Protein AF-A0A0A5GJ86-F1 (afdb_monomer_lite)

Sequence (452 aa):
MNIIKWSMKVIGILSVLGVVAYNVIEGEEILTIHEESSSCISLCGSTPEDEAIVSIVVPDQYRDIEESLYNELPEKNVMNRDHNETGVTDRTTAMIEPETLSTATKPTTPATVITGENDKMKTLMSKHLKLQGFTVKLEVSAPSQETPPTTTNGISVTPNEAQLQQLTNDNTKDDYPRYVEAMQQAIHEYDTEKNVWMWKSEPVTEEAQETIVFLAEQHVTHLYLRFDPHVSTEDYETFITLANEQEITVHALMGSPLWGTSERSDDAHKRVNLVATYNSKVSEKAQFVGIHFDVEPYSLDQWDVNKKEAIKEWRQAAESYVPYARERGFVVGSALPFWLDNKEVSQYDPELYKDFIDLNDYVSIMAYRDTALGSNSITSIADGEVAYGGREKVEIGIELKPYKVDYVSFSGKSLTETELETAKVRRYFVEAEAAGLKGITIHDYTEWKNKQ

Foldseek 3Di:
DDDDDDDDDDDDDDDDDDDDDDDDDDDDDPDDDDPDPFDWDWDWDDDDDDIAIETERDDPVCPPVVVVVLPPDPDPDDDDDDDDDDDDDDDDDDDDDDDDDDPDDDPDPWEKEKDFDPPLLRLQLCVLCVLLPGHYDYDDDDPDPDDDDPDHRYMYIYTDPNNNCQCPDPVNVVNVVSSVLSSVLSVLQVQFAEEAEDEDCCCQQPVLVVLLVVCLSVVHQEYAYADDLVDDLVSLQVNLLSNVVSNYAYAHEDEDQCCLAPVCLVVLLVVLVSLLVSQVVHDPSRHRQAYEYEHNVCVPPCCVVPVLVSLVSNLVSLVPNLVSNVVSRHQYEYEDELCCCPPSNCVNPNCSLVSNLVSHQAYEYLLQFLAQDDPSHQCVSCVVVLQSNQAQHYEYEYAADDDPDDGRHCPVPAPSSSSVRQSSNSCVCVSVVSRNHRYYYYYHPVSNVVRD

Structure (mmCIF, N/CA/C/O backbone):
data_AF-A0A0A5GJ86-F1
#
_entry.id   AF-A0A0A5GJ86-F1
#
loop_
_atom_site.group_PDB
_atom_site.id
_atom_site.type_symbol
_atom_site.label_atom_id
_atom_site.label_alt_id
_atom_site.label_comp_id
_atom_site.label_asym_id
_atom_site.label_entity_id
_atom_site.label_seq_id
_atom_site.pdbx_PDB_ins_code
_atom_site.Cartn_x
_atom_site.Cartn_y
_atom_site.Cartn_z
_atom_site.occupancy
_atom_site.B_iso_or_equiv
_atom_site.auth_seq_id
_atom_site.auth_comp_id
_atom_site.auth_asym_id
_atom_site.auth_atom_id
_atom_site.pdbx_PDB_model_num
ATOM 1 N N . MET A 1 1 ? -41.950 -3.972 -38.690 1.00 25.70 1 MET A N 1
ATOM 2 C CA . MET A 1 1 ? -40.544 -3.569 -38.879 1.00 25.70 1 MET A CA 1
ATOM 3 C C . MET A 1 1 ? -40.517 -2.056 -39.016 1.00 25.70 1 MET A C 1
ATOM 5 O O . MET A 1 1 ? -41.168 -1.552 -39.920 1.00 25.70 1 MET A O 1
ATOM 9 N N . ASN A 1 2 ? -39.791 -1.405 -38.101 1.00 23.64 2 ASN A N 1
ATOM 10 C CA . ASN A 1 2 ? -39.324 -0.010 -38.099 1.00 23.64 2 ASN A CA 1
ATOM 11 C C . ASN A 1 2 ? -40.348 1.115 -37.839 1.00 23.64 2 ASN A C 1
ATOM 13 O O . ASN A 1 2 ? -41.425 1.100 -38.413 1.00 23.64 2 ASN A O 1
ATOM 17 N N . ILE A 1 3 ? -40.061 2.211 -37.127 1.00 21.62 3 ILE A N 1
ATOM 18 C CA . ILE A 1 3 ? -39.189 2.577 -35.988 1.00 21.62 3 ILE A CA 1
ATOM 19 C C . ILE A 1 3 ? -39.459 4.090 -35.777 1.00 21.62 3 ILE A C 1
ATOM 21 O O . ILE A 1 3 ? -39.454 4.842 -36.745 1.00 21.62 3 ILE A O 1
ATOM 25 N N . ILE A 1 4 ? -39.691 4.494 -34.520 1.00 22.16 4 ILE A N 1
ATOM 26 C CA . ILE A 1 4 ? -39.334 5.777 -33.866 1.00 22.16 4 ILE A CA 1
ATOM 27 C C . ILE A 1 4 ? -39.914 7.116 -34.394 1.00 22.16 4 ILE A C 1
ATOM 29 O O . ILE A 1 4 ? -39.548 7.601 -35.461 1.00 22.16 4 ILE A O 1
ATOM 33 N N . LYS A 1 5 ? -40.635 7.833 -33.508 1.00 21.41 5 LYS A N 1
ATOM 34 C CA . LYS A 1 5 ? -40.226 9.165 -32.997 1.00 21.41 5 LYS A CA 1
ATOM 35 C C . LYS A 1 5 ? -40.998 9.574 -31.735 1.00 21.41 5 LYS A C 1
ATOM 37 O O . LYS A 1 5 ? -42.219 9.492 -31.681 1.00 21.41 5 LYS A O 1
ATOM 42 N N . TRP A 1 6 ? -40.228 10.009 -30.741 1.00 20.50 6 TRP A N 1
ATOM 43 C CA . TRP A 1 6 ? -40.643 10.534 -29.444 1.00 20.50 6 TRP A CA 1
ATOM 44 C C . TRP A 1 6 ? -41.289 11.922 -29.547 1.00 20.50 6 TRP A C 1
ATOM 46 O O . TRP A 1 6 ? -40.874 12.746 -30.362 1.00 20.50 6 TRP A O 1
ATOM 56 N N . SER A 1 7 ? -42.216 12.211 -28.631 1.00 20.58 7 SER A N 1
ATOM 57 C CA . SER A 1 7 ? -42.602 13.574 -28.255 1.00 20.58 7 SER A CA 1
ATOM 58 C C . SER A 1 7 ? -42.725 13.673 -26.733 1.00 20.58 7 SER A C 1
ATOM 60 O O . SER A 1 7 ? -43.600 13.048 -26.138 1.00 20.58 7 SER A O 1
ATOM 62 N N . MET A 1 8 ? -41.841 14.472 -26.131 1.00 20.97 8 MET A N 1
ATOM 63 C CA . MET A 1 8 ? -41.914 14.963 -24.753 1.00 20.97 8 MET A CA 1
ATOM 64 C C . MET A 1 8 ? -43.208 15.746 -24.508 1.00 20.97 8 MET A C 1
ATOM 66 O O . MET A 1 8 ? -43.579 16.607 -25.310 1.00 20.97 8 MET A O 1
ATOM 70 N N . LYS A 1 9 ? -43.817 15.542 -23.336 1.00 21.30 9 LYS A N 1
ATOM 71 C CA . LYS A 1 9 ? -44.605 16.575 -22.659 1.00 21.30 9 LYS A CA 1
ATOM 72 C C . LYS A 1 9 ? -44.477 16.424 -21.144 1.00 21.30 9 LYS A C 1
ATOM 74 O O . LYS A 1 9 ? -44.776 15.377 -20.587 1.00 21.30 9 LYS A O 1
ATOM 79 N N . VAL A 1 10 ? -44.010 17.507 -20.533 1.00 26.83 10 VAL A N 1
ATOM 80 C CA . VAL A 1 10 ? -43.911 17.765 -19.095 1.00 26.83 10 VAL A CA 1
ATOM 81 C C . VAL A 1 10 ? -45.309 17.837 -18.482 1.00 26.83 10 VAL A C 1
ATOM 83 O O . VAL A 1 10 ? -46.144 18.581 -18.997 1.00 26.83 10 VAL A O 1
ATOM 86 N N . ILE A 1 11 ? -45.531 17.137 -17.367 1.00 21.86 11 ILE A N 1
ATOM 87 C CA . ILE A 1 11 ? -46.562 17.450 -16.366 1.00 21.86 11 ILE A CA 1
ATOM 88 C C . ILE A 1 11 ? -45.954 17.133 -14.995 1.00 21.86 11 ILE A C 1
ATOM 90 O O . ILE A 1 11 ? -45.605 15.987 -14.730 1.00 21.86 11 ILE A O 1
ATOM 94 N N . GLY A 1 12 ? -45.797 18.152 -14.151 1.00 23.17 12 GLY A N 1
ATOM 95 C CA . GLY A 1 12 ? -45.525 17.961 -12.727 1.00 23.17 12 GLY A CA 1
ATOM 96 C C . GLY A 1 12 ? -46.808 17.658 -11.954 1.00 23.17 12 GLY A C 1
ATOM 97 O O . GLY A 1 12 ? -47.889 17.994 -12.431 1.00 23.17 12 GLY A O 1
ATOM 98 N N . ILE A 1 13 ? -46.669 17.052 -10.772 1.00 21.70 13 ILE A N 1
ATOM 99 C CA . ILE A 1 13 ? -47.439 17.288 -9.537 1.00 21.70 13 ILE A CA 1
ATOM 100 C C . ILE A 1 13 ? -46.869 16.389 -8.423 1.00 21.70 13 ILE A C 1
ATOM 102 O O . ILE A 1 13 ? -46.319 15.324 -8.676 1.00 21.70 13 ILE A O 1
ATOM 106 N N . LEU A 1 14 ? -47.004 16.928 -7.213 1.00 21.77 14 LEU A N 1
ATOM 107 C CA . LEU A 1 14 ? -46.653 16.493 -5.868 1.00 21.77 14 LEU A CA 1
ATOM 108 C C . LEU A 1 14 ? -46.751 14.994 -5.499 1.00 21.77 14 LEU A C 1
ATOM 110 O O . LEU A 1 14 ? -47.639 14.269 -5.939 1.00 21.77 14 LEU A O 1
ATOM 114 N N . SER A 1 15 ? -45.967 14.709 -4.448 1.00 23.19 15 SER A N 1
ATOM 115 C CA . SER A 1 15 ? -46.212 13.848 -3.274 1.00 23.19 15 SER A CA 1
ATOM 116 C C . SER A 1 15 ? -45.912 12.345 -3.341 1.00 23.19 15 SER A C 1
ATOM 118 O O . SER A 1 15 ? -46.607 11.594 -4.008 1.00 23.19 15 SER A O 1
ATOM 120 N N . VAL A 1 16 ? -44.936 11.970 -2.495 1.00 26.06 16 VAL A N 1
ATOM 121 C CA . VAL A 1 16 ? -44.903 10.825 -1.563 1.00 26.06 16 VAL A CA 1
ATOM 122 C C . VAL A 1 16 ? -45.122 9.438 -2.175 1.00 26.06 16 VAL A C 1
ATOM 124 O O . VAL A 1 16 ? -46.258 9.045 -2.408 1.00 26.06 16 VAL A O 1
ATOM 127 N N . LEU A 1 17 ? -44.026 8.686 -2.341 1.00 23.42 17 LEU A N 1
ATOM 128 C CA . LEU A 1 17 ? -43.834 7.257 -2.010 1.00 23.42 17 LEU A CA 1
ATOM 129 C C . LEU A 1 17 ? -42.595 6.724 -2.747 1.00 23.42 17 LEU A C 1
ATOM 131 O O . LEU A 1 17 ? -42.315 7.128 -3.873 1.00 23.42 17 LEU A O 1
ATOM 135 N N . GLY A 1 18 ? -41.846 5.863 -2.057 1.00 24.31 18 GLY A N 1
ATOM 136 C CA . GLY A 1 18 ? -40.479 5.464 -2.375 1.00 24.31 18 GLY A CA 1
ATOM 137 C C . GLY A 1 18 ? -40.249 4.842 -3.752 1.00 24.31 18 GLY A C 1
ATOM 138 O O . GLY A 1 18 ? -41.125 4.222 -4.355 1.00 24.31 18 GLY A O 1
ATOM 139 N N . VAL A 1 19 ? -39.010 4.985 -4.217 1.00 21.36 19 VAL A N 1
ATOM 140 C CA . VAL A 1 19 ? -38.486 4.242 -5.360 1.00 21.36 19 VAL A CA 1
ATOM 141 C C . VAL A 1 19 ? -37.669 3.076 -4.821 1.00 21.36 19 VAL A C 1
ATOM 143 O O . VAL A 1 19 ? -36.544 3.230 -4.363 1.00 21.36 19 VAL A O 1
ATOM 146 N N . VAL A 1 20 ? -38.291 1.904 -4.894 1.00 21.94 20 VAL A N 1
ATOM 147 C CA . VAL A 1 20 ? -37.652 0.591 -4.880 1.00 21.94 20 VAL A CA 1
ATOM 148 C C . VAL A 1 20 ? -36.858 0.448 -6.180 1.00 21.94 20 VAL A C 1
ATOM 150 O O . VAL A 1 20 ? -37.440 0.525 -7.266 1.00 21.94 20 VAL A O 1
ATOM 153 N N . ALA A 1 21 ? -35.549 0.221 -6.089 1.00 21.73 21 ALA A N 1
ATOM 154 C CA . ALA A 1 21 ? -34.771 -0.271 -7.217 1.00 21.73 21 ALA A CA 1
ATOM 155 C C . ALA A 1 21 ? -34.967 -1.792 -7.317 1.00 21.73 21 ALA A C 1
ATOM 157 O O . ALA A 1 21 ? -34.572 -2.549 -6.437 1.00 21.73 21 ALA A O 1
ATOM 158 N N . TYR A 1 22 ? -35.627 -2.232 -8.388 1.00 19.86 22 TYR A N 1
ATOM 159 C CA . TYR A 1 22 ? -35.739 -3.641 -8.756 1.00 19.86 22 TYR A CA 1
ATOM 160 C C . TYR A 1 22 ? -34.459 -4.097 -9.460 1.00 19.86 22 TYR A C 1
ATOM 162 O O . TYR A 1 22 ? -34.072 -3.500 -10.465 1.00 19.86 22 TYR A O 1
ATOM 170 N N . ASN A 1 23 ? -33.909 -5.237 -9.043 1.00 22.12 23 ASN A N 1
ATOM 171 C CA . ASN A 1 23 ? -33.284 -6.161 -9.981 1.00 22.12 23 ASN A CA 1
ATOM 172 C C . ASN A 1 23 ? -33.716 -7.596 -9.675 1.00 22.12 23 ASN A C 1
ATOM 174 O O . ASN A 1 23 ? -33.720 -8.048 -8.536 1.00 22.12 23 ASN A O 1
ATOM 178 N N . VAL A 1 24 ? -34.166 -8.267 -10.732 1.00 27.58 24 VAL A N 1
ATOM 179 C CA . VAL A 1 24 ? -34.797 -9.584 -10.714 1.00 27.58 24 VAL A CA 1
ATOM 180 C C . VAL A 1 24 ? -33.717 -10.653 -10.811 1.00 27.58 24 VAL A C 1
ATOM 182 O O . VAL A 1 24 ? -33.223 -10.906 -11.906 1.00 27.58 24 VAL A O 1
ATOM 185 N N . ILE A 1 25 ? -33.412 -11.307 -9.692 1.00 24.12 25 ILE A N 1
ATOM 186 C CA . ILE A 1 25 ? -33.021 -12.722 -9.639 1.00 24.12 25 ILE A CA 1
ATOM 187 C C . ILE A 1 25 ? -33.760 -13.319 -8.432 1.00 24.12 25 ILE A C 1
ATOM 189 O O . ILE A 1 25 ? -33.924 -12.668 -7.407 1.00 24.12 25 ILE A O 1
ATOM 193 N N . GLU A 1 26 ? -34.337 -14.497 -8.627 1.00 26.19 26 GLU A N 1
ATOM 194 C CA . GLU A 1 26 ? -35.333 -15.137 -7.770 1.00 26.19 26 GLU A CA 1
ATOM 195 C C . GLU A 1 26 ? -34.917 -15.263 -6.290 1.00 26.19 26 GLU A C 1
ATOM 197 O O . GLU A 1 26 ? -34.009 -16.017 -5.966 1.00 26.19 26 GLU A O 1
ATOM 202 N N . GLY A 1 27 ? -35.678 -14.588 -5.419 1.00 29.17 27 GLY A N 1
ATOM 203 C CA . GLY A 1 27 ? -36.067 -15.054 -4.082 1.00 29.17 27 GLY A CA 1
ATOM 204 C C . GLY A 1 27 ? -35.035 -14.978 -2.955 1.00 29.17 27 GLY A C 1
ATOM 205 O O . GLY A 1 27 ? -34.388 -15.975 -2.681 1.00 29.17 27 GLY A O 1
ATOM 206 N N . GLU A 1 28 ? -34.991 -13.851 -2.236 1.00 26.06 28 GLU A N 1
ATOM 207 C CA . GLU A 1 28 ? -35.266 -13.732 -0.785 1.00 26.06 28 GLU A CA 1
ATOM 208 C C . GLU A 1 28 ? -35.115 -12.259 -0.334 1.00 26.06 28 GLU A C 1
ATOM 210 O O . GLU A 1 28 ? -34.312 -11.505 -0.879 1.00 26.06 28 GLU A O 1
ATOM 215 N N . GLU A 1 29 ? -35.986 -11.818 0.582 1.00 23.91 29 GLU A N 1
ATOM 216 C CA . GLU A 1 29 ? -36.102 -10.440 1.092 1.00 23.91 29 GLU A CA 1
ATOM 217 C C . GLU A 1 29 ? -34.925 -10.055 2.005 1.00 23.91 29 GLU A C 1
ATOM 219 O O . GLU A 1 29 ? -34.590 -10.806 2.916 1.00 23.91 29 GLU A O 1
ATOM 224 N N . ILE A 1 30 ? -34.381 -8.839 1.859 1.00 25.81 30 ILE A N 1
ATOM 225 C CA . ILE A 1 30 ? -33.533 -8.210 2.886 1.00 25.81 30 ILE A CA 1
ATOM 226 C C . ILE A 1 30 ? -34.042 -6.792 3.152 1.00 25.81 30 ILE A C 1
ATOM 228 O O . ILE A 1 30 ? -33.727 -5.863 2.414 1.00 25.81 30 ILE A O 1
ATOM 232 N N . LEU A 1 31 ? -34.873 -6.662 4.191 1.00 25.27 31 LEU A N 1
ATOM 233 C CA . LEU A 1 31 ? -34.977 -5.518 5.113 1.00 25.27 31 LEU A CA 1
ATOM 234 C C . LEU A 1 31 ? -36.146 -5.786 6.071 1.00 25.27 31 LEU A C 1
ATOM 236 O O . LEU A 1 31 ? -37.270 -5.326 5.870 1.00 25.27 31 LEU A O 1
ATOM 240 N N . THR A 1 32 ? -35.886 -6.556 7.127 1.00 22.42 32 THR A N 1
ATOM 241 C CA . THR A 1 32 ? -36.852 -6.740 8.216 1.00 22.42 32 THR A CA 1
ATOM 242 C C . THR A 1 32 ? -36.543 -5.727 9.311 1.00 22.42 32 THR A C 1
ATOM 244 O O . THR A 1 32 ? -35.650 -5.930 10.129 1.00 22.42 32 THR A O 1
ATOM 247 N N . ILE A 1 33 ? -37.284 -4.618 9.335 1.00 24.28 33 ILE A N 1
ATOM 248 C CA . ILE A 1 33 ? -37.328 -3.729 10.501 1.00 24.28 33 ILE A CA 1
ATOM 249 C C . ILE A 1 33 ? -38.139 -4.464 11.574 1.00 24.28 33 ILE A C 1
ATOM 251 O O . ILE A 1 33 ? -39.358 -4.589 11.458 1.00 24.28 33 ILE A O 1
ATOM 255 N N . HIS A 1 34 ? -37.476 -4.986 12.605 1.00 23.34 34 HIS A N 1
ATOM 256 C CA . HIS A 1 34 ? -38.171 -5.505 13.779 1.00 23.34 34 HIS A CA 1
ATOM 257 C C . HIS A 1 34 ? -38.687 -4.331 14.626 1.00 23.34 34 HIS A C 1
ATOM 259 O O . HIS A 1 34 ? -37.922 -3.664 15.319 1.00 23.34 34 HIS A O 1
ATOM 265 N N . GLU A 1 35 ? -40.000 -4.081 14.576 1.00 26.33 35 GLU A N 1
ATOM 266 C CA . GLU A 1 35 ? -40.707 -3.296 15.593 1.00 26.33 35 GLU A CA 1
ATOM 267 C C . GLU A 1 35 ? -40.761 -4.099 16.901 1.00 26.33 35 GLU A C 1
ATOM 269 O O . GLU A 1 35 ? -41.722 -4.813 17.174 1.00 26.33 35 GLU A O 1
ATOM 274 N N . GLU A 1 36 ? -39.740 -3.961 17.742 1.00 23.16 36 GLU A N 1
ATOM 275 C CA . GLU A 1 36 ? -39.900 -4.129 19.185 1.00 23.16 36 GLU A CA 1
ATOM 276 C C . GLU A 1 36 ? -39.324 -2.903 19.895 1.00 23.16 36 GLU A C 1
ATOM 278 O O . GLU A 1 36 ? -38.435 -2.218 19.398 1.00 23.16 36 GLU A O 1
ATOM 283 N N . SER A 1 37 ? -39.937 -2.553 21.019 1.00 29.41 37 SER A N 1
ATOM 284 C CA . SER A 1 37 ? -39.909 -1.242 21.665 1.00 29.41 37 SER A CA 1
ATOM 285 C C . SER A 1 37 ? -38.531 -0.811 22.201 1.00 29.41 37 SER A C 1
ATOM 287 O O . SER A 1 37 ? -38.314 -0.824 23.408 1.00 29.41 37 SER A O 1
ATOM 289 N N . SER A 1 38 ? -37.628 -0.421 21.300 1.00 30.25 38 SER A N 1
ATOM 290 C CA . SER A 1 38 ? -36.452 0.453 21.458 1.00 30.25 38 SER A CA 1
ATOM 291 C C . SER A 1 38 ? -35.730 0.493 20.100 1.00 30.25 38 SER A C 1
ATOM 293 O O . SER A 1 38 ? -35.206 -0.527 19.662 1.00 30.25 38 SER A O 1
ATOM 295 N N . SER A 1 39 ? -35.747 1.628 19.399 1.00 35.22 39 SER A N 1
ATOM 296 C CA . SER A 1 39 ? -35.315 1.759 17.997 1.00 35.22 39 SER A CA 1
ATOM 297 C C . SER A 1 39 ? -33.786 1.752 17.812 1.00 35.22 39 SER A C 1
ATOM 299 O O . SER A 1 39 ? -33.108 2.704 18.202 1.00 35.22 39 SER A O 1
ATOM 301 N N . CYS A 1 40 ? -33.251 0.713 17.162 1.00 33.72 40 CYS A N 1
ATOM 302 C CA . CYS A 1 40 ? -31.868 0.636 16.666 1.00 33.72 40 CYS A CA 1
ATOM 303 C C . CYS A 1 40 ? -31.840 0.801 15.133 1.00 33.72 40 CYS A C 1
ATOM 305 O O . CYS A 1 40 ? -32.682 0.221 14.450 1.00 33.72 40 CYS A O 1
ATOM 307 N N . ILE A 1 41 ? -30.869 1.548 14.594 1.00 43.12 41 ILE A N 1
ATOM 308 C CA . ILE A 1 41 ? -30.546 1.596 13.156 1.00 43.12 41 ILE A CA 1
ATOM 309 C C . ILE A 1 41 ? -29.451 0.561 12.879 1.00 43.12 41 ILE A C 1
ATOM 311 O O . ILE A 1 41 ? -28.458 0.517 13.606 1.00 43.12 41 ILE A O 1
ATOM 315 N N . SER A 1 42 ? -29.638 -0.276 11.856 1.00 41.69 42 SER A N 1
ATOM 316 C CA . SER A 1 42 ? -28.653 -1.273 11.422 1.00 41.69 42 SER A CA 1
ATOM 317 C C . SER A 1 42 ? -27.888 -0.751 10.207 1.00 41.69 42 SER A C 1
ATOM 319 O O . SER A 1 42 ? -28.507 -0.496 9.179 1.00 41.69 42 SER A O 1
ATOM 321 N N . LEU A 1 43 ? -26.564 -0.622 10.308 1.00 48.12 43 LEU A N 1
ATOM 322 C CA . LEU A 1 43 ? -25.676 -0.386 9.166 1.00 48.12 43 LEU A CA 1
ATOM 323 C C . LEU A 1 43 ? -25.077 -1.735 8.738 1.00 48.12 43 LEU A C 1
ATOM 325 O O . LEU A 1 43 ? -24.506 -2.441 9.573 1.00 48.12 43 LEU A O 1
ATOM 329 N N . CYS A 1 44 ? -25.221 -2.093 7.461 1.00 42.41 44 CYS A N 1
ATOM 330 C CA . CYS A 1 44 ? -24.674 -3.325 6.883 1.00 42.41 44 CYS A CA 1
ATOM 331 C C . CYS A 1 44 ? -23.603 -2.992 5.828 1.00 42.41 44 CYS A C 1
ATOM 333 O O . CYS A 1 44 ? -23.830 -2.115 4.995 1.00 42.41 44 CYS A O 1
ATOM 335 N N . GLY A 1 45 ? -22.465 -3.697 5.864 1.00 38.91 45 GLY A N 1
ATOM 336 C CA . GLY A 1 45 ? -21.476 -3.750 4.772 1.00 38.91 45 GLY A CA 1
ATOM 337 C C . GLY A 1 45 ? -21.871 -4.781 3.700 1.00 38.91 45 GLY A C 1
ATOM 338 O O . GLY A 1 45 ? -22.818 -5.540 3.894 1.00 38.91 45 GLY A O 1
ATOM 339 N N . SER A 1 46 ? -21.201 -4.795 2.545 1.00 35.66 46 SER A N 1
ATOM 340 C CA . SER A 1 46 ? -21.649 -5.524 1.344 1.00 35.66 46 SER A CA 1
ATOM 341 C C . SER A 1 46 ? -21.261 -7.020 1.256 1.00 35.66 46 SER A C 1
ATOM 343 O O . SER A 1 46 ? -20.099 -7.337 1.020 1.00 35.66 46 SER A O 1
ATOM 345 N N . THR A 1 47 ? -22.280 -7.899 1.211 1.00 34.00 47 THR A N 1
ATOM 346 C CA . THR A 1 47 ? -22.374 -9.278 0.641 1.00 34.00 47 THR A CA 1
ATOM 347 C C . THR A 1 47 ? -21.744 -10.473 1.396 1.00 34.00 47 THR A C 1
ATOM 349 O O . THR A 1 47 ? -20.778 -10.312 2.135 1.00 34.00 47 THR A O 1
ATOM 352 N N . PRO A 1 48 ? -22.322 -11.698 1.258 1.00 43.94 48 PRO A N 1
ATOM 353 C CA . PRO A 1 48 ? -22.599 -12.552 2.409 1.00 43.94 48 PRO A CA 1
ATOM 354 C C . PRO A 1 48 ? -21.602 -13.701 2.574 1.00 43.94 48 PRO A C 1
ATOM 356 O O . PRO A 1 48 ? -21.597 -14.645 1.791 1.00 43.94 48 PRO A O 1
ATOM 359 N N . GLU A 1 49 ? -20.817 -13.620 3.644 1.00 35.84 49 GLU A N 1
ATOM 360 C CA . GLU A 1 49 ? -20.381 -14.743 4.497 1.00 35.84 49 GLU A CA 1
ATOM 361 C C . GLU A 1 49 ? -19.723 -14.196 5.790 1.00 35.84 49 GLU A C 1
ATOM 363 O O . GLU A 1 49 ? -19.794 -14.857 6.823 1.00 35.84 49 GLU A O 1
ATOM 368 N N . ASP A 1 50 ? -19.265 -12.929 5.783 1.00 42.75 50 ASP A N 1
ATOM 369 C CA . ASP A 1 50 ? -18.605 -12.235 6.909 1.00 42.75 50 ASP A CA 1
ATOM 370 C C . ASP A 1 50 ? -19.229 -10.865 7.288 1.00 42.75 50 ASP A C 1
ATOM 372 O O . ASP A 1 50 ? -18.540 -9.965 7.776 1.00 42.75 50 ASP A O 1
ATOM 376 N N . GLU A 1 51 ? -20.538 -10.663 7.086 1.00 51.53 51 GLU A N 1
ATOM 377 C CA . GLU A 1 51 ? -21.181 -9.373 7.397 1.00 51.53 51 GLU A CA 1
ATOM 378 C C . GLU A 1 51 ? -21.129 -9.051 8.906 1.00 51.53 51 GLU A C 1
ATOM 380 O O . GLU A 1 51 ? -21.756 -9.707 9.746 1.00 51.53 51 GLU A O 1
ATOM 385 N N . ALA A 1 52 ? -20.390 -7.994 9.257 1.00 53.62 52 ALA A N 1
ATOM 386 C CA . ALA A 1 52 ? -20.477 -7.365 10.567 1.00 53.62 52 ALA A CA 1
ATOM 387 C C . ALA A 1 52 ? -21.732 -6.481 10.599 1.00 53.62 52 ALA A C 1
ATOM 389 O O . ALA A 1 52 ? -21.781 -5.425 9.972 1.00 53.62 52 ALA A O 1
ATOM 390 N N . ILE A 1 53 ? -22.755 -6.911 11.338 1.00 57.56 53 ILE A N 1
ATOM 391 C CA . ILE A 1 53 ? -23.986 -6.131 11.506 1.00 57.56 53 ILE A CA 1
ATOM 392 C C . ILE A 1 53 ? -23.762 -5.121 12.6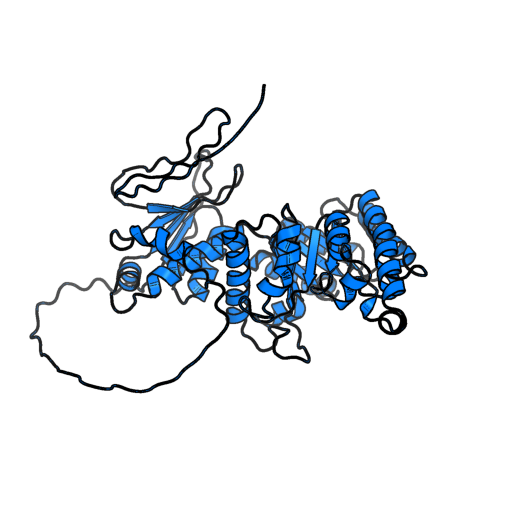26 1.00 57.56 53 ILE A C 1
ATOM 394 O O . ILE A 1 53 ? -23.512 -5.507 13.770 1.00 57.56 53 ILE A O 1
ATOM 398 N N . VAL A 1 54 ? -23.879 -3.831 12.323 1.00 56.59 54 VAL A N 1
ATOM 399 C CA . VAL A 1 54 ? -23.691 -2.763 13.309 1.00 56.59 54 VAL A CA 1
ATOM 400 C C . VAL A 1 54 ? -25.041 -2.188 13.696 1.00 56.59 54 VAL A C 1
ATOM 402 O O . VAL A 1 54 ? -25.705 -1.556 12.884 1.00 56.59 54 VAL A O 1
ATOM 405 N N . SER A 1 55 ? -25.427 -2.347 14.959 1.00 62.72 55 SER A N 1
ATOM 406 C CA . SER A 1 55 ? -26.615 -1.698 15.517 1.00 62.72 55 SER A CA 1
ATOM 407 C C . SER A 1 55 ? -26.233 -0.442 16.295 1.00 62.72 55 SER A C 1
ATOM 409 O O . SER A 1 55 ? -25.475 -0.509 17.265 1.00 62.72 55 SER A O 1
ATOM 411 N N . ILE A 1 56 ? -26.792 0.699 15.894 1.00 60.66 56 ILE A N 1
ATOM 412 C CA . ILE A 1 56 ? -26.616 1.995 16.553 1.00 60.66 56 ILE A CA 1
ATOM 413 C C . ILE A 1 56 ? -27.949 2.419 17.166 1.00 60.66 56 ILE A C 1
ATOM 415 O O . ILE A 1 56 ? -28.975 2.461 16.488 1.00 60.66 56 ILE A O 1
ATOM 419 N N . VAL A 1 57 ? -27.946 2.772 18.450 1.00 61.03 57 VAL A N 1
ATOM 420 C CA . VAL A 1 57 ? -29.132 3.356 19.095 1.00 61.03 57 VAL A CA 1
ATOM 421 C C . VAL A 1 57 ? -29.240 4.832 18.708 1.00 61.03 57 VAL A C 1
ATOM 423 O O . VAL A 1 57 ? -28.359 5.624 19.049 1.00 61.03 57 VAL A O 1
ATOM 426 N N . VAL A 1 58 ? -30.328 5.207 18.025 1.00 53.00 58 VAL A N 1
ATOM 427 C CA . VAL A 1 58 ? -30.552 6.568 17.506 1.00 53.00 58 VAL A CA 1
ATOM 428 C C . VAL A 1 58 ? -31.752 7.236 18.188 1.00 53.00 58 VAL A C 1
ATOM 430 O O . VAL A 1 58 ? -32.828 6.639 18.240 1.00 53.00 58 VAL A O 1
ATOM 433 N N . PRO A 1 59 ? -31.611 8.476 18.697 1.00 51.94 59 PRO A N 1
ATOM 434 C CA . PRO A 1 59 ? -32.736 9.265 19.201 1.00 51.94 59 PRO A CA 1
ATOM 435 C C . PRO A 1 59 ? -33.752 9.612 18.111 1.00 51.94 59 PRO A C 1
ATOM 437 O O . PRO A 1 59 ? -33.372 10.042 17.023 1.00 51.94 59 PRO A O 1
ATOM 440 N N . ASP A 1 60 ? -35.041 9.567 18.453 1.00 49.31 60 ASP A N 1
ATOM 441 C CA . ASP A 1 60 ? -36.159 9.809 17.525 1.00 49.31 60 ASP A CA 1
ATOM 442 C C . ASP A 1 60 ? -36.052 11.121 16.724 1.00 49.31 60 ASP A C 1
ATOM 444 O O . ASP A 1 60 ? -36.458 11.178 15.567 1.00 49.31 60 ASP A O 1
ATOM 448 N N . GLN A 1 61 ? -35.481 12.178 17.310 1.00 48.47 61 GLN A N 1
ATOM 449 C CA . GLN A 1 61 ? -35.347 13.491 16.663 1.00 48.47 61 GLN A CA 1
ATOM 450 C C . GLN A 1 61 ? -34.232 13.568 15.598 1.00 48.47 61 GLN A C 1
ATOM 452 O O . GLN A 1 61 ? -34.157 14.563 14.882 1.00 48.47 61 GLN A O 1
ATOM 457 N N . TYR A 1 62 ? -33.376 12.543 15.494 1.00 48.38 62 TYR A N 1
ATOM 458 C CA . TYR A 1 62 ? -32.310 12.428 14.486 1.00 48.38 62 TYR A CA 1
ATOM 459 C C . TYR A 1 62 ? -32.568 11.291 13.486 1.00 48.38 62 TYR A C 1
ATOM 461 O O . TYR A 1 62 ? -31.689 10.942 12.700 1.00 48.38 62 TYR A O 1
ATOM 469 N N . ARG A 1 63 ? -33.781 10.724 13.490 1.00 52.69 63 ARG A N 1
ATOM 470 C CA . ARG A 1 63 ? -34.160 9.594 12.632 1.00 52.69 63 ARG A CA 1
ATOM 471 C C . ARG A 1 63 ? -34.100 9.916 11.132 1.00 52.69 63 ARG A C 1
ATOM 473 O O . ARG A 1 63 ? -33.912 9.008 10.337 1.00 52.69 63 ARG A O 1
ATOM 480 N N . ASP A 1 64 ? -34.206 11.195 10.767 1.00 44.88 64 ASP A N 1
ATOM 481 C CA . ASP A 1 64 ? -34.223 11.667 9.374 1.00 44.88 64 ASP A CA 1
ATOM 482 C C . ASP A 1 64 ? -32.825 12.077 8.839 1.00 44.88 64 ASP A C 1
ATOM 484 O O . ASP A 1 64 ? -32.707 12.538 7.707 1.00 44.88 64 ASP A O 1
ATOM 488 N N . ILE A 1 65 ? -31.750 11.945 9.633 1.00 48.25 65 ILE A N 1
ATOM 489 C CA . ILE A 1 65 ? -30.408 12.480 9.296 1.00 48.25 65 ILE A CA 1
ATOM 490 C C . ILE A 1 65 ? -29.557 11.544 8.415 1.00 48.25 65 ILE A C 1
ATOM 492 O O . ILE A 1 65 ? -28.516 11.958 7.905 1.00 48.25 65 ILE A O 1
ATOM 496 N N . GLU A 1 66 ? -30.034 10.333 8.113 1.00 41.03 66 GLU A N 1
ATOM 497 C CA . GLU A 1 66 ? -29.416 9.483 7.081 1.00 41.03 66 GLU A CA 1
ATOM 498 C C . GLU A 1 66 ? -29.501 10.107 5.674 1.00 41.03 66 GLU A C 1
ATOM 500 O O . GLU A 1 66 ? -28.519 10.074 4.937 1.00 41.03 66 GLU A O 1
ATOM 505 N N . GLU A 1 67 ? -30.615 10.754 5.302 1.00 37.12 67 GLU A N 1
ATOM 506 C CA . GLU A 1 67 ? -30.792 11.289 3.938 1.00 37.12 67 GLU A CA 1
ATOM 507 C C . GLU A 1 67 ? -29.944 12.542 3.646 1.00 37.12 67 GLU A C 1
ATOM 509 O O . GLU A 1 67 ? -29.627 12.812 2.486 1.00 37.12 67 GLU A O 1
ATOM 514 N N . SER A 1 68 ? -29.554 13.328 4.658 1.00 36.78 68 SER A N 1
ATOM 515 C CA . SER A 1 68 ? -28.778 14.560 4.437 1.00 36.78 68 SER A CA 1
ATOM 516 C C . SER A 1 68 ? -27.268 14.330 4.373 1.00 36.78 68 SER A C 1
ATOM 518 O O . SER A 1 68 ? -26.585 15.046 3.646 1.00 36.78 68 SER A O 1
ATOM 520 N N . LEU A 1 69 ? -26.742 13.337 5.098 1.00 38.16 69 LEU A N 1
ATOM 521 C CA . LEU A 1 69 ? -25.300 13.057 5.135 1.00 38.16 69 LEU A CA 1
ATOM 522 C C . LEU A 1 69 ? -24.790 12.418 3.833 1.00 38.16 69 LEU A C 1
ATOM 524 O O . LEU A 1 69 ? -23.670 12.704 3.427 1.00 38.16 69 LEU A O 1
ATOM 528 N N . TYR A 1 70 ? -25.637 11.664 3.123 1.00 33.81 70 TYR A N 1
ATOM 529 C CA . TYR A 1 70 ? -25.335 11.131 1.785 1.00 33.81 70 TYR A CA 1
ATOM 530 C C . TYR A 1 70 ? -25.287 12.203 0.677 1.00 33.81 70 TYR A C 1
ATOM 532 O O . TYR A 1 70 ? -24.761 11.947 -0.403 1.00 33.81 70 TYR A O 1
ATOM 540 N N . ASN A 1 71 ? -25.838 13.402 0.909 1.00 32.69 71 ASN A N 1
ATOM 541 C CA . ASN A 1 71 ? -26.025 14.424 -0.130 1.00 32.69 71 ASN A CA 1
ATOM 542 C C . ASN A 1 71 ? -25.035 15.603 -0.057 1.00 32.69 71 ASN A C 1
ATOM 544 O O . ASN A 1 71 ? -25.055 16.461 -0.941 1.00 32.69 71 ASN A O 1
ATOM 548 N N . GLU A 1 72 ? -24.144 15.659 0.936 1.00 33.00 72 GLU A N 1
ATOM 549 C CA . GLU A 1 72 ? -23.117 16.708 1.040 1.00 33.00 72 GLU A CA 1
ATOM 550 C C . GLU A 1 72 ? -21.784 16.293 0.393 1.00 33.00 72 GLU A C 1
ATOM 552 O O . GLU A 1 72 ? -20.710 16.361 0.993 1.00 33.00 72 GLU A O 1
ATOM 557 N N . LEU A 1 73 ? -21.821 15.920 -0.888 1.00 31.88 73 LEU A N 1
ATOM 558 C CA . LEU A 1 73 ? -20.634 16.083 -1.727 1.00 31.88 73 LEU A CA 1
ATOM 559 C C . LEU A 1 73 ? -20.517 17.571 -2.089 1.00 31.88 73 LEU A C 1
ATOM 561 O O . LEU A 1 73 ? -21.511 18.174 -2.502 1.00 31.88 73 LEU A O 1
ATOM 565 N N . PRO A 1 74 ? -19.332 18.200 -2.002 1.00 32.44 74 PRO A N 1
ATOM 566 C CA . PRO A 1 74 ? -19.162 19.518 -2.584 1.00 32.44 74 PRO A CA 1
ATOM 567 C C . PRO A 1 74 ? -19.392 19.407 -4.096 1.00 32.44 74 PRO A C 1
ATOM 569 O O . PRO A 1 74 ? -18.585 18.818 -4.820 1.00 32.44 74 PRO A O 1
ATOM 572 N N . GLU A 1 75 ? -20.498 19.982 -4.580 1.00 30.59 75 GLU A N 1
ATOM 573 C CA . GLU A 1 75 ? -20.684 20.255 -6.002 1.00 30.59 75 GLU A CA 1
ATOM 574 C C . GLU A 1 75 ? -19.404 20.905 -6.543 1.00 30.59 75 GLU A C 1
ATOM 576 O O . GLU A 1 75 ? -18.847 21.817 -5.923 1.00 30.59 75 GLU A O 1
ATOM 581 N N . LYS A 1 76 ? -18.937 20.437 -7.709 1.00 33.28 76 LYS A N 1
ATOM 582 C CA . LYS A 1 76 ? -17.833 21.032 -8.476 1.00 33.28 76 LYS A CA 1
ATOM 583 C C . LYS A 1 76 ? -18.097 22.526 -8.715 1.00 33.28 76 LYS A C 1
ATOM 585 O O . LYS A 1 76 ? -18.594 22.898 -9.771 1.00 33.28 76 LYS A O 1
ATOM 590 N N . ASN A 1 77 ? -17.719 23.388 -7.777 1.00 28.38 77 ASN A N 1
ATOM 591 C CA . ASN A 1 77 ? -17.809 24.834 -7.930 1.00 28.38 77 ASN A CA 1
ATOM 592 C C . ASN A 1 77 ? -16.417 25.463 -7.879 1.00 28.38 77 ASN A C 1
ATOM 594 O O . ASN A 1 77 ? -15.811 25.726 -6.842 1.00 28.38 77 ASN A O 1
ATOM 598 N N . VAL A 1 78 ? -15.927 25.694 -9.093 1.00 27.38 78 VAL A N 1
ATOM 599 C CA . VAL A 1 78 ? -14.836 26.595 -9.439 1.00 27.38 78 VAL A CA 1
ATOM 600 C C . VAL A 1 78 ? -15.251 28.030 -9.077 1.00 27.38 78 VAL A C 1
ATOM 602 O O . VAL A 1 78 ? -16.236 28.519 -9.613 1.00 27.38 78 VAL A O 1
ATOM 605 N N . MET A 1 79 ? -14.442 28.701 -8.246 1.00 25.72 79 MET A N 1
ATOM 606 C CA . MET A 1 79 ? -14.332 30.167 -8.067 1.00 25.72 79 MET A CA 1
ATOM 607 C C . MET A 1 79 ? -15.592 30.943 -7.618 1.00 25.72 79 MET A C 1
ATOM 609 O O . MET A 1 79 ? -16.514 31.145 -8.396 1.00 25.72 79 MET A O 1
ATOM 613 N N . ASN A 1 80 ? -15.567 31.569 -6.434 1.00 25.91 80 ASN A N 1
ATOM 614 C CA . ASN A 1 80 ? -15.103 32.957 -6.232 1.00 25.91 80 ASN A CA 1
ATOM 615 C C . ASN A 1 80 ? -15.312 33.366 -4.759 1.00 25.91 80 ASN A C 1
ATOM 617 O O . ASN A 1 80 ? -16.393 33.182 -4.205 1.00 25.91 80 ASN A O 1
ATOM 621 N N . ARG A 1 81 ? -14.281 33.933 -4.123 1.00 24.86 81 ARG A N 1
ATOM 622 C CA . ARG A 1 81 ? -14.396 34.594 -2.814 1.00 24.86 81 ARG A CA 1
ATOM 623 C C . ARG A 1 81 ? -14.807 36.044 -3.032 1.00 24.86 81 ARG A C 1
ATOM 625 O O . ARG A 1 81 ? -14.149 36.718 -3.814 1.00 24.86 81 ARG A O 1
ATOM 632 N N . ASP A 1 82 ? -15.760 36.527 -2.243 1.00 25.36 82 ASP A N 1
ATOM 633 C CA . ASP A 1 82 ? -15.834 37.938 -1.872 1.00 25.36 82 ASP A CA 1
ATOM 634 C C . ASP A 1 82 ? -16.114 38.070 -0.370 1.00 25.36 82 ASP A C 1
ATOM 636 O O . ASP A 1 82 ? -16.955 37.380 0.208 1.00 25.36 82 ASP A O 1
ATOM 640 N N . HIS A 1 83 ? -15.327 38.937 0.262 1.00 28.77 83 HIS A N 1
ATOM 641 C CA . HIS A 1 83 ? -15.430 39.352 1.656 1.00 28.77 83 HIS A CA 1
ATOM 642 C C . HIS A 1 83 ? -16.595 40.334 1.854 1.00 28.77 83 HIS A C 1
ATOM 644 O O . HIS A 1 83 ? -16.787 41.212 1.018 1.00 28.77 83 HIS A O 1
ATOM 650 N N . ASN A 1 84 ? -17.280 40.264 3.005 1.00 26.89 84 ASN A N 1
ATOM 651 C CA . ASN A 1 84 ? -17.466 41.429 3.886 1.00 26.89 84 ASN A CA 1
ATOM 652 C C . ASN A 1 84 ? -18.132 41.092 5.239 1.00 26.89 84 ASN A C 1
ATOM 654 O O . ASN A 1 84 ? -19.249 40.596 5.308 1.00 26.89 84 ASN A O 1
ATOM 658 N N . GLU A 1 85 ? -17.371 41.388 6.295 1.00 26.03 85 GLU A N 1
ATOM 659 C CA . GLU A 1 85 ? -17.679 42.208 7.480 1.00 26.03 85 GLU A CA 1
ATOM 660 C C . GLU A 1 85 ? -19.020 42.148 8.260 1.00 26.03 85 GLU A C 1
ATOM 662 O O . GLU A 1 85 ? -20.057 42.644 7.837 1.00 26.03 85 GLU A O 1
ATOM 667 N N . THR A 1 86 ? -18.833 41.821 9.551 1.00 26.84 86 THR A N 1
ATOM 668 C CA . THR A 1 86 ? -19.303 42.504 10.787 1.00 26.84 86 THR A CA 1
ATOM 669 C C . THR A 1 86 ? -20.755 42.395 11.265 1.00 26.84 86 THR A C 1
ATOM 671 O O . THR A 1 86 ? -21.709 42.657 10.546 1.00 26.84 86 THR A O 1
ATOM 674 N N . GLY A 1 87 ? -20.889 42.161 12.580 1.00 25.62 87 GLY A N 1
ATOM 675 C CA . GLY A 1 87 ? -22.107 42.439 13.344 1.00 25.62 87 GLY A CA 1
ATOM 676 C C . GLY A 1 87 ? -22.115 41.808 14.739 1.00 25.62 87 GLY A C 1
ATOM 677 O O . GLY A 1 87 ? -22.553 40.679 14.903 1.00 25.62 87 GLY A O 1
ATOM 678 N N . VAL A 1 88 ? -21.631 42.543 15.743 1.00 27.09 88 VAL A N 1
ATOM 679 C CA . VAL A 1 88 ? -21.782 42.252 17.185 1.00 27.09 88 VAL A CA 1
ATOM 680 C C . VAL A 1 88 ? -23.137 42.774 17.684 1.00 27.09 88 VAL A C 1
ATOM 682 O O . VAL A 1 88 ? -23.619 43.762 17.134 1.00 27.09 88 VAL A O 1
ATOM 685 N N . THR A 1 89 ? -23.677 42.156 18.750 1.00 25.88 89 THR A N 1
ATOM 686 C CA . THR A 1 89 ? -24.578 42.643 19.845 1.00 25.88 89 THR A CA 1
ATOM 687 C C . THR A 1 89 ? -25.655 41.580 20.144 1.00 25.88 89 THR A C 1
ATOM 689 O O . THR A 1 89 ? -26.040 40.848 19.247 1.00 25.88 89 THR A O 1
ATOM 692 N N . ASP A 1 90 ? -26.189 41.349 21.344 1.00 25.59 90 ASP A N 1
ATOM 693 C CA . ASP A 1 90 ? -25.991 41.862 22.703 1.00 25.59 90 ASP A CA 1
ATOM 694 C C . ASP A 1 90 ? -26.442 40.753 23.684 1.00 25.59 90 ASP A C 1
ATOM 696 O O . ASP A 1 90 ? -27.282 39.919 23.339 1.00 25.59 90 ASP A O 1
ATOM 700 N N . ARG A 1 91 ? -25.919 40.742 24.914 1.00 28.84 91 ARG A N 1
ATOM 701 C CA . ARG A 1 91 ? -26.353 39.821 25.981 1.00 28.84 91 ARG A CA 1
ATOM 702 C C . ARG A 1 91 ? -27.449 40.480 26.812 1.00 28.84 91 ARG A C 1
ATOM 704 O O . ARG A 1 91 ? -27.262 41.584 27.310 1.00 28.84 91 ARG A O 1
ATOM 711 N N . THR A 1 92 ? -28.536 39.759 27.078 1.00 25.97 92 THR A N 1
ATOM 712 C CA . THR A 1 92 ? -29.462 40.094 28.170 1.00 25.97 92 THR A CA 1
ATOM 713 C C . THR A 1 92 ? -29.628 38.912 29.115 1.00 25.97 92 THR A C 1
ATOM 715 O O . THR A 1 92 ? -29.922 37.790 28.716 1.00 25.97 92 THR A O 1
ATOM 718 N N . THR A 1 93 ? -29.383 39.196 30.389 1.00 26.83 93 THR A N 1
ATOM 719 C CA . THR A 1 93 ? -29.462 38.299 31.539 1.00 26.83 93 THR A CA 1
ATOM 720 C C . THR A 1 93 ? -30.914 38.175 32.001 1.00 26.83 93 THR A C 1
ATOM 722 O O . THR A 1 93 ? -31.573 39.194 32.200 1.00 26.83 93 THR A O 1
ATOM 725 N N . ALA A 1 94 ? -31.386 36.957 32.266 1.00 25.70 94 ALA A N 1
ATOM 726 C CA . ALA A 1 94 ? -32.579 36.718 33.074 1.00 25.70 94 ALA A CA 1
ATOM 727 C C . ALA A 1 94 ? -32.223 35.775 34.231 1.00 25.70 94 ALA A C 1
ATOM 729 O O . ALA A 1 94 ? -31.615 34.726 34.028 1.00 25.70 94 ALA A O 1
ATOM 730 N N . MET A 1 95 ? -32.558 36.204 35.449 1.00 25.47 95 MET A N 1
ATOM 731 C CA . MET A 1 95 ? -32.420 35.432 36.683 1.00 25.47 95 MET A CA 1
ATOM 732 C C . MET A 1 95 ? -33.561 34.418 36.799 1.00 25.47 95 MET A C 1
ATOM 734 O O . MET A 1 95 ? -34.709 34.766 36.528 1.00 25.47 95 MET A O 1
ATOM 738 N N . ILE A 1 96 ? -33.249 33.201 37.248 1.00 28.30 96 ILE A N 1
ATOM 739 C CA . ILE A 1 96 ? -34.227 32.176 37.634 1.00 28.30 96 ILE A CA 1
ATOM 740 C C . ILE A 1 96 ? -33.912 31.742 39.075 1.00 28.30 96 ILE A C 1
ATOM 742 O O . ILE A 1 96 ? -32.760 31.456 39.406 1.00 28.30 96 ILE A O 1
ATOM 746 N N . GLU A 1 97 ? -34.939 31.770 39.928 1.00 26.16 97 GLU A N 1
ATOM 747 C CA . GLU A 1 97 ? -34.950 31.299 41.322 1.00 26.16 97 GLU A CA 1
ATOM 748 C C . GLU A 1 97 ? -34.995 29.755 41.421 1.00 26.16 97 GLU A C 1
ATOM 750 O O . GLU A 1 97 ? -35.312 29.088 40.437 1.00 26.16 97 GLU A O 1
ATOM 755 N N . PRO A 1 98 ? -34.644 29.154 42.577 1.00 29.23 98 PRO A N 1
ATOM 756 C CA . PRO A 1 98 ? -34.194 27.768 42.638 1.00 29.23 98 PRO A CA 1
ATOM 757 C C . PRO A 1 98 ? -35.340 26.775 42.875 1.00 29.23 98 PRO A C 1
ATOM 759 O O . PRO A 1 98 ? -36.059 26.879 43.868 1.00 29.23 98 PRO A O 1
ATOM 762 N N . GLU A 1 99 ? -35.432 25.736 42.041 1.00 28.06 99 GLU A N 1
ATOM 763 C CA . GLU A 1 99 ? -36.255 24.556 42.323 1.00 28.06 99 GLU A CA 1
ATOM 764 C C . GLU A 1 99 ? -35.397 23.339 42.708 1.00 28.06 99 GLU A C 1
ATOM 766 O O . GLU A 1 99 ? -34.552 22.852 41.965 1.00 28.06 99 GLU A O 1
ATOM 771 N N . THR A 1 100 ? -35.644 22.906 43.947 1.00 26.61 100 THR A N 1
ATOM 772 C CA . THR A 1 100 ? -35.644 21.543 44.500 1.00 26.61 100 THR A CA 1
ATOM 773 C C . THR A 1 100 ? -34.554 20.543 44.093 1.00 26.61 100 THR A C 1
ATOM 775 O O . THR A 1 100 ? -34.526 19.988 42.999 1.00 26.61 100 THR A O 1
ATOM 778 N N . LEU A 1 101 ? -33.746 20.205 45.103 1.00 32.62 101 LEU A N 1
ATOM 779 C CA . LEU A 1 101 ? -32.802 19.091 45.175 1.00 32.62 101 LEU A CA 1
ATOM 780 C C . LEU A 1 101 ? -33.483 17.747 44.822 1.00 32.62 101 LEU A C 1
ATOM 782 O O . LEU A 1 101 ? -34.187 17.164 45.647 1.00 32.62 101 LEU A O 1
ATOM 786 N N . SER A 1 102 ? -33.235 17.242 43.613 1.00 31.55 102 SER A N 1
ATOM 787 C CA . SER A 1 102 ? -33.419 15.829 43.267 1.00 31.55 102 SER A CA 1
ATOM 788 C C . SER A 1 102 ? -32.135 15.068 43.601 1.00 31.55 102 SER A C 1
ATOM 790 O O . SER A 1 102 ? -31.028 15.583 43.434 1.00 31.55 102 SER A O 1
ATOM 792 N N . THR A 1 103 ? -32.274 13.859 44.137 1.00 31.38 103 THR A N 1
ATOM 793 C CA . THR A 1 103 ? -31.175 12.985 44.557 1.00 31.38 103 THR A CA 1
ATOM 794 C C . THR A 1 103 ? -30.252 12.681 43.380 1.00 31.38 103 THR A C 1
ATOM 796 O O . THR A 1 103 ? -30.574 11.848 42.538 1.00 31.38 103 THR A O 1
ATOM 799 N N . ALA A 1 104 ? -29.109 13.365 43.328 1.00 30.22 104 ALA A N 1
ATOM 800 C CA . ALA A 1 104 ? -28.113 13.195 42.284 1.00 30.22 104 ALA A CA 1
ATOM 801 C C . ALA A 1 104 ? -27.520 11.779 42.329 1.00 30.22 104 ALA A C 1
ATOM 803 O O . ALA A 1 104 ? -26.668 11.458 43.163 1.00 30.22 104 ALA A O 1
ATOM 804 N N . THR A 1 105 ? -27.939 10.937 41.388 1.00 41.12 105 THR A N 1
ATOM 805 C CA . THR A 1 105 ? -27.083 9.894 40.826 1.00 41.12 105 THR A CA 1
ATOM 806 C C . THR A 1 105 ? -25.761 10.564 40.448 1.00 41.12 105 THR A C 1
ATOM 808 O O . THR A 1 105 ? -25.769 11.651 39.866 1.00 41.12 105 THR A O 1
ATOM 811 N N . LYS A 1 106 ? -24.615 9.979 40.827 1.00 42.59 106 LYS A N 1
ATOM 812 C CA . LYS A 1 106 ? -23.303 10.498 40.401 1.00 42.59 106 LYS A CA 1
ATOM 813 C C . LYS A 1 106 ? -23.362 10.766 38.892 1.00 42.59 106 LYS A C 1
ATOM 815 O O . LYS A 1 106 ? -23.789 9.854 38.184 1.00 42.59 106 LYS A O 1
ATOM 820 N N . PRO A 1 107 ? -22.940 11.947 38.403 1.00 48.84 107 PRO A N 1
ATOM 821 C CA . PRO A 1 107 ? -22.917 12.200 36.973 1.00 48.84 107 PRO A CA 1
ATOM 822 C C . PRO A 1 107 ? -22.032 11.135 36.330 1.00 48.84 107 PRO A C 1
ATOM 824 O O . PRO A 1 107 ? -20.835 11.040 36.611 1.00 48.84 107 PRO A O 1
ATOM 827 N N . THR A 1 108 ? -22.649 10.263 35.544 1.00 61.22 108 THR A N 1
ATOM 828 C CA . THR A 1 108 ? -21.936 9.280 34.742 1.00 61.22 108 THR A CA 1
ATOM 829 C C . THR A 1 108 ? -21.175 10.041 33.670 1.00 61.22 108 THR A C 1
ATOM 831 O O . THR A 1 108 ? -21.767 10.839 32.949 1.00 61.22 108 THR A O 1
ATOM 834 N N . THR A 1 109 ? -19.864 9.820 33.568 1.00 77.19 109 THR A N 1
ATOM 835 C CA . THR A 1 109 ? -19.050 10.390 32.487 1.00 77.19 109 THR A CA 1
ATOM 836 C C . THR A 1 109 ? -19.682 10.038 31.129 1.00 77.19 109 THR A C 1
ATOM 838 O O . THR A 1 109 ? -19.948 8.846 30.915 1.00 77.19 109 THR A O 1
ATOM 841 N N . PRO A 1 110 ? -19.933 11.020 30.235 1.00 82.88 110 PRO A N 1
ATOM 842 C CA . PRO A 1 110 ? -20.408 10.761 28.876 1.00 82.88 110 PRO A CA 1
ATOM 843 C C . PRO A 1 110 ? -19.489 9.753 28.189 1.00 82.88 110 PRO A C 1
ATOM 845 O O . PRO A 1 110 ? -18.270 9.932 28.185 1.00 82.88 110 PRO A O 1
ATOM 848 N N . ALA A 1 111 ? -20.047 8.637 27.727 1.00 87.25 111 ALA A N 1
ATOM 849 C CA . ALA A 1 111 ? -19.283 7.589 27.066 1.00 87.25 111 ALA A CA 1
ATOM 850 C C . ALA A 1 111 ? -20.168 6.741 26.148 1.00 87.25 111 ALA A C 1
ATOM 852 O O . ALA A 1 111 ? -21.337 6.492 26.446 1.00 87.25 111 ALA A O 1
ATOM 853 N N . THR A 1 112 ? -19.564 6.237 25.076 1.00 87.19 112 THR A N 1
ATOM 854 C CA . THR A 1 112 ? -20.128 5.179 24.231 1.00 87.19 112 THR A CA 1
ATOM 855 C C . THR A 1 112 ? -19.663 3.820 24.717 1.00 87.19 112 THR A C 1
ATOM 857 O O . THR A 1 112 ? -18.476 3.637 24.992 1.00 87.19 112 THR A O 1
ATOM 860 N N . VAL A 1 113 ? -20.592 2.876 24.820 1.00 85.25 113 VAL A N 1
ATOM 861 C CA . VAL A 1 113 ? -20.307 1.470 25.100 1.00 85.25 113 VAL A CA 1
ATOM 862 C C . VAL A 1 113 ? -20.374 0.696 23.789 1.00 85.25 113 VAL A C 1
ATOM 864 O O . VAL A 1 113 ? -21.331 0.855 23.032 1.00 85.25 113 VAL A O 1
ATOM 867 N N . ILE A 1 114 ? -19.355 -0.119 23.523 1.00 84.69 114 ILE A N 1
ATOM 868 C CA . ILE A 1 114 ? -19.301 -1.000 22.352 1.00 84.69 114 ILE A CA 1
ATOM 869 C C . ILE A 1 114 ? -19.210 -2.446 22.839 1.00 84.69 114 ILE A C 1
ATOM 871 O O . ILE A 1 114 ? -18.335 -2.769 23.652 1.00 84.69 114 ILE A O 1
ATOM 875 N N . THR A 1 115 ? -20.095 -3.304 22.333 1.00 81.50 115 THR A N 1
ATOM 876 C CA . THR A 1 115 ? -20.177 -4.734 22.667 1.00 81.50 115 THR A CA 1
ATOM 877 C C . THR A 1 115 ? -20.312 -5.591 21.403 1.00 81.50 115 THR A C 1
ATOM 879 O O . THR A 1 115 ? -20.649 -5.079 20.336 1.00 81.50 115 THR A O 1
ATOM 882 N N . GLY A 1 116 ? -20.022 -6.892 21.509 1.00 80.12 116 GLY A N 1
ATOM 883 C CA . GLY A 1 116 ? -20.114 -7.854 20.402 1.00 80.12 116 GLY A CA 1
ATOM 884 C C . GLY A 1 116 ? -18.873 -8.740 20.261 1.00 80.12 116 GLY A C 1
ATOM 885 O O . GLY A 1 116 ? -17.903 -8.588 21.011 1.00 80.12 116 GLY A O 1
ATOM 886 N N . GLU A 1 117 ? -18.911 -9.677 19.314 1.00 80.81 117 GLU A N 1
ATOM 887 C CA . GLU A 1 117 ? -17.884 -10.723 19.147 1.00 80.81 117 GLU A CA 1
ATOM 888 C C . GLU A 1 117 ? -16.789 -10.363 18.126 1.00 80.81 117 G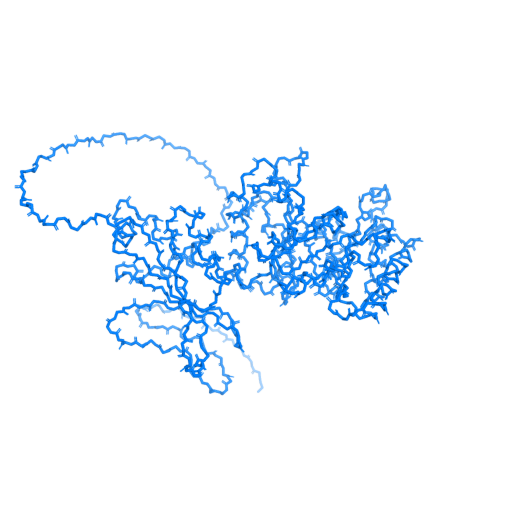LU A C 1
ATOM 890 O O . GLU A 1 117 ? -15.694 -10.910 18.194 1.00 80.81 117 GLU A O 1
ATOM 895 N N . ASN A 1 118 ? -17.026 -9.394 17.232 1.00 84.19 118 ASN A N 1
ATOM 896 C CA . ASN A 1 118 ? -16.039 -8.972 16.231 1.00 84.19 118 ASN A CA 1
ATOM 897 C C . ASN A 1 118 ? -15.037 -7.954 16.812 1.00 84.19 118 ASN A C 1
ATOM 899 O O . ASN A 1 118 ? -15.287 -6.747 16.843 1.00 84.19 118 ASN A O 1
ATOM 903 N N . ASP A 1 119 ? -13.893 -8.439 17.296 1.00 86.31 119 ASP A N 1
ATOM 904 C CA . ASP A 1 119 ? -12.880 -7.598 17.946 1.00 86.31 119 ASP A CA 1
ATOM 905 C C . ASP A 1 119 ? -12.307 -6.508 17.028 1.00 86.31 119 ASP A C 1
ATOM 907 O O . ASP A 1 119 ? -12.202 -5.363 17.475 1.00 86.31 119 ASP A O 1
ATOM 911 N N . LYS A 1 120 ? -12.031 -6.815 15.749 1.00 87.00 120 LYS A N 1
ATOM 912 C CA . LYS A 1 120 ? -11.531 -5.841 14.757 1.00 87.00 120 LYS A CA 1
ATOM 913 C C . LYS A 1 120 ? -12.507 -4.675 14.578 1.00 87.00 120 LYS A C 1
ATOM 915 O O . LYS A 1 120 ? -12.110 -3.514 14.628 1.00 87.00 120 LYS A O 1
ATOM 920 N N . MET A 1 121 ? -13.798 -4.955 14.405 1.00 88.69 121 MET A N 1
ATOM 921 C CA . MET A 1 121 ? -14.796 -3.894 14.252 1.00 88.69 121 MET A CA 1
ATOM 922 C C . MET A 1 121 ? -14.913 -3.049 15.531 1.00 88.69 121 MET A C 1
ATOM 924 O O . MET A 1 121 ? -14.953 -1.819 15.465 1.00 88.69 121 MET A O 1
ATOM 928 N N . LYS A 1 122 ? -14.884 -3.670 16.720 1.00 89.31 122 LYS A N 1
ATOM 929 C CA . LYS A 1 122 ? -14.933 -2.929 17.994 1.00 89.31 122 LYS A CA 1
ATOM 930 C C . LYS A 1 122 ? -13.750 -1.976 18.165 1.00 89.31 122 LYS A C 1
ATOM 932 O O . LYS A 1 122 ? -13.940 -0.839 18.614 1.00 89.31 122 LYS A O 1
ATOM 937 N N . THR A 1 123 ? -12.533 -2.417 17.847 1.00 93.00 123 THR A N 1
ATOM 938 C CA . THR A 1 123 ? -11.328 -1.583 17.966 1.00 93.00 123 THR A CA 1
ATOM 939 C C . THR A 1 123 ? -11.346 -0.433 16.964 1.00 93.00 123 THR A C 1
ATOM 941 O O . THR A 1 123 ? -11.054 0.697 17.366 1.00 93.00 123 THR A O 1
ATOM 944 N N . LEU A 1 124 ? -11.784 -0.671 15.722 1.00 92.81 124 LEU A N 1
ATOM 945 C CA . LEU A 1 124 ? -11.965 0.370 14.703 1.00 92.81 124 LEU A CA 1
ATOM 946 C C . LEU A 1 124 ? -13.009 1.411 15.121 1.00 92.81 124 LEU A C 1
ATOM 948 O O . LEU A 1 124 ? -12.732 2.610 15.100 1.00 92.81 124 LEU A O 1
ATOM 952 N N . MET A 1 125 ? -14.173 0.986 15.610 1.00 91.88 125 MET A N 1
ATOM 953 C CA . MET A 1 125 ? -15.200 1.909 16.106 1.00 91.88 125 MET A CA 1
ATOM 954 C C . MET A 1 125 ? -14.705 2.744 17.283 1.00 91.88 125 MET A C 1
ATOM 956 O O . MET A 1 125 ? -14.868 3.964 17.306 1.00 91.88 125 MET A O 1
ATOM 960 N N . SER A 1 126 ? -14.024 2.109 18.241 1.00 94.12 126 SER A N 1
ATOM 961 C CA . SER A 1 126 ? -13.367 2.822 19.337 1.00 94.12 126 SER A CA 1
ATOM 962 C C . SER A 1 126 ? -12.348 3.843 18.817 1.00 94.12 126 SER A C 1
ATOM 964 O O . SER A 1 126 ? -12.315 4.967 19.320 1.00 94.12 126 SER A O 1
ATOM 966 N N . LYS A 1 127 ? -11.519 3.471 17.832 1.00 94.94 127 LYS A N 1
ATOM 967 C CA . LYS A 1 127 ? -10.518 4.351 17.213 1.00 94.94 127 LYS A CA 1
ATOM 968 C C . LYS A 1 127 ? -11.184 5.584 16.598 1.00 94.94 127 LYS A C 1
ATOM 970 O O . LYS A 1 127 ? -10.846 6.696 16.998 1.00 94.94 127 LYS A O 1
ATOM 975 N N . HIS A 1 128 ? -12.142 5.414 15.687 1.00 94.50 128 HIS A N 1
ATOM 976 C CA . HIS A 1 128 ? -12.751 6.543 14.973 1.00 94.50 128 HIS A CA 1
ATOM 977 C C . HIS A 1 128 ? -13.573 7.458 15.888 1.00 94.50 128 HIS A C 1
ATOM 979 O O . HIS A 1 128 ? -13.494 8.682 15.769 1.00 94.50 128 HIS A O 1
ATOM 985 N N . LEU A 1 129 ? -14.270 6.902 16.884 1.00 93.50 129 LEU A N 1
ATOM 986 C CA . LEU A 1 129 ? -14.950 7.709 17.900 1.00 93.50 129 LEU A CA 1
ATOM 987 C C . LEU A 1 129 ? -13.959 8.555 18.713 1.00 93.50 129 LEU A C 1
ATOM 989 O O . LEU A 1 129 ? -14.194 9.744 18.934 1.00 93.50 129 LEU A O 1
ATOM 993 N N . LYS A 1 130 ? -12.824 7.977 19.124 1.00 94.19 130 LYS A N 1
ATOM 994 C CA . LYS A 1 130 ? -11.772 8.707 19.851 1.00 94.19 130 LYS A CA 1
ATOM 995 C C . LYS A 1 130 ? -11.098 9.774 18.991 1.00 94.19 130 LYS A C 1
ATOM 997 O O . LYS A 1 130 ? -10.815 10.849 19.514 1.00 94.19 130 LYS A O 1
ATOM 1002 N N . LEU A 1 131 ? -10.880 9.520 17.696 1.00 92.69 131 LEU A N 1
ATOM 1003 C CA . LEU A 1 131 ? -10.354 10.517 16.750 1.00 92.69 131 LEU A CA 1
ATOM 1004 C C . LEU A 1 131 ? -11.270 11.745 16.652 1.00 92.69 131 LEU A C 1
ATOM 1006 O O . LEU A 1 131 ? -10.783 12.869 16.563 1.00 92.69 131 LEU A O 1
ATOM 1010 N N . GLN A 1 132 ? -12.585 11.543 16.759 1.00 91.06 132 GLN A N 1
ATOM 1011 C CA . GLN A 1 132 ? -13.574 12.622 16.828 1.00 91.06 132 GLN A CA 1
ATOM 1012 C C . GLN A 1 132 ? -13.755 13.202 18.246 1.00 91.06 132 GLN A C 1
ATOM 1014 O O . GLN A 1 132 ? -14.535 14.135 18.438 1.00 91.06 132 GLN A O 1
ATOM 1019 N N . GLY A 1 133 ? -13.015 12.717 19.247 1.00 90.19 133 GLY A N 1
ATOM 1020 C CA . GLY A 1 133 ? -13.025 13.239 20.618 1.00 90.19 133 GLY A CA 1
ATOM 1021 C C . GLY A 1 133 ? -14.077 12.622 21.544 1.00 90.19 133 GLY A C 1
ATOM 1022 O O . GLY A 1 133 ? -14.276 13.121 22.653 1.00 90.19 133 GLY A O 1
ATOM 1023 N N . PHE A 1 134 ? -14.745 11.541 21.135 1.00 90.56 134 PHE A N 1
ATOM 1024 C CA . PHE A 1 134 ? -15.699 10.832 21.986 1.00 90.56 134 PHE A CA 1
ATOM 1025 C C . PHE A 1 134 ? -14.997 9.877 22.957 1.00 90.56 134 PHE A C 1
ATOM 1027 O O . PHE A 1 134 ? -13.998 9.230 22.642 1.00 90.56 134 PHE A O 1
ATOM 1034 N N . THR A 1 135 ? -15.554 9.752 24.163 1.00 90.88 135 THR A N 1
ATOM 1035 C CA . THR A 1 135 ? -15.082 8.774 25.151 1.00 90.88 135 THR A CA 1
ATOM 1036 C C . THR A 1 135 ? -15.730 7.418 24.882 1.00 90.88 135 THR A C 1
ATOM 1038 O O . THR A 1 135 ? -16.947 7.329 24.723 1.00 90.88 135 THR A O 1
ATOM 1041 N N . VAL A 1 136 ? -14.932 6.347 24.876 1.00 88.94 136 VAL A N 1
ATOM 1042 C CA . VAL A 1 136 ? -15.394 4.984 24.568 1.00 88.94 136 VAL A CA 1
ATOM 1043 C C . VAL A 1 136 ? -15.003 4.016 25.679 1.00 88.94 136 VAL A C 1
ATOM 1045 O O . VAL A 1 136 ? -13.885 4.072 26.197 1.00 88.94 136 VAL A O 1
ATOM 1048 N N . LYS A 1 137 ? -15.918 3.105 26.015 1.00 87.00 137 LYS A N 1
ATOM 1049 C CA . LYS A 1 137 ? -15.691 1.940 26.870 1.00 87.00 137 LYS A CA 1
ATOM 1050 C C . LYS A 1 137 ? -15.940 0.675 26.052 1.00 87.00 137 LYS A C 1
ATOM 1052 O O . LYS A 1 137 ? -17.031 0.485 25.525 1.00 87.00 137 LYS A O 1
ATOM 1057 N N . LEU A 1 138 ? -14.921 -0.171 25.965 1.00 82.62 138 LEU A N 1
ATOM 1058 C CA . LEU A 1 138 ? -15.037 -1.512 25.400 1.00 82.62 138 LEU A CA 1
ATOM 1059 C C . LEU A 1 138 ? -15.429 -2.462 26.532 1.00 82.62 138 LEU A C 1
ATOM 1061 O O . LEU A 1 138 ? -14.724 -2.515 27.543 1.00 82.62 138 LEU A O 1
ATOM 1065 N N . GLU A 1 139 ? -16.535 -3.189 26.388 1.00 73.75 139 GLU A N 1
ATOM 1066 C CA . GLU A 1 139 ? -16.820 -4.298 27.299 1.00 73.75 139 GLU A CA 1
ATOM 1067 C C . GLU A 1 139 ? -16.166 -5.571 26.773 1.00 73.75 139 GLU A C 1
ATOM 1069 O O . GLU A 1 139 ? -16.297 -5.937 25.604 1.00 73.75 139 GLU A O 1
ATOM 1074 N N . VAL A 1 140 ? -15.432 -6.242 27.658 1.00 55.22 140 VAL A N 1
ATOM 1075 C CA . VAL A 1 140 ? -14.887 -7.566 27.380 1.00 55.22 140 VAL A CA 1
ATOM 1076 C C . VAL A 1 140 ? -16.024 -8.555 27.596 1.00 55.22 140 VAL A C 1
ATOM 1078 O O . VAL A 1 140 ? -16.544 -8.655 28.710 1.00 55.22 140 VAL A O 1
ATOM 1081 N N . SER A 1 141 ? -16.421 -9.268 26.546 1.00 47.94 141 SER A N 1
ATOM 1082 C CA . SER A 1 141 ? -17.362 -10.380 26.649 1.00 47.94 141 SER A CA 1
ATOM 1083 C C . SER A 1 141 ? -16.823 -11.363 27.694 1.00 47.94 141 SER A C 1
ATOM 1085 O O . SER A 1 141 ? -15.698 -11.851 27.575 1.00 47.94 141 SER A O 1
ATOM 1087 N N . ALA A 1 142 ? -17.590 -11.647 28.749 1.00 38.34 142 ALA A N 1
ATOM 1088 C CA . ALA A 1 142 ? -17.257 -12.764 29.629 1.00 38.34 142 ALA A CA 1
ATOM 1089 C C . ALA A 1 142 ? -17.296 -14.063 28.800 1.00 38.34 142 ALA A C 1
ATOM 1091 O O . ALA A 1 142 ? -18.181 -14.181 27.950 1.00 38.34 142 ALA A O 1
ATOM 1092 N N . PRO A 1 143 ? -16.391 -15.037 29.021 1.00 34.84 143 PRO A N 1
ATOM 1093 C CA . PRO A 1 143 ? -16.423 -16.297 28.284 1.00 34.84 143 PRO A CA 1
ATOM 1094 C C . PRO A 1 143 ? -17.774 -16.981 28.527 1.00 34.84 143 PRO A C 1
ATOM 1096 O O . PRO A 1 143 ? -18.085 -17.384 29.652 1.00 34.84 143 PRO A O 1
ATOM 1099 N N . SER A 1 144 ? -18.604 -17.049 27.489 1.00 37.50 144 SER A N 1
ATOM 1100 C CA . SER A 1 144 ? -19.926 -17.659 27.552 1.00 37.50 144 SER A CA 1
ATOM 1101 C C . SER A 1 144 ? -19.784 -19.180 27.642 1.00 37.50 144 SER A C 1
ATOM 1103 O O . SER A 1 144 ? -19.026 -19.815 26.910 1.00 37.50 144 SER A O 1
ATOM 1105 N N . GLN A 1 145 ? -20.500 -19.779 28.594 1.00 33.16 145 GLN A N 1
ATOM 1106 C CA . GLN A 1 145 ? -20.690 -21.224 28.638 1.00 33.16 145 GLN A CA 1
ATOM 1107 C C . GLN A 1 145 ? -21.730 -21.618 27.582 1.00 33.16 145 GLN A C 1
ATOM 1109 O O . GLN A 1 145 ? -22.862 -21.153 27.644 1.00 33.16 145 GLN A O 1
ATOM 1114 N N . GLU A 1 146 ? -21.303 -22.465 26.645 1.00 41.72 146 GLU A N 1
ATOM 1115 C CA . GLU A 1 146 ? -22.089 -23.387 25.811 1.00 41.72 146 GLU A CA 1
ATOM 1116 C C . GLU A 1 146 ? -23.527 -22.969 25.433 1.00 41.72 146 GLU A C 1
ATOM 1118 O O . GLU A 1 146 ? -24.503 -23.389 26.050 1.00 41.72 146 GLU A O 1
ATOM 1123 N N . THR A 1 147 ? -23.654 -22.292 24.289 1.00 28.77 147 THR A N 1
ATOM 1124 C CA . THR A 1 147 ? -24.760 -22.488 23.332 1.00 28.77 147 THR A CA 1
ATOM 1125 C C . THR A 1 147 ? -24.199 -22.376 21.910 1.00 28.77 147 THR A C 1
ATOM 1127 O O . THR A 1 147 ? -23.298 -21.565 21.700 1.00 28.77 147 THR A O 1
ATOM 1130 N N . PRO A 1 148 ? -24.661 -23.186 20.938 1.00 31.33 148 PRO A N 1
ATOM 1131 C CA . PRO A 1 148 ? -24.128 -23.149 19.577 1.00 31.33 148 PRO A CA 1
ATOM 1132 C C . PRO A 1 148 ? -24.419 -21.781 18.931 1.00 31.33 148 PRO A C 1
ATOM 1134 O O . PRO A 1 148 ? -25.524 -21.260 19.119 1.00 31.33 148 PRO A O 1
ATOM 1137 N N . PRO A 1 149 ? -23.460 -21.189 18.195 1.00 34.47 149 PRO A N 1
ATOM 1138 C CA . PRO A 1 149 ? -23.598 -19.835 17.683 1.00 34.47 149 PRO A CA 1
ATOM 1139 C C . PRO A 1 149 ? -24.686 -19.807 16.612 1.00 34.47 149 PRO A C 1
ATOM 1141 O O . PRO A 1 149 ? -24.637 -20.543 15.627 1.00 34.47 149 PRO A O 1
ATOM 1144 N N . THR A 1 150 ? -25.682 -18.950 16.817 1.00 31.36 150 THR A N 1
ATOM 1145 C CA . THR A 1 150 ? -26.485 -18.453 15.700 1.00 31.36 150 THR A CA 1
ATOM 1146 C C . THR A 1 150 ? -25.630 -17.350 15.084 1.00 31.36 150 THR A C 1
ATOM 1148 O O . THR A 1 150 ? -25.322 -16.365 15.748 1.00 31.36 150 THR A O 1
ATOM 1151 N N . THR A 1 151 ? -25.119 -17.600 13.884 1.00 34.84 151 THR A N 1
ATOM 1152 C CA . THR A 1 151 ? -24.088 -16.826 13.182 1.00 34.84 151 THR A CA 1
ATOM 1153 C C . THR A 1 151 ? -24.581 -15.442 12.764 1.00 34.84 151 THR A C 1
ATOM 1155 O O . THR A 1 151 ? -24.984 -15.237 11.624 1.00 34.84 151 THR A O 1
ATOM 1158 N N . THR A 1 152 ? -24.521 -14.480 13.678 1.00 42.50 152 THR A N 1
ATOM 1159 C CA . THR A 1 152 ? -24.513 -13.053 13.339 1.00 42.50 152 THR A CA 1
ATOM 1160 C C . THR A 1 152 ? -23.421 -12.382 14.159 1.00 42.50 152 THR A C 1
ATOM 1162 O O . THR A 1 152 ? -23.569 -12.244 15.374 1.00 42.50 152 THR A O 1
ATOM 1165 N N . ASN A 1 153 ? -22.336 -11.971 13.492 1.00 57.44 153 ASN A N 1
ATOM 1166 C CA . ASN A 1 153 ? -21.209 -11.200 14.032 1.00 57.44 153 ASN A CA 1
ATOM 1167 C C . ASN A 1 153 ? -21.646 -9.760 14.375 1.00 57.44 153 ASN A C 1
ATOM 1169 O O . ASN A 1 153 ? -21.137 -8.783 13.828 1.00 57.44 153 ASN A O 1
ATOM 1173 N N . GLY A 1 154 ? -22.653 -9.619 15.237 1.00 63.22 154 GLY A N 1
ATOM 1174 C CA . GLY A 1 154 ? -23.263 -8.337 15.564 1.00 63.22 154 GLY A CA 1
ATOM 1175 C C . GLY A 1 154 ? -22.390 -7.502 16.499 1.00 63.22 154 GLY A C 1
ATOM 1176 O O . GLY A 1 154 ? -21.927 -7.991 17.533 1.00 63.22 154 GLY A O 1
ATOM 1177 N N . ILE A 1 155 ? -22.206 -6.227 16.161 1.00 75.00 155 ILE A N 1
ATOM 1178 C CA . ILE A 1 155 ? -21.661 -5.196 17.044 1.00 75.00 155 ILE A CA 1
ATOM 1179 C C . ILE A 1 155 ? -22.789 -4.255 17.459 1.00 75.00 155 ILE A C 1
ATOM 1181 O O . ILE A 1 155 ? -23.548 -3.764 16.625 1.00 75.00 155 ILE A O 1
ATOM 1185 N N . SER A 1 156 ? -22.884 -3.978 18.759 1.00 72.00 156 SER A N 1
ATOM 1186 C CA . SER A 1 156 ? -23.801 -2.975 19.298 1.00 72.00 156 SER A CA 1
ATOM 1187 C C . SER A 1 156 ? -23.024 -1.774 19.810 1.00 72.00 156 SER A C 1
ATOM 1189 O O . SER A 1 156 ? -22.060 -1.908 20.570 1.00 72.00 156 SER A O 1
ATOM 1191 N N . VAL A 1 157 ? -23.464 -0.590 19.392 1.00 78.25 157 VAL A N 1
ATOM 1192 C CA . VAL A 1 157 ? -22.861 0.691 19.746 1.00 78.25 157 VAL A CA 1
ATOM 1193 C C . VAL A 1 157 ? -23.924 1.539 20.421 1.00 78.25 157 VAL A C 1
ATOM 1195 O O . VAL A 1 157 ? -24.869 2.018 19.794 1.00 78.25 157 VAL A O 1
ATOM 1198 N N . THR A 1 158 ? -23.783 1.697 21.736 1.00 77.75 158 THR A N 1
ATOM 1199 C CA . THR A 1 158 ? -24.794 2.345 22.573 1.00 77.75 158 THR A CA 1
ATOM 1200 C C . THR A 1 158 ? -24.190 3.540 23.317 1.00 77.75 158 THR A C 1
ATOM 1202 O O . THR A 1 158 ? -23.359 3.353 24.216 1.00 77.75 158 THR A O 1
ATOM 1205 N N . PRO A 1 159 ? -24.584 4.787 22.997 1.00 79.44 159 PRO A N 1
ATOM 1206 C CA . PRO A 1 159 ? -24.263 5.935 23.837 1.00 79.44 159 PRO A CA 1
ATOM 1207 C C . PRO A 1 159 ? -24.989 5.817 25.184 1.00 79.44 159 PRO A C 1
ATOM 1209 O O . PRO A 1 159 ? -26.169 5.475 25.243 1.00 79.44 159 PRO A O 1
ATOM 1212 N N . ASN A 1 160 ? -24.303 6.115 26.290 1.00 79.62 160 ASN A N 1
ATOM 1213 C CA . ASN A 1 160 ? -24.978 6.220 27.584 1.00 79.62 160 ASN A CA 1
ATOM 1214 C C . ASN A 1 160 ? -25.857 7.480 27.658 1.00 79.62 160 ASN A C 1
ATOM 1216 O O . ASN A 1 160 ? -25.728 8.380 26.836 1.00 79.62 160 ASN A O 1
ATOM 1220 N N . GLU A 1 161 ? -26.722 7.579 28.669 1.00 76.44 161 GLU A N 1
ATOM 1221 C CA . GLU A 1 161 ? -27.688 8.684 28.788 1.00 76.44 161 GLU A CA 1
ATOM 1222 C C . GLU A 1 161 ? -27.030 10.077 28.742 1.00 76.44 161 GLU A C 1
ATOM 1224 O O . GLU A 1 161 ? -27.521 10.975 28.064 1.00 76.44 161 GLU A O 1
ATOM 1229 N N . ALA A 1 162 ? -25.878 10.249 29.398 1.00 81.00 162 ALA A N 1
ATOM 1230 C CA . ALA A 1 162 ? -25.142 11.513 29.389 1.00 81.00 162 ALA A CA 1
ATOM 1231 C C . ALA A 1 162 ? -24.536 11.836 28.009 1.00 81.00 162 ALA A C 1
ATOM 1233 O O . ALA A 1 162 ? -24.559 12.989 27.580 1.00 81.00 162 ALA A O 1
ATOM 1234 N N . GLN A 1 163 ? -24.018 10.828 27.301 1.00 81.12 163 GLN A N 1
ATOM 1235 C CA . GLN A 1 163 ? -23.534 10.967 25.928 1.00 81.12 163 GLN A CA 1
ATOM 1236 C C . GLN A 1 163 ? -24.687 11.269 24.980 1.00 81.12 163 GLN A C 1
ATOM 1238 O O . GLN A 1 163 ? -24.551 12.130 24.122 1.00 81.12 163 GLN A O 1
ATOM 1243 N N . LEU A 1 164 ? -25.830 10.611 25.159 1.00 79.25 164 LEU A N 1
ATOM 1244 C CA . LEU A 1 164 ? -27.019 10.843 24.357 1.00 79.25 164 LEU A CA 1
ATOM 1245 C C . LEU A 1 164 ? -27.493 12.286 24.503 1.00 79.25 164 LEU A C 1
ATOM 1247 O O . LEU A 1 164 ? -27.642 12.974 23.503 1.00 79.25 164 LEU A O 1
ATOM 1251 N N . GLN A 1 165 ? -27.607 12.779 25.739 1.00 78.38 165 GLN A N 1
ATOM 1252 C CA . GLN A 1 165 ? -27.938 14.178 26.010 1.00 78.38 165 GLN A CA 1
ATOM 1253 C C . GLN A 1 165 ? -26.952 15.146 25.350 1.00 78.38 165 GLN A C 1
ATOM 1255 O O . GLN A 1 165 ? -27.378 16.181 24.849 1.00 78.38 165 GLN A O 1
ATOM 1260 N N . GLN A 1 166 ? -25.653 14.824 25.326 1.00 81.50 166 GLN A N 1
ATOM 1261 C CA . GLN A 1 166 ? -24.657 15.629 24.617 1.00 81.50 166 GLN A CA 1
ATOM 1262 C C . GLN A 1 166 ? -24.874 15.594 23.098 1.00 81.50 166 GLN A C 1
ATOM 1264 O O . GLN A 1 166 ? -24.874 16.645 22.467 1.00 81.50 166 GLN A O 1
ATOM 1269 N N . LEU A 1 167 ? -25.080 14.416 22.511 1.00 79.81 167 LEU A N 1
ATOM 1270 C CA . LEU A 1 167 ? -25.301 14.262 21.071 1.00 79.81 167 LEU A CA 1
ATOM 1271 C C . LEU A 1 167 ? -26.571 14.995 20.606 1.00 79.81 167 LEU A C 1
ATOM 1273 O O . LEU A 1 167 ? -26.612 15.502 19.491 1.00 79.81 167 LEU A O 1
ATOM 1277 N N . THR A 1 168 ? -27.593 15.072 21.463 1.00 72.75 168 THR A N 1
ATOM 1278 C CA . THR A 1 168 ? -28.906 15.636 21.122 1.00 72.75 168 THR A CA 1
ATOM 1279 C C . THR A 1 168 ? -29.129 17.079 21.574 1.00 72.75 168 THR A C 1
ATOM 1281 O O . THR A 1 168 ? -30.234 17.603 21.421 1.00 72.75 168 THR A O 1
ATOM 1284 N N . ASN A 1 169 ? -28.143 17.720 22.205 1.00 75.38 169 ASN A N 1
ATOM 1285 C CA . ASN A 1 169 ? -28.287 19.084 22.713 1.00 75.38 169 ASN A CA 1
ATOM 1286 C C . ASN A 1 169 ? -28.150 20.105 21.572 1.00 75.38 169 ASN A C 1
ATOM 1288 O O . ASN A 1 169 ? -27.225 20.056 20.767 1.00 75.38 169 ASN A O 1
ATOM 1292 N N . ASP A 1 170 ? -29.054 21.087 21.534 1.00 64.00 170 ASP A N 1
ATOM 1293 C CA . ASP A 1 170 ? -29.070 22.153 20.525 1.00 64.00 170 ASP A CA 1
ATOM 1294 C C . ASP A 1 170 ? -27.778 22.987 20.471 1.00 64.00 170 ASP A C 1
ATOM 1296 O O . ASP A 1 170 ? -27.496 23.619 19.453 1.00 64.00 170 ASP A O 1
ATOM 1300 N N . ASN A 1 171 ? -26.990 23.011 21.549 1.00 71.31 171 ASN A N 1
ATOM 1301 C CA . ASN A 1 171 ? -25.707 23.718 21.590 1.00 71.31 171 ASN A CA 1
ATOM 1302 C C . ASN A 1 171 ? -24.541 22.911 20.991 1.00 71.31 171 ASN A C 1
ATOM 1304 O O . ASN A 1 171 ? -23.451 23.455 20.830 1.00 71.31 171 ASN A O 1
ATOM 1308 N N . THR A 1 172 ? -24.757 21.634 20.677 1.00 66.06 172 THR A N 1
ATOM 1309 C CA . THR A 1 172 ? -23.758 20.673 20.178 1.00 66.06 172 THR A CA 1
ATOM 1310 C C . THR A 1 172 ? -24.272 19.960 18.926 1.00 66.06 172 THR A C 1
ATOM 1312 O O . THR A 1 172 ? -24.022 18.777 18.723 1.00 66.06 172 THR A O 1
ATOM 1315 N N . LYS A 1 173 ? -24.985 20.688 18.053 1.00 68.06 173 LYS A N 1
ATOM 1316 C CA . LYS A 1 173 ? -25.600 20.143 16.826 1.00 68.06 173 LYS A CA 1
ATOM 1317 C C . LYS A 1 173 ? -24.637 19.381 15.911 1.00 68.06 173 LYS A C 1
ATOM 1319 O O . LYS A 1 173 ? -25.087 18.487 15.204 1.00 68.06 173 LYS A O 1
ATOM 1324 N N . ASP A 1 174 ? -23.342 19.680 15.977 1.00 77.25 174 ASP A N 1
ATOM 1325 C CA . ASP A 1 174 ? -22.308 19.024 15.169 1.00 77.25 174 ASP A CA 1
ATOM 1326 C C . ASP A 1 174 ? -21.824 17.685 15.763 1.00 77.25 174 ASP A C 1
ATOM 1328 O O . ASP A 1 174 ? -21.162 16.910 15.072 1.00 77.25 174 ASP A O 1
ATOM 1332 N N . ASP A 1 175 ? -22.145 17.373 17.026 1.00 83.44 175 ASP A N 1
ATOM 1333 C CA . ASP A 1 175 ? -21.657 16.157 17.687 1.00 83.44 175 ASP A CA 1
ATOM 1334 C C . ASP A 1 175 ? -22.331 14.889 17.148 1.00 83.44 175 ASP A C 1
ATOM 1336 O O . ASP A 1 175 ? -21.650 13.887 16.947 1.00 83.44 175 ASP A O 1
ATOM 1340 N N . TYR A 1 176 ? -23.637 14.907 16.869 1.00 81.31 176 TYR A N 1
ATOM 1341 C CA . TYR A 1 176 ? -24.310 13.728 16.312 1.00 81.31 176 TYR A CA 1
ATOM 1342 C C . TYR A 1 176 ? -23.834 13.377 14.886 1.00 81.31 176 TYR A C 1
ATOM 1344 O O . TYR A 1 176 ? -23.454 12.226 14.670 1.00 81.31 176 TYR A O 1
ATOM 1352 N N . PRO A 1 177 ? -23.734 14.323 13.930 1.00 83.25 177 PRO A N 1
ATOM 1353 C CA . PRO A 1 177 ? -23.118 14.053 12.629 1.00 83.25 177 PRO A CA 1
ATOM 1354 C C . PRO A 1 177 ? -21.683 13.516 12.729 1.00 83.25 177 PRO A C 1
ATOM 1356 O O . PRO A 1 177 ? -21.364 12.517 12.093 1.00 83.25 177 PRO A O 1
ATOM 1359 N N . ARG A 1 178 ? -20.834 14.108 13.585 1.00 88.44 178 ARG A N 1
ATOM 1360 C CA . ARG A 1 178 ? -19.462 13.620 13.843 1.00 88.44 178 ARG A CA 1
ATOM 1361 C C . ARG A 1 178 ? -19.435 12.203 14.410 1.00 88.44 178 ARG A C 1
ATOM 1363 O O . ARG A 1 178 ? -18.514 11.439 14.127 1.00 88.44 178 ARG A O 1
ATOM 1370 N N . TYR A 1 179 ? -20.419 11.859 15.236 1.00 86.12 179 TYR A N 1
ATOM 1371 C CA . TYR A 1 179 ? -20.569 10.521 15.792 1.00 86.12 179 TYR A CA 1
ATOM 1372 C C . TYR A 1 179 ? -20.891 9.498 14.703 1.00 86.12 179 TYR A C 1
ATOM 1374 O O . TYR A 1 179 ? -20.204 8.487 14.599 1.00 86.12 179 TYR A O 1
ATOM 1382 N N . VAL A 1 180 ? -21.889 9.782 13.862 1.00 83.50 180 VAL A N 1
ATOM 1383 C CA . VAL A 1 180 ? -22.264 8.920 12.730 1.00 83.50 180 VAL A CA 1
ATOM 1384 C C . VAL A 1 180 ? -21.107 8.788 11.741 1.00 83.50 180 VAL A C 1
ATOM 1386 O O . VAL A 1 180 ? -20.771 7.675 11.345 1.00 83.50 180 VAL A O 1
ATOM 1389 N N . GLU A 1 181 ? -20.431 9.894 11.421 1.00 86.44 181 GLU A N 1
ATOM 1390 C CA . GLU A 1 181 ? -19.251 9.896 10.555 1.00 86.44 181 GLU A CA 1
ATOM 1391 C C . GLU A 1 181 ? -18.151 8.976 11.107 1.00 86.44 181 GLU A C 1
ATOM 1393 O O . GLU A 1 181 ? -17.576 8.193 10.354 1.00 86.44 181 GLU A O 1
ATOM 1398 N N . ALA A 1 182 ? -17.872 9.008 12.416 1.00 90.06 182 ALA A N 1
ATOM 1399 C CA . ALA A 1 182 ? -16.911 8.088 13.027 1.00 90.06 182 ALA A CA 1
ATOM 1400 C C . ALA A 1 182 ? -17.304 6.615 12.830 1.00 90.06 182 ALA A C 1
ATOM 1402 O O . ALA A 1 182 ? -16.441 5.779 12.559 1.00 90.06 182 ALA A O 1
ATOM 1403 N N . MET A 1 183 ? -18.593 6.296 12.952 1.00 88.25 183 MET A N 1
ATOM 1404 C CA . MET A 1 183 ? -19.084 4.932 12.756 1.00 88.25 183 MET A CA 1
ATOM 1405 C C . MET A 1 183 ? -18.934 4.475 11.306 1.00 88.25 183 MET A C 1
ATOM 1407 O O . MET A 1 183 ? -18.420 3.386 11.061 1.00 88.25 183 MET A O 1
ATOM 1411 N N . GLN A 1 184 ? -19.316 5.323 10.351 1.00 86.62 184 GLN A N 1
ATOM 1412 C CA . GLN A 1 184 ? -19.164 5.047 8.921 1.00 86.62 184 GLN A CA 1
ATOM 1413 C C . GLN A 1 184 ? -17.692 4.878 8.537 1.00 86.62 184 GLN A C 1
ATOM 1415 O O . GLN A 1 184 ? -17.339 3.937 7.837 1.00 86.62 184 GLN A O 1
ATOM 1420 N N . GLN A 1 185 ? -16.805 5.736 9.048 1.00 90.94 185 GLN A N 1
ATOM 1421 C CA . GLN A 1 185 ? -15.369 5.616 8.797 1.00 90.94 185 GLN A CA 1
ATOM 1422 C C . GLN A 1 185 ? -14.789 4.297 9.327 1.00 90.94 185 GLN A C 1
ATOM 1424 O O . GLN A 1 185 ? -13.939 3.712 8.660 1.00 90.94 185 GLN A O 1
ATOM 1429 N N . ALA A 1 186 ? -15.255 3.813 10.483 1.00 90.81 186 ALA A N 1
ATOM 1430 C CA . ALA A 1 186 ? -14.844 2.514 11.011 1.00 90.81 186 ALA A CA 1
ATOM 1431 C C . ALA A 1 186 ? -15.295 1.352 10.115 1.00 90.81 186 ALA A C 1
ATOM 1433 O O . ALA A 1 186 ? -14.511 0.433 9.896 1.00 90.81 186 ALA A O 1
ATOM 1434 N N . ILE A 1 187 ? -16.514 1.417 9.571 1.00 88.19 187 ILE A N 1
ATOM 1435 C CA . ILE A 1 187 ? -17.032 0.427 8.614 1.00 88.19 187 ILE A CA 1
ATOM 1436 C C . ILE A 1 187 ? -16.210 0.469 7.320 1.00 88.19 187 ILE A C 1
ATOM 1438 O O . ILE A 1 187 ? -15.674 -0.549 6.903 1.00 88.19 187 ILE A O 1
ATOM 1442 N N . HIS A 1 188 ? -15.982 1.656 6.751 1.00 90.94 188 HIS A N 1
ATOM 1443 C CA . HIS A 1 188 ? -15.159 1.801 5.548 1.00 90.94 188 HIS A CA 1
ATOM 1444 C C . HIS A 1 188 ? -13.714 1.313 5.754 1.00 90.94 188 HIS A C 1
ATOM 1446 O O . HIS A 1 188 ? -13.109 0.769 4.836 1.00 90.94 188 HIS A O 1
ATOM 1452 N N . GLU A 1 189 ? -13.119 1.515 6.936 1.00 93.00 189 GLU A N 1
ATOM 1453 C CA . GLU A 1 189 ? -11.794 0.961 7.259 1.00 93.00 189 GLU A CA 1
ATOM 1454 C C . GLU A 1 189 ? -11.828 -0.556 7.499 1.00 93.00 189 GLU A C 1
ATOM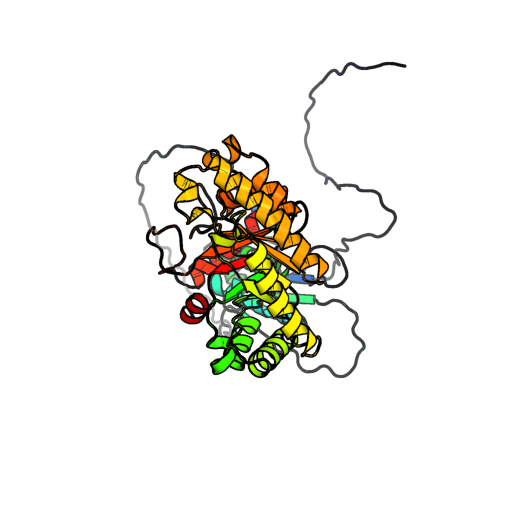 1456 O O . GLU A 1 189 ? -10.822 -1.220 7.273 1.00 93.00 189 GLU A O 1
ATOM 1461 N N . TYR A 1 190 ? -12.955 -1.115 7.937 1.00 90.69 190 TYR A N 1
ATOM 1462 C CA . TYR A 1 190 ? -13.121 -2.559 8.085 1.00 90.69 190 TYR A CA 1
ATOM 1463 C C . TYR A 1 190 ? -13.213 -3.265 6.725 1.00 90.69 190 TYR A C 1
ATOM 1465 O O . TYR A 1 190 ? -12.565 -4.301 6.556 1.00 90.69 190 TYR A O 1
ATOM 1473 N N . ASP A 1 191 ? -13.960 -2.668 5.790 1.00 88.38 191 ASP A N 1
ATOM 1474 C CA . ASP A 1 191 ? -14.252 -3.186 4.444 1.00 88.38 191 ASP A CA 1
ATOM 1475 C C . ASP A 1 191 ? -13.133 -2.916 3.425 1.00 88.38 191 ASP A C 1
ATOM 1477 O O . ASP A 1 191 ? -13.185 -3.397 2.299 1.00 88.38 191 ASP A O 1
ATOM 1481 N N . THR A 1 192 ? -12.111 -2.141 3.794 1.00 92.00 192 THR A N 1
ATOM 1482 C CA . THR A 1 192 ? -10.965 -1.862 2.919 1.00 92.00 192 THR A CA 1
ATOM 1483 C C . THR A 1 192 ? -9.668 -2.369 3.523 1.00 92.00 192 THR A C 1
ATOM 1485 O O . THR A 1 192 ? -9.492 -2.440 4.740 1.00 92.00 192 THR A O 1
ATOM 1488 N N . GLU A 1 193 ? -8.710 -2.691 2.664 1.00 94.94 193 GLU A N 1
ATOM 1489 C CA . GLU A 1 193 ? -7.395 -3.123 3.111 1.00 94.94 193 GLU A CA 1
ATOM 1490 C C . GLU A 1 193 ? -6.568 -1.960 3.687 1.00 94.94 193 GLU A C 1
ATOM 1492 O O . GLU A 1 193 ? -6.670 -0.792 3.275 1.00 94.94 193 GLU A O 1
ATOM 1497 N N . LYS A 1 194 ? -5.687 -2.296 4.633 1.00 97.44 194 LYS A N 1
ATOM 1498 C CA . LYS A 1 194 ? -4.659 -1.392 5.148 1.00 97.44 194 LYS A CA 1
ATOM 1499 C C . LYS A 1 194 ? -3.299 -2.043 4.997 1.00 97.44 194 LYS A C 1
ATOM 1501 O O . LYS A 1 194 ? -2.982 -3.018 5.670 1.00 97.44 194 LYS A O 1
ATOM 1506 N N . ASN A 1 195 ? -2.472 -1.449 4.154 1.00 98.50 195 ASN A N 1
ATOM 1507 C CA . ASN A 1 195 ? -1.208 -2.032 3.740 1.00 98.50 195 ASN A CA 1
ATOM 1508 C C . ASN A 1 195 ? -0.045 -1.126 4.147 1.00 98.50 195 ASN A C 1
ATOM 1510 O O . ASN A 1 195 ? -0.227 0.064 4.423 1.00 98.50 195 ASN A O 1
ATOM 1514 N N . VAL A 1 196 ? 1.172 -1.660 4.190 1.00 98.75 196 VAL A N 1
ATOM 1515 C CA . VAL A 1 196 ? 2.358 -0.865 4.540 1.00 98.75 196 VAL A CA 1
ATOM 1516 C C . VAL A 1 196 ? 3.603 -1.355 3.812 1.00 98.75 196 VAL A C 1
ATOM 1518 O O . VAL A 1 196 ? 3.847 -2.557 3.702 1.00 98.75 196 VAL A O 1
ATOM 1521 N N . TRP A 1 197 ? 4.423 -0.414 3.342 1.00 98.81 197 TRP A N 1
ATOM 1522 C CA . TRP A 1 197 ? 5.765 -0.709 2.840 1.00 98.81 197 TRP A CA 1
ATOM 1523 C C . TRP A 1 197 ? 6.786 -0.722 3.978 1.00 98.81 197 TRP A C 1
ATOM 1525 O O . TRP A 1 197 ? 6.834 0.194 4.802 1.00 98.81 197 TRP A O 1
ATOM 1535 N N . MET A 1 198 ? 7.655 -1.734 3.994 1.00 98.62 198 MET A N 1
ATOM 1536 C CA . MET A 1 198 ? 8.734 -1.877 4.970 1.00 98.62 198 MET A CA 1
ATOM 1537 C C . MET A 1 198 ? 10.067 -2.145 4.270 1.00 98.62 198 MET A C 1
ATOM 1539 O O . MET A 1 198 ? 10.311 -3.219 3.724 1.00 98.62 198 MET A O 1
ATOM 1543 N N . TRP A 1 199 ? 10.950 -1.146 4.297 1.00 97.94 199 TRP A N 1
ATOM 1544 C CA . TRP A 1 199 ? 12.210 -1.150 3.543 1.00 97.94 199 TRP A CA 1
ATOM 1545 C C . TRP A 1 199 ? 13.430 -1.666 4.313 1.00 97.94 199 TRP A C 1
ATOM 1547 O O . TRP A 1 199 ? 14.452 -2.002 3.704 1.00 97.94 199 TRP A O 1
ATOM 1557 N N . LYS A 1 200 ? 13.341 -1.669 5.642 1.00 97.31 200 LYS A N 1
ATOM 1558 C CA . LYS A 1 200 ? 14.413 -2.042 6.567 1.00 97.31 200 LYS A CA 1
ATOM 1559 C C . LYS A 1 200 ? 14.308 -3.510 6.963 1.00 97.31 200 LYS A C 1
ATOM 1561 O O . LYS A 1 200 ? 13.205 -4.042 7.047 1.00 97.31 200 LYS A O 1
ATOM 1566 N N . SER A 1 201 ? 15.453 -4.143 7.205 1.00 96.19 201 SER A N 1
ATOM 1567 C CA . SER A 1 201 ? 15.528 -5.545 7.635 1.00 96.19 201 SER A CA 1
ATOM 1568 C C . SER A 1 201 ? 15.560 -5.686 9.153 1.00 96.19 201 SER A C 1
ATOM 1570 O O . SER A 1 201 ? 15.157 -6.721 9.665 1.00 96.19 201 SER A O 1
ATOM 1572 N N . GLU A 1 202 ? 15.992 -4.652 9.874 1.00 97.38 202 GLU A N 1
ATOM 1573 C CA . GLU A 1 202 ? 16.081 -4.637 11.337 1.00 97.38 202 GLU A CA 1
ATOM 1574 C C . GLU A 1 202 ? 14.743 -4.995 12.027 1.00 97.38 202 GLU A C 1
ATOM 1576 O O . GLU A 1 202 ? 14.765 -5.838 12.926 1.00 97.38 202 GLU A O 1
ATOM 1581 N N . PRO A 1 203 ? 13.566 -4.515 11.557 1.00 97.56 203 PRO A N 1
ATOM 1582 C CA . PRO A 1 203 ? 12.267 -4.944 12.091 1.00 97.56 203 PRO A CA 1
ATOM 1583 C C . PRO A 1 203 ? 12.001 -6.455 11.992 1.00 97.56 203 PRO A C 1
ATOM 1585 O O . PRO A 1 203 ? 11.218 -7.003 12.762 1.00 97.56 203 PRO A O 1
ATOM 1588 N N . VAL A 1 204 ? 12.652 -7.139 11.045 1.00 98.12 204 VAL A N 1
ATOM 1589 C CA . VAL A 1 204 ? 12.548 -8.591 10.839 1.00 98.12 204 VAL A CA 1
ATOM 1590 C C . VAL A 1 204 ? 13.561 -9.339 11.696 1.00 98.12 204 VAL A C 1
ATOM 1592 O O . VAL A 1 204 ? 13.219 -10.341 12.311 1.00 98.12 204 VAL A O 1
ATOM 1595 N N . THR A 1 205 ? 14.811 -8.875 11.730 1.00 97.56 205 THR A N 1
ATOM 1596 C CA . THR A 1 205 ? 15.924 -9.620 12.339 1.00 97.56 205 THR A CA 1
ATOM 1597 C C . THR A 1 205 ? 16.097 -9.356 13.830 1.00 97.56 205 THR A C 1
ATOM 1599 O O . THR A 1 205 ? 16.591 -10.217 14.551 1.00 97.56 205 THR A O 1
ATOM 1602 N N . GLU A 1 206 ? 15.735 -8.163 14.303 1.00 97.31 206 GLU A N 1
ATOM 1603 C CA . GLU A 1 206 ? 15.993 -7.723 15.682 1.00 97.31 206 GLU A CA 1
ATOM 1604 C C . GLU A 1 206 ? 14.696 -7.506 16.476 1.00 97.31 206 GLU A C 1
ATOM 1606 O O . GLU A 1 206 ? 14.670 -7.731 17.685 1.00 97.31 206 GLU A O 1
ATOM 1611 N N . GLU A 1 207 ? 13.607 -7.125 15.800 1.00 97.12 207 GLU A N 1
ATOM 1612 C CA . GLU A 1 207 ? 12.373 -6.635 16.437 1.00 97.12 207 GLU A CA 1
ATOM 1613 C C . GLU A 1 207 ? 11.107 -7.373 15.953 1.00 97.12 207 GLU A C 1
ATOM 1615 O O . GLU A 1 207 ? 10.010 -6.812 15.984 1.00 97.12 207 GLU A O 1
ATOM 1620 N N . ALA A 1 208 ? 11.231 -8.631 15.507 1.00 97.62 208 ALA A N 1
ATOM 1621 C CA . ALA A 1 208 ? 10.147 -9.373 14.847 1.00 97.62 208 ALA A CA 1
ATOM 1622 C C . ALA A 1 208 ? 8.822 -9.343 15.626 1.00 97.62 208 ALA A C 1
ATOM 1624 O O . ALA A 1 208 ? 7.795 -8.917 15.102 1.00 97.62 208 ALA A O 1
ATOM 1625 N N . GLN A 1 209 ? 8.845 -9.744 16.902 1.00 97.44 209 GLN A N 1
ATOM 1626 C CA . GLN A 1 209 ? 7.635 -9.815 17.723 1.00 97.44 209 GLN A CA 1
ATOM 1627 C C . GLN A 1 209 ? 6.991 -8.438 17.930 1.00 97.44 209 GLN A C 1
ATOM 1629 O O . GLN A 1 209 ? 5.771 -8.319 17.848 1.00 97.44 209 GLN A O 1
ATOM 1634 N N . GLU A 1 210 ? 7.791 -7.403 18.201 1.00 97.88 210 GLU A N 1
ATOM 1635 C CA . GLU A 1 210 ? 7.271 -6.046 18.401 1.00 97.88 210 GLU A CA 1
ATOM 1636 C C . GLU A 1 210 ? 6.656 -5.496 17.110 1.00 97.88 210 GLU A C 1
ATOM 1638 O O . GLU A 1 210 ? 5.584 -4.890 17.140 1.00 97.88 210 GLU A O 1
ATOM 1643 N N . THR A 1 211 ? 7.315 -5.750 15.980 1.00 98.44 211 THR A N 1
ATOM 1644 C CA . THR A 1 211 ? 6.840 -5.361 14.653 1.00 98.44 211 THR A CA 1
ATOM 1645 C C . THR A 1 211 ? 5.490 -6.002 14.353 1.00 98.44 211 THR A C 1
ATOM 1647 O O . THR A 1 211 ? 4.550 -5.294 13.998 1.00 98.44 211 THR A O 1
ATOM 1650 N N . ILE A 1 212 ? 5.347 -7.315 14.558 1.00 98.56 212 ILE A N 1
ATOM 1651 C CA . ILE A 1 212 ? 4.079 -8.018 14.319 1.00 98.56 212 ILE A CA 1
ATOM 1652 C C . ILE A 1 212 ? 2.966 -7.528 15.248 1.00 98.56 212 ILE A C 1
ATOM 1654 O O . ILE A 1 212 ? 1.862 -7.276 14.773 1.00 98.56 212 ILE A O 1
ATOM 1658 N N . VAL A 1 213 ? 3.250 -7.326 16.541 1.00 98.06 213 VAL A N 1
ATOM 1659 C CA . VAL A 1 213 ? 2.261 -6.780 17.488 1.00 98.06 213 VAL A CA 1
ATOM 1660 C C . VAL A 1 213 ? 1.766 -5.415 17.021 1.00 98.06 213 VAL A C 1
ATOM 1662 O O . VAL A 1 213 ? 0.561 -5.196 16.955 1.00 98.06 213 VAL A O 1
ATOM 1665 N N . PHE A 1 214 ? 2.677 -4.521 16.630 1.00 97.88 214 PHE A N 1
ATOM 1666 C CA . PHE A 1 214 ? 2.294 -3.214 16.109 1.00 97.88 214 PHE A CA 1
ATOM 1667 C C . PHE A 1 214 ? 1.415 -3.335 14.857 1.00 97.88 214 PHE A C 1
ATOM 1669 O O . PHE A 1 214 ? 0.359 -2.712 14.791 1.00 97.88 214 PHE A O 1
ATOM 1676 N N . LEU A 1 215 ? 1.820 -4.137 13.869 1.00 98.44 215 LEU A N 1
ATOM 1677 C CA . LEU A 1 215 ? 1.068 -4.292 12.620 1.00 98.44 215 LEU A CA 1
ATOM 1678 C C . LEU A 1 215 ? -0.341 -4.860 12.869 1.00 98.44 215 LEU A C 1
ATOM 1680 O O . LEU A 1 215 ? -1.307 -4.363 12.287 1.00 98.44 215 LEU A O 1
ATOM 1684 N N . ALA A 1 216 ? -0.466 -5.834 13.774 1.00 97.31 216 ALA A N 1
ATOM 1685 C CA . ALA A 1 216 ? -1.741 -6.435 14.160 1.00 97.31 216 ALA A CA 1
ATOM 1686 C C . ALA A 1 216 ? -2.652 -5.436 14.894 1.00 97.31 216 ALA A C 1
ATOM 1688 O O . ALA A 1 216 ? -3.828 -5.301 14.552 1.00 97.31 216 ALA A O 1
ATOM 1689 N N . GLU A 1 217 ? -2.109 -4.667 15.846 1.00 95.06 217 GLU A N 1
ATOM 1690 C CA . GLU A 1 217 ? -2.839 -3.599 16.548 1.00 95.06 217 GLU A CA 1
ATOM 1691 C C . GLU A 1 217 ? -3.334 -2.503 15.597 1.00 95.06 217 GLU A C 1
ATOM 1693 O O . GLU A 1 217 ? -4.364 -1.876 15.848 1.00 95.06 217 GLU A O 1
ATOM 1698 N N . GLN A 1 218 ? -2.611 -2.262 14.501 1.00 95.62 218 GLN A N 1
ATOM 1699 C CA . GLN A 1 218 ? -3.029 -1.326 13.463 1.00 95.62 218 GLN A CA 1
ATOM 1700 C C . GLN A 1 218 ? -3.952 -1.947 12.402 1.00 95.62 218 GLN A C 1
ATOM 1702 O O . GLN A 1 218 ? -4.387 -1.224 11.502 1.00 95.62 218 GLN A O 1
ATOM 1707 N N . HIS A 1 219 ? -4.283 -3.237 12.507 1.00 96.00 219 HIS A N 1
ATOM 1708 C CA . HIS A 1 219 ? -5.094 -3.987 11.542 1.00 96.00 219 HIS A CA 1
ATOM 1709 C C . HIS A 1 219 ? -4.521 -3.956 10.120 1.00 96.00 219 HIS A C 1
ATOM 1711 O O . HIS A 1 219 ? -5.252 -3.736 9.153 1.00 96.00 219 HIS A O 1
ATOM 1717 N N . VAL A 1 220 ? -3.202 -4.115 9.992 1.00 98.25 220 VAL A N 1
ATOM 1718 C CA . VAL A 1 220 ? -2.554 -4.258 8.684 1.00 98.25 220 VAL A CA 1
ATOM 1719 C C . VAL A 1 220 ? -2.957 -5.590 8.057 1.00 98.25 220 VAL A C 1
ATOM 1721 O O . VAL A 1 220 ? -2.869 -6.626 8.702 1.00 98.25 220 VAL A O 1
ATOM 1724 N N . THR A 1 221 ? -3.370 -5.558 6.794 1.00 97.31 221 THR A N 1
ATOM 1725 C CA . THR A 1 221 ? -3.742 -6.734 5.997 1.00 97.31 221 THR A CA 1
ATOM 1726 C C . THR A 1 221 ? -2.569 -7.237 5.164 1.00 97.31 221 THR A C 1
ATOM 1728 O O . THR A 1 221 ? -2.253 -8.424 5.210 1.00 97.31 221 THR A O 1
ATOM 1731 N N . HIS A 1 222 ? -1.869 -6.339 4.456 1.00 98.56 222 HIS A N 1
ATOM 1732 C CA . HIS A 1 222 ? -0.711 -6.698 3.630 1.00 98.56 222 HIS A CA 1
ATOM 1733 C C . HIS A 1 222 ? 0.544 -5.923 4.016 1.00 98.56 222 HIS A C 1
ATOM 1735 O O . HIS A 1 222 ? 0.552 -4.695 4.145 1.00 98.56 222 HIS A O 1
ATOM 1741 N N . LEU A 1 223 ? 1.646 -6.655 4.143 1.00 98.88 223 LEU A N 1
ATOM 1742 C CA . LEU A 1 223 ? 2.975 -6.114 4.380 1.00 98.88 223 LEU A CA 1
ATOM 1743 C C . LEU A 1 223 ? 3.838 -6.281 3.125 1.00 98.88 223 LEU A C 1
ATOM 1745 O O . LEU A 1 223 ? 4.200 -7.396 2.742 1.00 98.88 223 LEU A O 1
ATOM 1749 N N . TYR A 1 224 ? 4.235 -5.160 2.524 1.00 98.88 224 TYR A N 1
ATOM 1750 C CA . TYR A 1 224 ? 5.204 -5.117 1.430 1.00 98.88 224 TYR A CA 1
ATOM 1751 C C . TYR A 1 224 ? 6.614 -5.020 2.017 1.00 98.88 224 TYR A C 1
ATOM 1753 O O . TYR A 1 224 ? 7.155 -3.932 2.228 1.00 98.88 224 TYR A O 1
ATOM 1761 N N . LEU A 1 225 ? 7.205 -6.176 2.322 1.00 98.81 225 LEU A N 1
ATOM 1762 C CA . LEU A 1 225 ? 8.503 -6.293 2.984 1.00 98.81 225 LEU A CA 1
ATOM 1763 C C . LEU A 1 225 ? 9.629 -6.400 1.965 1.00 98.81 225 LEU A C 1
ATOM 1765 O O . LEU A 1 225 ? 9.676 -7.351 1.183 1.00 98.81 225 LEU A O 1
ATOM 1769 N N . ARG A 1 226 ? 10.574 -5.452 1.989 1.00 98.62 226 ARG A N 1
ATOM 1770 C CA . ARG A 1 226 ? 11.746 -5.490 1.113 1.00 98.62 226 ARG A CA 1
ATOM 1771 C C . ARG A 1 226 ? 12.498 -6.798 1.321 1.00 98.62 226 ARG A C 1
ATOM 1773 O O . ARG A 1 226 ? 13.096 -7.034 2.369 1.00 98.62 226 ARG A O 1
ATOM 1780 N N . PHE A 1 227 ? 12.527 -7.621 0.281 1.00 98.56 227 PHE A N 1
ATOM 1781 C CA . PHE A 1 227 ? 13.306 -8.847 0.302 1.00 98.56 227 PHE A CA 1
ATOM 1782 C C . PHE A 1 227 ? 14.797 -8.503 0.245 1.00 98.56 227 PHE A C 1
ATOM 1784 O O . PHE A 1 227 ? 15.227 -7.792 -0.666 1.00 98.56 227 PHE A O 1
ATOM 1791 N N . ASP A 1 228 ? 15.591 -9.030 1.171 1.00 97.62 228 ASP A N 1
ATOM 1792 C CA . ASP A 1 228 ? 17.044 -8.923 1.243 1.00 97.62 228 ASP A CA 1
ATOM 1793 C C . ASP A 1 228 ? 17.652 -10.335 1.334 1.00 97.62 228 ASP A C 1
ATOM 1795 O O . ASP A 1 228 ? 17.447 -11.031 2.324 1.00 97.62 228 ASP A O 1
ATOM 1799 N N . PRO A 1 229 ? 18.426 -10.787 0.329 1.00 94.50 229 PRO A N 1
ATOM 1800 C CA . PRO A 1 229 ? 19.003 -12.128 0.311 1.00 94.50 229 PRO A CA 1
ATOM 1801 C C . PRO A 1 229 ? 20.068 -12.364 1.392 1.00 94.50 229 PRO A C 1
ATOM 1803 O O . PRO A 1 229 ? 20.564 -13.485 1.489 1.00 94.50 229 PRO A O 1
ATOM 1806 N N . HIS A 1 230 ? 20.470 -11.334 2.144 1.00 96.00 230 HIS A N 1
ATOM 1807 C CA . HIS A 1 230 ? 21.401 -11.475 3.264 1.00 96.00 230 HIS A CA 1
ATOM 1808 C C . HIS A 1 230 ? 20.706 -11.781 4.595 1.00 96.00 230 HIS A C 1
ATOM 1810 O O . HIS A 1 230 ? 21.375 -12.264 5.507 1.00 96.00 230 HIS A O 1
ATOM 1816 N N . VAL A 1 231 ? 19.398 -11.528 4.711 1.00 97.94 231 VAL A N 1
ATOM 1817 C CA . VAL A 1 231 ? 18.610 -11.969 5.870 1.00 97.94 231 VAL A CA 1
ATOM 1818 C C . VAL A 1 231 ? 18.507 -13.492 5.829 1.00 97.94 231 VAL A C 1
ATOM 1820 O O . VAL A 1 231 ? 18.360 -14.093 4.758 1.00 97.94 231 VAL A O 1
ATOM 1823 N N . SER A 1 232 ? 18.656 -14.136 6.987 1.00 98.19 232 SER A N 1
ATOM 1824 C CA . SER A 1 232 ? 18.684 -15.593 7.043 1.00 98.19 232 SER A CA 1
ATOM 1825 C C . SER A 1 232 ? 17.308 -16.187 6.719 1.00 98.19 232 SER A C 1
ATOM 1827 O O . SER A 1 232 ? 16.267 -15.555 6.892 1.00 98.19 232 SER A O 1
ATOM 1829 N N . THR A 1 233 ? 17.291 -17.433 6.238 1.00 98.25 233 THR A N 1
ATOM 1830 C CA . THR A 1 233 ? 16.027 -18.155 6.019 1.00 98.25 233 THR A CA 1
ATOM 1831 C C . THR A 1 233 ? 15.241 -18.317 7.323 1.00 98.25 233 THR A C 1
ATOM 1833 O O . THR A 1 233 ? 14.025 -18.213 7.283 1.00 98.25 233 THR A O 1
ATOM 1836 N N . GLU A 1 234 ? 15.923 -18.510 8.457 1.00 98.44 234 GLU A N 1
ATOM 1837 C CA . GLU A 1 234 ? 15.301 -18.677 9.779 1.00 98.44 234 GLU A CA 1
ATOM 1838 C C . GLU A 1 234 ? 14.626 -17.388 10.273 1.00 98.44 234 GLU A C 1
ATOM 1840 O O . GLU A 1 234 ? 13.513 -17.446 10.799 1.00 98.44 234 GLU A O 1
ATOM 1845 N N . ASP A 1 235 ? 15.249 -16.226 10.046 1.00 98.56 235 ASP A N 1
ATOM 1846 C CA . ASP A 1 235 ? 14.668 -14.931 10.425 1.00 98.56 235 ASP A CA 1
ATOM 1847 C C . ASP A 1 235 ? 13.394 -14.648 9.622 1.00 98.56 235 ASP A C 1
ATOM 1849 O O . ASP A 1 235 ? 12.362 -14.292 10.194 1.00 98.56 235 ASP A O 1
ATOM 1853 N N . TYR A 1 236 ? 13.431 -14.859 8.299 1.00 98.75 236 TYR A N 1
ATOM 1854 C CA . TYR A 1 236 ? 12.230 -14.723 7.472 1.00 98.75 236 TYR A CA 1
ATOM 1855 C C . TYR A 1 236 ? 11.157 -15.746 7.836 1.00 98.75 236 TYR A C 1
ATOM 1857 O O . TYR A 1 236 ? 9.988 -15.378 7.923 1.00 98.75 236 TYR A O 1
ATOM 1865 N N . GLU A 1 237 ? 11.532 -17.004 8.077 1.00 98.56 237 GLU A N 1
ATOM 1866 C CA . GLU A 1 237 ? 10.581 -18.054 8.436 1.00 98.56 237 GLU A CA 1
ATOM 1867 C C . GLU A 1 237 ? 9.856 -17.718 9.740 1.00 98.56 237 GLU A C 1
ATOM 1869 O O . GLU A 1 237 ? 8.626 -17.790 9.799 1.00 98.56 237 GLU A O 1
ATOM 1874 N N . THR A 1 238 ? 10.603 -17.271 10.751 1.00 98.50 238 THR A N 1
ATOM 1875 C CA . THR A 1 238 ? 10.050 -16.829 12.035 1.00 98.50 238 THR A CA 1
ATOM 1876 C C . THR A 1 238 ? 9.113 -15.641 11.841 1.00 98.50 238 THR A C 1
ATOM 1878 O O . THR A 1 238 ? 7.961 -15.681 12.272 1.00 98.50 238 THR A O 1
ATOM 1881 N N . PHE A 1 239 ? 9.581 -14.595 11.161 1.00 98.88 239 PHE A N 1
ATOM 1882 C CA . PHE A 1 239 ? 8.820 -13.362 10.992 1.00 98.88 239 PHE A CA 1
ATOM 1883 C C . PHE A 1 239 ? 7.524 -13.569 10.199 1.00 98.88 239 PHE A C 1
ATOM 1885 O O . PHE A 1 239 ? 6.463 -13.122 10.627 1.00 98.88 239 PHE A O 1
ATOM 1892 N N . ILE A 1 240 ? 7.590 -14.265 9.060 1.00 98.88 240 ILE A N 1
ATOM 1893 C CA . ILE A 1 240 ? 6.425 -14.482 8.192 1.00 98.88 240 ILE A CA 1
ATOM 1894 C C . ILE A 1 240 ? 5.416 -15.418 8.863 1.00 98.88 240 ILE A C 1
ATOM 1896 O O . ILE A 1 240 ? 4.214 -15.198 8.734 1.00 98.88 240 ILE A O 1
ATOM 1900 N N . THR A 1 241 ? 5.877 -16.410 9.633 1.00 98.69 241 THR A N 1
ATOM 1901 C CA . THR A 1 241 ? 4.970 -17.261 10.419 1.00 98.69 241 THR A CA 1
ATOM 1902 C C . THR A 1 241 ? 4.194 -16.434 11.442 1.00 98.69 241 THR A C 1
ATOM 1904 O O . THR A 1 241 ? 2.971 -16.536 11.492 1.00 98.69 241 THR A O 1
ATOM 1907 N N . LEU A 1 242 ? 4.878 -15.570 12.204 1.00 98.62 242 LEU A N 1
ATOM 1908 C CA . LEU A 1 242 ? 4.230 -14.680 13.175 1.00 98.62 242 LEU A CA 1
ATOM 1909 C C . LEU A 1 242 ? 3.252 -13.706 12.501 1.00 98.62 242 LEU A C 1
ATOM 1911 O O . LEU A 1 242 ? 2.171 -13.467 13.032 1.00 98.62 242 LEU A O 1
ATOM 1915 N N . ALA A 1 243 ? 3.607 -13.166 11.331 1.00 98.69 243 ALA A N 1
ATOM 1916 C CA . ALA A 1 243 ? 2.723 -12.304 10.547 1.00 98.69 243 ALA A CA 1
ATOM 1917 C C . ALA A 1 243 ? 1.437 -13.038 10.137 1.00 98.69 243 ALA A C 1
ATOM 1919 O O . ALA A 1 243 ? 0.338 -12.564 10.419 1.00 98.69 243 ALA A O 1
ATOM 1920 N N . ASN A 1 244 ? 1.569 -14.232 9.555 1.00 98.00 244 ASN A N 1
ATOM 1921 C CA . ASN A 1 244 ? 0.430 -15.032 9.106 1.00 98.00 244 ASN A CA 1
ATOM 1922 C C . ASN A 1 244 ? -0.463 -15.500 10.268 1.00 98.00 244 ASN A C 1
ATOM 1924 O O . ASN A 1 244 ? -1.674 -15.608 10.098 1.00 98.00 244 ASN A O 1
ATOM 1928 N N . GLU A 1 245 ? 0.092 -15.745 11.461 1.00 97.62 245 GLU A N 1
ATOM 1929 C CA . GLU A 1 245 ? -0.694 -16.028 12.675 1.00 97.62 245 GLU A CA 1
ATOM 1930 C C . GLU A 1 245 ? -1.564 -14.845 13.128 1.00 97.62 245 GLU A C 1
ATOM 1932 O O . GLU A 1 245 ? -2.511 -15.046 13.884 1.00 97.62 245 GLU A O 1
ATOM 1937 N N . GLN A 1 246 ? -1.244 -13.630 12.680 1.00 97.50 246 GLN A N 1
ATOM 1938 C CA . GLN A 1 246 ? -2.035 -12.414 12.883 1.00 97.50 246 GLN A CA 1
ATOM 1939 C C . GLN A 1 246 ? -2.799 -11.996 11.615 1.00 97.50 246 GLN A C 1
ATOM 1941 O O . GLN A 1 246 ? -3.217 -10.847 11.515 1.00 97.50 246 GLN A O 1
ATOM 1946 N N . GLU A 1 247 ? -2.949 -12.902 10.641 1.00 96.56 247 GLU A N 1
ATOM 1947 C CA . GLU A 1 247 ? -3.636 -12.652 9.362 1.00 96.56 247 GLU A CA 1
ATOM 1948 C C . GLU A 1 247 ? -2.982 -11.543 8.510 1.00 96.56 247 GLU A C 1
ATOM 1950 O O . GLU A 1 247 ? -3.601 -10.986 7.604 1.00 96.56 247 GLU A O 1
ATOM 1955 N N . ILE A 1 248 ? -1.700 -11.247 8.760 1.00 98.56 248 ILE A N 1
ATOM 1956 C CA . ILE A 1 248 ? -0.907 -10.294 7.980 1.00 98.56 248 ILE A CA 1
ATOM 1957 C C . ILE A 1 248 ? -0.207 -11.045 6.853 1.00 98.56 248 ILE A C 1
ATOM 1959 O O . ILE A 1 248 ? 0.734 -11.811 7.068 1.00 98.56 248 ILE A O 1
ATOM 1963 N N . THR A 1 249 ? -0.625 -10.758 5.629 1.00 98.50 249 THR A N 1
ATOM 1964 C CA . THR A 1 249 ? -0.091 -11.387 4.427 1.00 98.50 249 THR A CA 1
ATOM 1965 C C . THR A 1 249 ? 1.197 -10.691 3.979 1.00 98.50 249 THR A C 1
ATOM 1967 O O . THR A 1 249 ? 1.234 -9.473 3.794 1.00 98.50 249 THR A O 1
ATOM 1970 N N . VAL A 1 250 ? 2.285 -11.449 3.790 1.00 98.88 250 VAL A N 1
ATOM 1971 C CA . VAL A 1 250 ? 3.605 -10.877 3.463 1.00 98.88 250 VAL A CA 1
ATOM 1972 C C . VAL A 1 250 ? 3.956 -11.058 1.987 1.00 98.88 250 VAL A C 1
ATOM 1974 O O . VAL A 1 250 ? 4.046 -12.171 1.463 1.00 98.88 250 VAL A O 1
ATOM 1977 N N . HIS A 1 251 ? 4.233 -9.938 1.325 1.00 98.88 251 HIS A N 1
ATOM 1978 C CA . HIS A 1 251 ? 4.683 -9.863 -0.061 1.00 98.88 251 HIS A CA 1
ATOM 1979 C C . HIS A 1 251 ? 6.144 -9.407 -0.106 1.00 98.88 251 HIS A C 1
ATOM 1981 O O . HIS A 1 251 ? 6.546 -8.474 0.593 1.00 98.88 251 HIS A O 1
ATOM 1987 N N . ALA A 1 252 ? 6.944 -10.038 -0.963 1.00 98.88 252 ALA A N 1
ATOM 1988 C CA . ALA A 1 252 ? 8.321 -9.636 -1.197 1.00 98.88 252 ALA A CA 1
ATOM 1989 C C . ALA A 1 252 ? 8.352 -8.362 -2.053 1.00 98.88 252 ALA A C 1
ATOM 1991 O O . ALA A 1 252 ? 8.117 -8.396 -3.262 1.00 98.88 252 ALA A O 1
ATOM 1992 N N . LEU A 1 253 ? 8.682 -7.239 -1.424 1.00 98.88 253 LEU A N 1
ATOM 1993 C CA . LEU A 1 253 ? 8.922 -5.959 -2.080 1.00 98.88 253 LEU A CA 1
ATOM 1994 C C . LEU A 1 253 ? 10.309 -5.946 -2.727 1.00 98.88 253 LEU A C 1
ATOM 1996 O O . LEU A 1 253 ? 11.320 -6.313 -2.115 1.00 98.88 253 LEU A O 1
ATOM 2000 N N . MET A 1 254 ? 10.369 -5.514 -3.982 1.00 98.38 254 MET A N 1
ATOM 2001 C CA . MET A 1 254 ? 11.613 -5.427 -4.736 1.00 98.38 254 MET A CA 1
ATOM 2002 C C . MET A 1 254 ? 11.527 -4.405 -5.859 1.00 98.38 254 MET A C 1
ATOM 2004 O O . MET A 1 254 ? 10.477 -4.215 -6.457 1.00 98.38 254 MET A O 1
ATOM 2008 N N . GLY A 1 255 ? 12.655 -3.790 -6.193 1.00 97.19 255 GLY A N 1
ATOM 2009 C CA . GLY A 1 255 ? 12.649 -2.697 -7.144 1.00 97.19 255 GLY A CA 1
ATOM 2010 C C . GLY A 1 255 ? 14.034 -2.231 -7.549 1.00 97.19 255 GLY A C 1
ATOM 2011 O O . GLY A 1 255 ? 14.989 -2.307 -6.772 1.00 97.19 255 GLY A O 1
ATOM 2012 N N . SER A 1 256 ? 14.143 -1.752 -8.782 1.00 97.81 256 SER A N 1
ATOM 2013 C CA . SER A 1 256 ? 15.269 -0.957 -9.264 1.00 97.81 256 SER A CA 1
ATOM 2014 C C . SER A 1 256 ? 14.822 -0.179 -10.500 1.00 97.81 256 SER A C 1
ATOM 2016 O O . SER A 1 256 ? 14.223 -0.789 -11.387 1.00 97.81 256 SER A O 1
ATOM 2018 N N . PRO A 1 257 ? 15.180 1.110 -10.640 1.00 98.12 257 PRO A N 1
ATOM 2019 C CA . PRO A 1 257 ? 14.888 1.875 -11.853 1.00 98.12 257 PRO A CA 1
ATOM 2020 C C . PRO A 1 257 ? 15.375 1.195 -13.135 1.00 98.12 257 PRO A C 1
ATOM 2022 O O . PRO A 1 257 ? 14.701 1.227 -14.160 1.00 98.12 257 PRO A O 1
ATOM 2025 N N . LEU A 1 258 ? 16.528 0.518 -13.069 1.00 98.06 258 LEU A N 1
ATOM 2026 C CA . LEU A 1 258 ? 17.107 -0.180 -14.216 1.00 98.06 258 LEU A CA 1
ATOM 2027 C C . LEU A 1 258 ? 16.233 -1.340 -14.701 1.00 98.06 258 LEU A C 1
ATOM 2029 O O . LEU A 1 258 ? 16.280 -1.665 -15.876 1.00 98.06 258 LEU A O 1
ATOM 2033 N N . TRP A 1 259 ? 15.415 -1.958 -13.849 1.00 98.31 259 TRP A N 1
ATOM 2034 C CA . TRP A 1 259 ? 14.557 -3.064 -14.287 1.00 98.31 259 TRP A CA 1
ATOM 2035 C C . TRP A 1 259 ? 13.469 -2.619 -15.260 1.00 98.31 259 TRP A C 1
ATOM 2037 O O . TRP A 1 259 ? 12.950 -3.460 -15.979 1.00 98.31 259 TRP A O 1
ATOM 2047 N N . GLY A 1 260 ? 13.167 -1.318 -15.322 1.00 97.12 260 GLY A N 1
ATOM 2048 C CA . GLY A 1 260 ? 12.280 -0.731 -16.322 1.00 97.12 260 GLY A CA 1
ATOM 2049 C C . GLY A 1 260 ? 12.940 -0.510 -17.687 1.00 97.12 260 GLY A C 1
ATOM 2050 O O . GLY A 1 260 ? 12.315 0.088 -18.554 1.00 97.12 260 GLY A O 1
ATOM 2051 N N . THR A 1 261 ? 14.188 -0.946 -17.893 1.00 95.69 261 THR A N 1
ATOM 2052 C CA . THR A 1 261 ? 14.866 -0.864 -19.194 1.00 95.69 261 THR A CA 1
ATOM 2053 C C . THR A 1 261 ? 14.954 -2.229 -19.864 1.00 95.69 261 THR A C 1
ATOM 2055 O O . THR A 1 261 ? 15.030 -3.279 -19.215 1.00 95.69 261 THR A O 1
ATOM 2058 N N . SER A 1 262 ? 15.005 -2.216 -21.196 1.00 88.69 262 SER A N 1
ATOM 2059 C CA . SER A 1 262 ? 15.139 -3.432 -22.003 1.00 88.69 262 SER A CA 1
ATOM 2060 C C . SER A 1 262 ? 16.407 -4.230 -21.653 1.00 88.69 262 SER A C 1
ATOM 2062 O O . SER A 1 262 ? 16.382 -5.459 -21.630 1.00 88.69 262 SER A O 1
ATOM 2064 N N . GLU A 1 263 ? 17.496 -3.541 -21.301 1.00 91.00 263 GLU A N 1
ATOM 2065 C CA . GLU A 1 263 ? 18.794 -4.136 -20.967 1.00 91.00 263 GLU A CA 1
ATOM 2066 C C . GLU A 1 263 ? 18.786 -4.931 -19.650 1.00 91.00 263 GLU A C 1
ATOM 2068 O O . GLU A 1 263 ? 19.554 -5.883 -19.498 1.00 91.00 263 GLU A O 1
ATOM 2073 N N . ARG A 1 264 ? 17.965 -4.531 -18.670 1.00 94.31 264 ARG A N 1
ATOM 2074 C CA . ARG A 1 264 ? 18.088 -5.009 -17.280 1.00 94.31 264 ARG A CA 1
ATOM 2075 C C . ARG A 1 264 ? 16.800 -5.585 -16.692 1.00 94.31 264 ARG A C 1
ATOM 2077 O O . ARG A 1 264 ? 16.802 -5.961 -15.521 1.00 94.31 264 ARG A O 1
ATOM 2084 N N . SER A 1 265 ? 15.746 -5.737 -17.491 1.00 91.06 265 SER A N 1
ATOM 2085 C CA . SER A 1 265 ? 14.497 -6.401 -17.080 1.00 91.06 265 SER A CA 1
ATOM 2086 C C . SER A 1 265 ? 14.708 -7.831 -16.541 1.00 91.06 265 SER A C 1
ATOM 2088 O O . SER A 1 265 ? 14.094 -8.204 -15.541 1.00 91.06 265 SER A O 1
ATOM 2090 N N . ASP A 1 266 ? 15.663 -8.596 -17.085 1.00 95.94 266 ASP A N 1
ATOM 2091 C CA . ASP A 1 266 ? 16.025 -9.946 -16.607 1.00 95.94 266 ASP A CA 1
ATOM 2092 C C . ASP A 1 266 ? 16.538 -9.980 -15.152 1.00 95.94 266 ASP A C 1
ATOM 2094 O O . ASP A 1 266 ? 16.561 -11.033 -14.507 1.00 95.94 266 ASP A O 1
ATOM 2098 N N . ASP A 1 267 ? 16.976 -8.850 -14.591 1.00 97.75 267 ASP A N 1
ATOM 2099 C CA . ASP A 1 267 ? 17.380 -8.809 -13.185 1.00 97.75 267 ASP A CA 1
ATOM 2100 C C . ASP A 1 267 ? 16.184 -8.912 -12.234 1.00 97.75 267 ASP A C 1
ATOM 2102 O O . ASP A 1 267 ? 16.322 -9.501 -11.156 1.00 97.75 267 ASP A O 1
ATOM 2106 N N . ALA A 1 268 ? 15.004 -8.442 -12.651 1.00 97.62 268 ALA A N 1
ATOM 2107 C CA . ALA A 1 268 ? 13.766 -8.673 -11.917 1.00 97.62 268 ALA A CA 1
ATOM 2108 C C . ALA A 1 268 ? 13.464 -10.180 -11.843 1.00 97.62 268 ALA A C 1
ATOM 2110 O O . ALA A 1 268 ? 13.186 -10.704 -10.765 1.00 97.62 268 ALA A O 1
ATOM 2111 N N . HIS A 1 269 ? 13.639 -10.922 -12.945 1.00 98.25 269 HIS A N 1
ATOM 2112 C CA . HIS A 1 269 ? 13.476 -12.385 -12.960 1.00 98.25 269 HIS A CA 1
ATOM 2113 C C . HIS A 1 269 ? 14.435 -13.082 -11.997 1.00 98.25 269 HIS A C 1
ATOM 2115 O O . HIS A 1 269 ? 14.040 -13.977 -11.245 1.00 98.25 269 HIS A O 1
ATOM 2121 N N . LYS A 1 270 ? 15.708 -12.664 -11.981 1.00 98.12 270 LYS A N 1
ATOM 2122 C CA . LYS A 1 270 ? 16.701 -13.194 -11.033 1.00 98.12 270 LYS A CA 1
ATOM 2123 C C . LYS A 1 270 ? 16.261 -12.951 -9.592 1.00 98.12 270 LYS A C 1
ATOM 2125 O O . LYS A 1 270 ? 16.406 -13.854 -8.771 1.00 98.12 270 LYS A O 1
ATOM 2130 N N . ARG A 1 271 ? 15.698 -11.776 -9.286 1.00 98.25 271 ARG A N 1
ATOM 2131 C CA . ARG A 1 271 ? 15.195 -11.463 -7.942 1.00 98.25 271 ARG A CA 1
ATOM 2132 C C . ARG A 1 271 ? 13.993 -12.325 -7.562 1.00 98.25 271 ARG A C 1
ATOM 2134 O O . ARG A 1 271 ? 14.007 -12.904 -6.479 1.00 98.25 271 ARG A O 1
ATOM 2141 N N . VAL A 1 272 ? 13.029 -12.492 -8.466 1.00 98.75 272 VAL A N 1
ATOM 2142 C CA . VAL A 1 272 ? 11.874 -13.389 -8.284 1.00 98.75 272 VAL A CA 1
ATOM 2143 C C . VAL A 1 272 ? 12.330 -14.822 -7.990 1.00 98.75 272 VAL A C 1
ATOM 2145 O O . VAL A 1 272 ? 11.821 -15.462 -7.072 1.00 98.75 272 VAL A O 1
ATOM 2148 N N . ASN A 1 273 ? 13.344 -15.326 -8.701 1.00 98.69 273 ASN A N 1
ATOM 2149 C CA . ASN A 1 273 ? 13.867 -16.674 -8.461 1.00 98.69 273 ASN A CA 1
ATOM 2150 C C . ASN A 1 273 ? 14.503 -16.842 -7.074 1.00 98.69 273 ASN A C 1
ATOM 2152 O O . ASN A 1 273 ? 14.463 -17.945 -6.527 1.00 98.69 273 ASN A O 1
ATOM 2156 N N . LEU A 1 274 ? 15.080 -15.788 -6.487 1.00 98.62 274 LEU A N 1
ATOM 2157 C CA . LEU A 1 274 ? 15.598 -15.853 -5.116 1.00 98.62 274 LEU A CA 1
ATOM 2158 C C . LEU A 1 274 ? 14.462 -16.023 -4.101 1.00 98.62 274 LEU A C 1
ATOM 2160 O O . LEU A 1 274 ? 14.590 -16.854 -3.205 1.00 98.62 274 LEU A O 1
ATOM 2164 N N . VAL A 1 275 ? 13.341 -15.317 -4.285 1.00 98.75 275 VAL A N 1
ATOM 2165 C CA . VAL A 1 275 ? 12.145 -15.477 -3.438 1.00 98.75 275 VAL A CA 1
ATOM 2166 C C . VAL A 1 275 ? 11.539 -16.869 -3.617 1.00 98.75 275 VAL A C 1
ATOM 2168 O O . VAL A 1 275 ? 11.300 -17.562 -2.634 1.00 98.75 275 VAL A O 1
ATOM 2171 N N . ALA A 1 276 ? 11.391 -17.347 -4.856 1.00 98.69 276 ALA A N 1
ATOM 2172 C CA . ALA A 1 276 ? 10.915 -18.709 -5.120 1.00 98.69 276 ALA A CA 1
ATOM 2173 C C . ALA A 1 276 ? 11.830 -19.779 -4.492 1.00 98.69 276 ALA A C 1
ATOM 2175 O O . ALA A 1 276 ? 11.363 -20.773 -3.938 1.00 98.69 276 ALA A O 1
ATOM 2176 N N . THR A 1 277 ? 13.148 -19.556 -4.526 1.00 98.56 277 THR A N 1
ATOM 2177 C CA . THR A 1 277 ? 14.126 -20.442 -3.882 1.00 98.56 277 THR A CA 1
ATOM 2178 C C . THR A 1 277 ? 13.980 -20.430 -2.363 1.00 98.56 277 THR A C 1
ATOM 2180 O O . THR A 1 277 ? 14.092 -21.490 -1.750 1.00 98.56 277 THR A O 1
ATOM 2183 N N . TYR A 1 278 ? 13.735 -19.269 -1.750 1.00 98.62 278 TYR A N 1
ATOM 2184 C CA . TYR A 1 278 ? 13.404 -19.176 -0.327 1.00 98.62 278 TYR A CA 1
ATOM 2185 C C . TYR A 1 278 ? 12.119 -19.961 -0.016 1.00 98.62 278 TYR A C 1
ATOM 2187 O O . TYR A 1 278 ? 12.173 -20.893 0.783 1.00 98.62 278 TYR A O 1
ATOM 2195 N N . ASN A 1 279 ? 11.020 -19.691 -0.731 1.00 98.69 279 ASN A N 1
ATOM 2196 C CA . ASN A 1 279 ? 9.732 -20.359 -0.516 1.00 98.69 279 ASN A CA 1
ATOM 2197 C C . ASN A 1 279 ? 9.833 -21.889 -0.625 1.00 98.69 279 ASN A C 1
ATOM 2199 O O . ASN A 1 279 ? 9.198 -22.605 0.143 1.00 98.69 279 ASN A O 1
ATOM 2203 N N . SER A 1 280 ? 10.674 -22.410 -1.527 1.00 98.19 280 SER A N 1
ATOM 2204 C CA . SER A 1 280 ? 10.881 -23.859 -1.691 1.00 98.19 280 SER A CA 1
ATOM 2205 C C . SER A 1 280 ? 11.540 -24.564 -0.494 1.00 98.19 280 SER A C 1
ATOM 2207 O O . SER A 1 280 ? 11.583 -25.793 -0.460 1.00 98.19 280 SER A O 1
ATOM 2209 N N . LYS A 1 281 ? 12.093 -23.805 0.462 1.00 98.19 281 LYS A N 1
ATOM 2210 C CA . LYS A 1 281 ? 12.830 -24.321 1.626 1.00 98.19 281 LYS A CA 1
ATOM 2211 C C . LYS A 1 281 ? 12.054 -24.223 2.936 1.00 98.19 281 LYS A C 1
ATOM 2213 O O . LYS A 1 281 ? 12.516 -24.787 3.922 1.00 98.19 281 LYS A O 1
ATOM 2218 N N . VAL A 1 282 ? 10.927 -23.518 2.946 1.00 98.50 282 VAL A N 1
ATOM 2219 C CA . VAL A 1 282 ? 10.139 -23.227 4.150 1.00 98.50 282 VAL A CA 1
ATOM 2220 C C . VAL A 1 282 ? 8.728 -23.798 4.024 1.00 98.50 282 VAL A C 1
ATOM 2222 O O . VAL A 1 282 ? 8.284 -24.171 2.935 1.00 98.50 282 VAL A O 1
ATOM 2225 N N . SER A 1 283 ? 8.020 -23.894 5.149 1.00 97.81 283 SER A N 1
ATOM 2226 C CA . SER A 1 283 ? 6.609 -24.295 5.148 1.00 97.81 283 SER A CA 1
ATOM 2227 C C . SER A 1 283 ? 5.717 -23.225 4.508 1.00 97.81 283 SER A C 1
ATOM 2229 O O . SER A 1 283 ? 6.083 -22.056 4.481 1.00 97.81 283 SER A O 1
ATOM 2231 N N . GLU A 1 284 ? 4.523 -23.603 4.049 1.00 96.88 284 GLU A N 1
ATOM 2232 C CA . GLU A 1 284 ? 3.539 -22.684 3.447 1.00 96.88 284 GLU A CA 1
ATOM 2233 C C . GLU A 1 284 ? 3.231 -21.466 4.337 1.00 96.88 284 GLU A C 1
ATOM 2235 O O . GLU A 1 284 ? 3.165 -20.343 3.849 1.00 96.88 284 GLU A O 1
ATOM 2240 N N . LYS A 1 285 ? 3.172 -21.661 5.662 1.00 96.75 285 LYS A N 1
ATOM 2241 C CA . LYS A 1 285 ? 2.944 -20.589 6.650 1.00 96.75 285 LYS A CA 1
ATOM 2242 C C . LYS A 1 285 ? 4.074 -19.560 6.741 1.00 96.75 285 LYS A C 1
ATOM 2244 O O . LYS A 1 285 ? 3.895 -18.529 7.375 1.00 96.75 285 LYS A O 1
ATOM 2249 N N . ALA A 1 286 ? 5.224 -19.841 6.146 1.00 98.38 286 ALA A N 1
ATOM 2250 C CA . ALA A 1 286 ? 6.421 -19.010 6.186 1.00 98.38 286 ALA A CA 1
ATOM 2251 C C . ALA A 1 286 ? 6.802 -18.454 4.801 1.00 98.38 286 ALA A C 1
ATOM 2253 O O . ALA A 1 286 ? 7.874 -17.865 4.637 1.00 98.38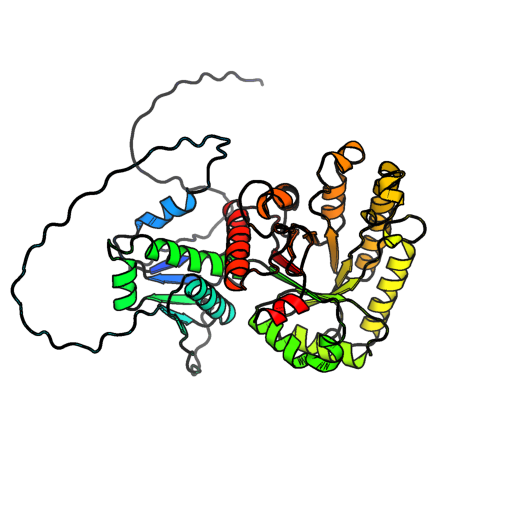 286 ALA A O 1
ATOM 2254 N N . GLN A 1 287 ? 5.963 -18.670 3.786 1.00 98.62 287 GLN A N 1
ATOM 2255 C CA . GLN A 1 287 ? 6.226 -18.237 2.418 1.00 98.62 287 GLN A CA 1
ATOM 2256 C C . GLN A 1 287 ? 5.802 -16.787 2.189 1.00 98.62 287 GLN A C 1
ATOM 2258 O O . GLN A 1 287 ? 4.791 -16.324 2.711 1.00 98.62 287 GLN A O 1
ATOM 2263 N N . PHE A 1 288 ? 6.541 -16.090 1.325 1.00 98.81 288 PHE A N 1
ATOM 2264 C CA . PHE A 1 288 ? 6.011 -14.889 0.684 1.00 98.81 288 PHE A CA 1
ATOM 2265 C C . PHE A 1 288 ? 4.922 -15.307 -0.302 1.00 98.81 288 PHE A C 1
ATOM 2267 O O . PHE A 1 288 ? 5.199 -16.102 -1.204 1.00 98.81 288 PHE A O 1
ATOM 2274 N N . VAL A 1 289 ? 3.715 -14.762 -0.179 1.00 98.56 289 VAL A N 1
ATOM 2275 C CA . VAL A 1 289 ? 2.606 -15.129 -1.081 1.00 98.56 289 VAL A CA 1
ATOM 2276 C C . VAL A 1 289 ? 2.643 -14.363 -2.403 1.00 98.56 289 VAL A C 1
ATOM 2278 O O . VAL A 1 289 ? 2.049 -14.777 -3.399 1.00 98.56 289 VAL A O 1
ATOM 2281 N N . GLY A 1 290 ? 3.352 -13.234 -2.428 1.00 98.75 290 GLY A N 1
ATOM 2282 C CA . GLY A 1 290 ? 3.338 -12.326 -3.561 1.00 98.75 290 GLY A CA 1
ATOM 2283 C C . GLY A 1 290 ? 4.622 -11.533 -3.748 1.00 98.75 290 GLY A C 1
ATOM 2284 O O . GLY A 1 290 ? 5.496 -11.505 -2.879 1.00 98.75 290 GLY A O 1
ATOM 2285 N N . ILE A 1 291 ? 4.720 -10.887 -4.907 1.00 98.94 291 ILE A N 1
ATOM 2286 C CA . ILE A 1 291 ? 5.785 -9.954 -5.275 1.00 98.94 291 ILE A CA 1
ATOM 2287 C C . ILE A 1 291 ? 5.172 -8.567 -5.444 1.00 98.94 291 ILE A C 1
ATOM 2289 O O . ILE A 1 291 ? 4.199 -8.405 -6.177 1.00 98.94 291 ILE A O 1
ATOM 2293 N N . HIS A 1 292 ? 5.771 -7.567 -4.804 1.00 98.88 292 HIS A N 1
ATOM 2294 C CA . HIS A 1 292 ? 5.421 -6.167 -5.009 1.00 98.88 292 HIS A CA 1
ATOM 2295 C C . HIS A 1 292 ? 6.585 -5.447 -5.697 1.00 98.88 292 HIS A C 1
ATOM 2297 O O . HIS A 1 292 ? 7.664 -5.304 -5.115 1.00 98.88 292 HIS A O 1
ATOM 2303 N N . PHE A 1 293 ? 6.393 -5.038 -6.949 1.00 98.88 293 PHE A N 1
ATOM 2304 C CA . PHE A 1 293 ? 7.416 -4.365 -7.742 1.00 98.88 293 PHE A CA 1
ATOM 2305 C C . PHE A 1 293 ? 7.395 -2.850 -7.529 1.00 98.88 293 PHE A C 1
ATOM 2307 O O . PHE A 1 293 ? 6.383 -2.201 -7.758 1.00 98.88 293 PHE A O 1
ATOM 2314 N N . ASP A 1 294 ? 8.542 -2.281 -7.177 1.00 98.56 294 ASP A N 1
ATOM 2315 C CA . ASP A 1 294 ? 8.779 -0.836 -7.129 1.00 98.56 294 ASP A CA 1
ATOM 2316 C C . ASP A 1 294 ? 9.820 -0.445 -8.195 1.00 98.56 294 ASP A C 1
ATOM 2318 O O . ASP A 1 294 ? 11.029 -0.372 -7.955 1.00 98.56 294 ASP A O 1
ATOM 2322 N N . VAL A 1 295 ? 9.373 -0.343 -9.448 1.00 98.44 295 VAL A N 1
ATOM 2323 C CA . VAL A 1 295 ? 10.244 -0.126 -10.615 1.00 98.44 295 VAL A CA 1
ATOM 2324 C C . VAL A 1 295 ? 9.995 1.269 -11.174 1.00 98.44 295 VAL A C 1
ATOM 2326 O O . VAL A 1 295 ? 9.022 1.499 -11.885 1.00 98.44 295 VAL A O 1
ATOM 2329 N N . GLU A 1 296 ? 10.917 2.187 -10.875 1.00 97.75 296 GLU A N 1
ATOM 2330 C CA . GLU A 1 296 ? 10.779 3.623 -11.148 1.00 97.75 296 GLU A CA 1
ATOM 2331 C C . GLU A 1 296 ? 11.784 4.143 -12.206 1.00 97.75 296 GLU A C 1
ATOM 2333 O O . GLU A 1 296 ? 12.700 4.913 -11.883 1.00 97.75 296 GLU A O 1
ATOM 2338 N N . PRO A 1 297 ? 11.678 3.750 -13.492 1.00 97.25 297 PRO A N 1
ATOM 2339 C CA . PRO A 1 297 ? 12.656 4.130 -14.519 1.00 97.25 297 PRO A CA 1
ATOM 2340 C C . PRO A 1 297 ? 12.654 5.631 -14.829 1.00 97.25 297 PRO A C 1
ATOM 2342 O O . PRO A 1 297 ? 13.612 6.136 -15.408 1.00 97.25 297 PRO A O 1
ATOM 2345 N N . TYR A 1 298 ? 11.622 6.365 -14.405 1.00 96.31 298 TYR A N 1
ATOM 2346 C CA . TYR A 1 298 ? 11.559 7.827 -14.492 1.00 96.31 298 TYR A CA 1
ATOM 2347 C C . TYR A 1 298 ? 12.600 8.554 -13.632 1.00 96.31 298 TYR A C 1
ATOM 2349 O O . TYR A 1 298 ? 12.779 9.758 -13.782 1.00 96.31 298 TYR A O 1
ATOM 2357 N N . SER A 1 299 ? 13.299 7.839 -12.749 1.00 96.62 299 SER A N 1
ATOM 2358 C CA . SER A 1 299 ? 14.459 8.366 -12.023 1.00 96.62 299 SER A CA 1
ATOM 2359 C C . SER A 1 299 ? 15.774 8.288 -12.818 1.00 96.62 299 SER A C 1
ATOM 2361 O O . SER A 1 299 ? 16.795 8.797 -12.356 1.00 96.62 299 SER A O 1
ATOM 2363 N N . LEU A 1 300 ? 15.778 7.653 -13.998 1.00 97.31 300 LEU A N 1
ATOM 2364 C CA . LEU A 1 300 ? 16.945 7.549 -14.876 1.00 97.31 300 LEU A CA 1
ATOM 2365 C C . LEU A 1 300 ? 17.014 8.728 -15.854 1.00 97.31 300 LEU A C 1
ATOM 2367 O O . LEU A 1 300 ? 16.000 9.119 -16.429 1.00 97.31 300 LEU A O 1
ATOM 2371 N N . ASP A 1 301 ? 18.230 9.185 -16.172 1.00 96.50 301 ASP A N 1
ATOM 2372 C CA . ASP A 1 301 ? 18.483 10.251 -17.161 1.00 96.50 301 ASP A CA 1
ATOM 2373 C C . ASP A 1 301 ? 17.811 9.986 -18.524 1.00 96.50 301 ASP A C 1
ATOM 2375 O O . ASP A 1 301 ? 17.398 10.910 -19.228 1.00 96.50 301 ASP A O 1
ATOM 2379 N N . GLN A 1 302 ? 17.678 8.711 -18.908 1.00 93.94 302 GLN A N 1
ATOM 2380 C CA . GLN A 1 302 ? 17.037 8.294 -20.157 1.00 93.94 302 GLN A CA 1
ATOM 2381 C C . GLN A 1 302 ? 15.585 8.786 -20.269 1.00 93.94 302 GLN A C 1
ATOM 2383 O O . GLN A 1 302 ? 15.123 9.055 -21.381 1.00 93.94 302 GLN A O 1
ATOM 2388 N N . TRP A 1 303 ? 14.880 8.937 -19.143 1.00 96.75 303 TRP A N 1
ATOM 2389 C CA . TRP A 1 303 ? 13.519 9.466 -19.111 1.00 96.75 303 TRP A CA 1
ATOM 2390 C C . TRP A 1 303 ? 13.446 10.898 -19.650 1.00 96.75 303 TRP A C 1
ATOM 2392 O O . TRP A 1 303 ? 12.540 11.229 -20.416 1.00 96.75 303 TRP A O 1
ATOM 2402 N N . ASP A 1 304 ? 14.433 11.730 -19.319 1.00 95.12 304 ASP A N 1
ATOM 2403 C CA . ASP A 1 304 ? 14.504 13.117 -19.778 1.00 95.12 304 ASP A CA 1
ATOM 2404 C C . ASP A 1 304 ? 15.104 13.233 -21.187 1.00 95.12 304 ASP A C 1
ATOM 2406 O O . ASP A 1 304 ? 14.690 14.085 -21.975 1.00 95.12 304 ASP A O 1
ATOM 2410 N N . VAL A 1 305 ? 16.052 12.357 -21.540 1.00 96.75 305 VAL A N 1
ATOM 2411 C CA . VAL A 1 305 ? 16.712 12.360 -22.858 1.00 96.75 305 VAL A CA 1
ATOM 2412 C C . VAL A 1 305 ? 15.783 11.863 -23.968 1.00 96.75 305 VAL A C 1
ATOM 2414 O O . VAL A 1 305 ? 15.743 12.449 -25.053 1.00 96.75 305 VAL A O 1
ATOM 2417 N N . ASN A 1 306 ? 15.050 10.774 -23.730 1.00 96.62 306 ASN A N 1
ATOM 2418 C CA . ASN A 1 306 ? 14.137 10.184 -24.706 1.00 96.62 306 ASN A CA 1
ATOM 2419 C C . ASN A 1 306 ? 12.947 9.510 -24.009 1.00 96.62 306 ASN A C 1
ATOM 2421 O O . ASN A 1 306 ? 12.801 8.285 -24.024 1.00 96.62 306 ASN A O 1
ATOM 2425 N N . LYS A 1 307 ? 12.065 10.344 -23.444 1.00 96.56 307 LYS A N 1
ATOM 2426 C CA . LYS A 1 307 ? 10.854 9.926 -22.719 1.00 96.56 307 LYS A CA 1
ATOM 2427 C C . LYS A 1 307 ? 10.015 8.894 -23.473 1.00 96.56 307 LYS A C 1
ATOM 2429 O O . LYS A 1 307 ? 9.554 7.926 -22.880 1.00 96.56 307 LYS A O 1
ATOM 2434 N N . LYS A 1 308 ? 9.854 9.061 -24.792 1.00 97.44 308 LYS A N 1
ATOM 2435 C CA . LYS A 1 308 ? 9.088 8.127 -25.631 1.00 97.44 308 LYS A CA 1
ATOM 2436 C C . LYS A 1 308 ? 9.665 6.711 -25.595 1.00 97.44 308 LYS A C 1
ATOM 2438 O O . LYS A 1 308 ? 8.906 5.754 -25.477 1.00 97.44 308 LYS A O 1
ATOM 2443 N N . GLU A 1 309 ? 10.984 6.576 -25.733 1.00 97.75 309 GLU A N 1
ATOM 2444 C CA . GLU A 1 309 ? 11.616 5.256 -25.675 1.00 97.75 309 GLU A CA 1
ATOM 2445 C C . GLU A 1 309 ? 11.617 4.715 -24.243 1.00 97.75 309 GLU A C 1
ATOM 2447 O O . GLU A 1 309 ? 11.301 3.549 -24.061 1.00 97.75 309 GLU A O 1
ATOM 2452 N N . ALA A 1 310 ? 11.859 5.556 -23.231 1.00 97.75 310 ALA A N 1
ATOM 2453 C CA . ALA A 1 310 ? 11.811 5.140 -21.827 1.00 97.75 310 ALA A CA 1
ATOM 2454 C C . ALA A 1 310 ? 10.434 4.571 -21.422 1.00 97.75 310 ALA A C 1
ATOM 2456 O O . ALA A 1 310 ? 10.365 3.517 -20.798 1.00 97.75 310 ALA A O 1
ATOM 2457 N N . ILE A 1 311 ? 9.335 5.222 -21.830 1.00 97.88 311 ILE A N 1
ATOM 2458 C CA . ILE A 1 311 ? 7.963 4.728 -21.611 1.00 97.88 311 ILE A CA 1
ATOM 2459 C C . ILE A 1 311 ? 7.759 3.362 -22.278 1.00 97.88 311 ILE A C 1
ATOM 2461 O O . ILE A 1 311 ? 7.239 2.432 -21.661 1.00 97.88 311 ILE A O 1
ATOM 2465 N N . LYS A 1 312 ? 8.197 3.228 -23.534 1.00 97.50 312 LYS A N 1
ATOM 2466 C CA . LYS A 1 312 ? 8.083 1.978 -24.289 1.00 97.50 312 LYS A CA 1
ATOM 2467 C C . LYS A 1 312 ? 8.884 0.844 -23.644 1.00 97.50 312 LYS A C 1
ATOM 2469 O O . LYS A 1 312 ? 8.370 -0.267 -23.548 1.00 97.50 312 LYS A O 1
ATOM 2474 N N . GLU A 1 313 ? 10.115 1.106 -23.214 1.00 97.50 313 GLU A N 1
ATOM 2475 C CA . GLU A 1 3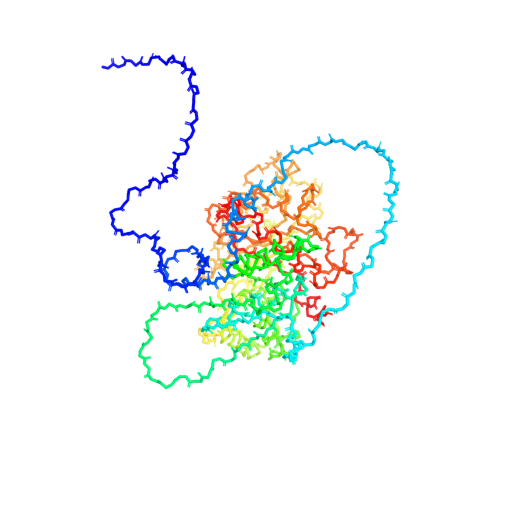13 ? 10.946 0.108 -22.536 1.00 97.50 313 GLU A CA 1
ATOM 2476 C C . GLU A 1 313 ? 10.350 -0.311 -21.195 1.00 97.50 313 GLU A C 1
ATOM 2478 O O . GLU A 1 313 ? 10.335 -1.503 -20.896 1.00 97.50 313 GLU A O 1
ATOM 2483 N N . TRP A 1 314 ? 9.792 0.631 -20.430 1.00 98.06 314 TRP A N 1
ATOM 2484 C CA . TRP A 1 314 ? 9.173 0.319 -19.146 1.00 98.06 314 TRP A CA 1
ATOM 2485 C C . TRP A 1 314 ? 7.977 -0.616 -19.295 1.00 98.06 314 TRP A C 1
ATOM 2487 O O . TRP A 1 314 ? 7.915 -1.638 -18.611 1.00 98.06 314 TRP A O 1
ATOM 2497 N N . ARG A 1 315 ? 7.077 -0.319 -20.238 1.00 97.62 315 ARG A N 1
ATOM 2498 C CA . ARG A 1 315 ? 5.957 -1.202 -20.586 1.00 97.62 315 ARG A CA 1
ATOM 2499 C C . ARG A 1 315 ? 6.450 -2.610 -20.935 1.00 97.62 315 ARG A C 1
ATOM 2501 O O . ARG A 1 315 ? 5.999 -3.583 -20.342 1.00 97.62 315 ARG A O 1
ATOM 2508 N N . GLN A 1 316 ? 7.418 -2.715 -21.849 1.00 97.56 316 GLN A N 1
ATOM 2509 C CA . GLN A 1 316 ? 7.962 -4.005 -22.293 1.00 97.56 316 GLN A CA 1
ATOM 2510 C C . GLN A 1 316 ? 8.642 -4.781 -21.159 1.00 97.56 316 GLN A C 1
ATOM 2512 O O . GLN A 1 316 ? 8.534 -6.005 -21.084 1.00 97.56 316 GLN A O 1
ATOM 2517 N N . ALA A 1 317 ? 9.343 -4.082 -20.267 1.00 98.19 317 ALA A N 1
ATOM 2518 C CA . ALA A 1 317 ? 9.954 -4.697 -19.104 1.00 98.19 317 ALA A CA 1
ATOM 2519 C C . ALA A 1 317 ? 8.892 -5.248 -18.144 1.00 98.19 317 ALA A C 1
ATOM 2521 O O . ALA A 1 317 ? 9.002 -6.400 -17.723 1.00 98.19 317 ALA A O 1
ATOM 2522 N N . ALA A 1 318 ? 7.842 -4.476 -17.849 1.00 98.12 318 ALA A N 1
ATOM 2523 C CA . ALA A 1 318 ? 6.740 -4.919 -16.999 1.00 98.12 318 ALA A CA 1
ATOM 2524 C C . ALA A 1 318 ? 6.012 -6.134 -17.583 1.00 98.12 318 ALA A C 1
ATOM 2526 O O . ALA A 1 318 ? 5.809 -7.125 -16.878 1.00 98.12 318 ALA A O 1
ATOM 2527 N N . GLU A 1 319 ? 5.717 -6.107 -18.886 1.00 97.75 319 GLU A N 1
ATOM 2528 C CA . GLU A 1 319 ? 5.150 -7.236 -19.639 1.00 97.75 319 GLU A CA 1
ATOM 2529 C C . GLU A 1 319 ? 6.042 -8.492 -19.595 1.00 97.75 319 GLU A C 1
ATOM 2531 O O . GLU A 1 319 ? 5.557 -9.600 -19.815 1.00 97.75 319 GLU A O 1
ATOM 2536 N N . SER A 1 320 ? 7.332 -8.347 -19.275 1.00 97.56 320 SER A N 1
ATOM 2537 C CA . SER A 1 320 ? 8.256 -9.462 -19.065 1.00 97.56 320 SER A CA 1
ATOM 2538 C C . SER A 1 320 ? 8.253 -9.961 -17.617 1.00 97.56 320 SER A C 1
ATOM 2540 O O . SER A 1 320 ? 8.091 -11.158 -17.377 1.00 97.56 320 SER A O 1
ATOM 2542 N N . TYR A 1 321 ? 8.457 -9.091 -16.621 1.00 97.94 321 TYR A N 1
ATOM 2543 C CA . TYR A 1 321 ? 8.669 -9.543 -15.239 1.00 97.94 321 TYR A CA 1
ATOM 2544 C C . TYR A 1 321 ? 7.382 -9.829 -14.454 1.00 97.94 321 TYR A C 1
ATOM 2546 O O . TYR A 1 321 ? 7.411 -10.694 -13.575 1.00 97.94 321 TYR A O 1
ATOM 2554 N N . VAL A 1 322 ? 6.257 -9.169 -14.763 1.00 98.50 322 VAL A N 1
ATOM 2555 C CA . VAL A 1 322 ? 4.991 -9.405 -14.047 1.00 98.50 322 VAL A CA 1
ATOM 2556 C C . VAL A 1 322 ? 4.445 -10.807 -14.344 1.00 98.50 322 VAL A C 1
ATOM 2558 O O . VAL A 1 322 ? 4.245 -11.570 -13.393 1.00 98.50 322 VAL A O 1
ATOM 2561 N N . PRO A 1 323 ? 4.283 -11.235 -15.617 1.00 98.44 323 PRO A N 1
ATOM 2562 C CA . PRO A 1 323 ? 3.859 -12.603 -15.908 1.00 98.44 323 PRO A CA 1
ATOM 2563 C C . PRO A 1 323 ? 4.856 -13.641 -15.393 1.00 98.44 323 PRO A C 1
ATOM 2565 O O . PRO A 1 323 ? 4.445 -14.672 -14.872 1.00 98.44 323 PRO A O 1
ATOM 2568 N N . TYR A 1 324 ? 6.159 -13.348 -15.445 1.00 98.44 324 TYR A N 1
ATOM 2569 C CA . TYR A 1 324 ? 7.195 -14.254 -14.946 1.00 98.44 324 TYR A CA 1
ATOM 2570 C C . TYR A 1 324 ? 7.050 -14.580 -13.453 1.00 98.44 324 TYR A C 1
ATOM 2572 O O . TYR A 1 324 ? 7.273 -15.727 -13.045 1.00 98.44 324 TYR A O 1
ATOM 2580 N N . ALA A 1 325 ? 6.698 -13.585 -12.631 1.00 98.62 325 ALA A N 1
ATOM 2581 C CA . ALA A 1 325 ? 6.393 -13.789 -11.218 1.00 98.62 325 ALA A CA 1
ATOM 2582 C C . ALA A 1 325 ? 5.078 -14.559 -11.037 1.00 98.62 325 ALA A C 1
ATOM 2584 O O . ALA A 1 325 ? 5.049 -15.548 -10.303 1.00 98.62 325 ALA A O 1
ATOM 2585 N N . ARG A 1 326 ? 4.024 -14.188 -11.771 1.00 98.50 326 ARG A N 1
ATOM 2586 C CA . ARG A 1 326 ? 2.719 -14.861 -11.698 1.00 98.50 326 ARG A CA 1
ATOM 2587 C C . ARG A 1 326 ? 2.791 -16.344 -12.069 1.00 98.50 326 ARG A C 1
ATOM 2589 O O . ARG A 1 326 ? 2.230 -17.184 -11.375 1.00 98.50 326 ARG A O 1
ATOM 2596 N N . GLU A 1 327 ? 3.540 -16.699 -13.111 1.00 98.12 327 GLU A N 1
ATOM 2597 C CA . GLU A 1 327 ? 3.762 -18.092 -13.540 1.00 98.12 327 GLU A CA 1
ATOM 2598 C C . GLU A 1 327 ? 4.452 -18.961 -12.474 1.00 98.12 327 GLU A C 1
ATOM 2600 O O . GLU A 1 327 ? 4.423 -20.189 -12.559 1.00 98.12 327 GLU A O 1
ATOM 2605 N N . ARG A 1 328 ? 5.067 -18.341 -11.460 1.00 97.62 328 ARG A N 1
ATOM 2606 C CA . ARG A 1 328 ? 5.677 -19.018 -10.304 1.00 97.62 328 ARG A CA 1
ATOM 2607 C C . ARG A 1 328 ? 4.748 -19.100 -9.093 1.00 97.62 328 ARG A C 1
ATOM 2609 O O . ARG A 1 328 ? 5.184 -19.565 -8.046 1.00 97.62 328 ARG A O 1
ATOM 2616 N N . GLY A 1 329 ? 3.487 -18.701 -9.249 1.00 97.94 329 GLY A N 1
ATOM 2617 C CA . GLY A 1 329 ? 2.453 -18.804 -8.221 1.00 97.94 329 GLY A CA 1
ATOM 2618 C C . GLY A 1 329 ? 2.364 -17.603 -7.283 1.00 97.94 329 GLY A C 1
ATOM 2619 O O . GLY A 1 329 ? 1.684 -17.698 -6.270 1.00 97.94 329 GLY A O 1
ATOM 2620 N N . PHE A 1 330 ? 3.036 -16.493 -7.595 1.00 98.75 330 PHE A N 1
ATOM 2621 C CA . PHE A 1 330 ? 2.935 -15.274 -6.798 1.00 98.75 330 PHE A CA 1
ATOM 2622 C C . PHE A 1 330 ? 1.732 -14.430 -7.216 1.00 98.75 330 PHE A C 1
ATOM 2624 O O . PHE A 1 330 ? 1.500 -14.249 -8.412 1.00 98.75 330 PHE A O 1
ATOM 2631 N N . VAL A 1 331 ? 1.047 -13.837 -6.237 1.00 98.50 331 VAL A N 1
ATOM 2632 C CA . VAL A 1 331 ? 0.222 -12.640 -6.468 1.00 98.50 331 VAL A CA 1
ATOM 2633 C C . VAL A 1 331 ? 1.161 -11.472 -6.766 1.00 98.50 331 VAL A C 1
ATOM 2635 O O . VAL A 1 331 ? 2.143 -11.272 -6.048 1.00 98.50 331 VAL A O 1
ATOM 2638 N N . VAL A 1 332 ? 0.907 -10.705 -7.821 1.00 98.75 332 VAL A N 1
ATOM 2639 C CA . VAL A 1 332 ? 1.820 -9.654 -8.282 1.00 98.75 332 VAL A CA 1
ATOM 2640 C C . VAL A 1 332 ? 1.148 -8.293 -8.254 1.00 98.75 332 VAL A C 1
ATOM 2642 O O . VAL A 1 332 ? 0.108 -8.095 -8.881 1.00 98.75 332 VAL A O 1
ATOM 2645 N N . GLY A 1 333 ? 1.791 -7.339 -7.585 1.00 98.50 333 GLY A N 1
ATOM 2646 C CA . GLY A 1 333 ? 1.421 -5.934 -7.663 1.00 98.50 333 GLY A CA 1
ATOM 2647 C C . GLY A 1 333 ? 2.600 -5.028 -7.962 1.00 98.50 333 GLY A C 1
ATOM 2648 O O . GLY A 1 333 ? 3.758 -5.443 -7.881 1.00 98.50 333 GLY A O 1
ATOM 2649 N N . SER A 1 334 ? 2.297 -3.784 -8.320 1.00 98.62 334 SER A N 1
ATOM 2650 C CA . SER A 1 334 ? 3.304 -2.761 -8.607 1.00 98.62 334 SER A CA 1
ATOM 2651 C C . SER A 1 334 ? 2.960 -1.433 -7.933 1.00 98.62 334 SER A C 1
ATOM 2653 O O . SER A 1 334 ? 1.796 -1.027 -7.931 1.00 98.62 334 SER A O 1
ATOM 2655 N N . ALA A 1 335 ? 3.974 -0.740 -7.418 1.00 98.50 335 ALA A N 1
ATOM 2656 C CA . ALA A 1 335 ? 3.882 0.667 -7.058 1.00 98.50 335 ALA A CA 1
ATOM 2657 C C . ALA A 1 335 ? 3.960 1.512 -8.336 1.00 98.50 335 ALA A C 1
ATOM 2659 O O . ALA A 1 335 ? 4.880 1.353 -9.142 1.00 98.50 335 ALA A O 1
ATOM 2660 N N . LEU A 1 336 ? 2.980 2.389 -8.545 1.00 98.19 336 LEU A N 1
ATOM 2661 C CA . LEU A 1 336 ? 2.879 3.222 -9.741 1.00 98.19 336 LEU A CA 1
ATOM 2662 C C . LEU A 1 336 ? 2.767 4.695 -9.350 1.00 98.19 336 LEU A C 1
ATOM 2664 O O . LEU A 1 336 ? 2.055 5.024 -8.399 1.00 98.19 336 LEU A O 1
ATOM 2668 N N . PRO A 1 337 ? 3.426 5.616 -10.068 1.00 97.50 337 PRO A N 1
ATOM 2669 C CA . PRO A 1 337 ? 3.228 7.031 -9.821 1.00 97.50 337 PRO A CA 1
ATOM 2670 C C . PRO A 1 337 ? 1.822 7.460 -10.257 1.00 97.50 337 PRO A C 1
ATOM 2672 O O . PRO A 1 337 ? 1.342 7.060 -11.313 1.00 97.50 337 PRO A O 1
ATOM 2675 N N . PHE A 1 338 ? 1.205 8.364 -9.498 1.00 96.75 338 PHE A N 1
ATOM 2676 C CA . PHE A 1 338 ? -0.139 8.901 -9.775 1.00 96.75 338 PHE A CA 1
ATOM 2677 C C . PHE A 1 338 ? -0.285 9.635 -11.120 1.00 96.75 338 PHE A C 1
ATOM 2679 O O . PHE A 1 338 ? -1.371 10.040 -11.494 1.00 96.75 338 PHE A O 1
ATOM 2686 N N . TRP A 1 339 ? 0.819 9.934 -11.807 1.00 96.25 339 TRP A N 1
ATOM 2687 C CA . TRP A 1 339 ? 0.825 10.816 -12.973 1.00 96.25 339 TRP A CA 1
ATOM 2688 C C . TRP A 1 339 ? 0.908 10.074 -14.313 1.00 96.25 339 TRP A C 1
ATOM 2690 O O . TRP A 1 339 ? 1.106 10.726 -15.341 1.00 96.25 339 TRP A O 1
ATOM 2700 N N . LEU A 1 340 ? 0.784 8.741 -14.333 1.00 94.81 340 LEU A N 1
ATOM 2701 C CA . LEU A 1 340 ? 0.869 7.946 -15.570 1.00 94.81 340 LEU A CA 1
ATOM 2702 C C . LEU A 1 340 ? -0.225 8.279 -16.592 1.00 94.81 340 LEU A C 1
ATOM 2704 O O . LEU A 1 340 ? -0.008 8.103 -17.789 1.00 94.81 340 LEU A O 1
ATOM 2708 N N . ASP A 1 341 ? -1.368 8.785 -16.144 1.00 92.06 341 ASP A N 1
ATOM 2709 C CA . ASP A 1 341 ? -2.489 9.207 -16.985 1.00 92.06 341 ASP A CA 1
ATOM 2710 C C . ASP A 1 341 ? -2.354 10.659 -17.507 1.00 92.06 341 ASP A C 1
ATOM 2712 O O . ASP A 1 341 ? -3.151 11.130 -18.327 1.00 92.06 341 ASP A O 1
ATOM 2716 N N . ASN A 1 342 ? -1.321 11.393 -17.076 1.00 93.75 342 ASN A N 1
ATOM 2717 C CA . ASN A 1 342 ? -1.164 12.802 -17.408 1.00 93.75 342 ASN A CA 1
ATOM 2718 C C . ASN A 1 342 ? -0.717 13.023 -18.867 1.00 93.75 342 ASN A C 1
ATOM 2720 O O . ASN A 1 342 ? -0.303 12.113 -19.587 1.00 93.75 342 ASN A O 1
ATOM 2724 N N . LYS A 1 343 ? -0.726 14.283 -19.324 1.00 93.56 343 LYS A N 1
ATOM 2725 C CA . LYS A 1 343 ? -0.354 14.648 -20.708 1.00 93.56 343 LYS A CA 1
ATOM 2726 C C . LYS A 1 343 ? 1.112 14.399 -21.067 1.00 93.56 343 LYS A C 1
ATOM 2728 O O . LYS A 1 343 ? 1.414 14.201 -22.241 1.00 93.56 343 LYS A O 1
ATOM 2733 N N . GLU A 1 344 ? 2.016 14.416 -20.089 1.00 93.31 344 GLU A N 1
ATOM 2734 C CA . GLU A 1 344 ? 3.443 14.174 -20.318 1.00 93.31 344 GLU A CA 1
ATOM 2735 C C . GLU A 1 344 ? 3.709 12.735 -20.766 1.00 93.31 344 GLU A C 1
ATOM 2737 O O . GLU A 1 344 ? 4.608 12.523 -21.580 1.00 93.31 344 GLU A O 1
ATOM 2742 N N . VAL A 1 345 ? 2.906 11.787 -20.277 1.00 95.94 345 VAL A N 1
ATOM 2743 C CA . VAL A 1 345 ? 2.969 10.361 -20.621 1.00 95.94 345 VAL A CA 1
ATOM 2744 C C . VAL A 1 345 ? 1.993 10.023 -21.748 1.00 95.94 345 VAL A C 1
ATOM 2746 O O . VAL A 1 345 ? 2.410 9.500 -22.782 1.00 95.94 345 VAL A O 1
ATOM 2749 N N . SER A 1 346 ? 0.720 10.403 -21.610 1.00 95.12 346 SER A N 1
ATOM 2750 C CA . SER A 1 346 ? -0.359 10.021 -22.537 1.00 95.12 346 SER A CA 1
ATOM 2751 C C . SER A 1 346 ? -0.198 10.540 -23.968 1.00 95.12 346 SER A C 1
ATOM 2753 O O . SER A 1 346 ? -0.759 9.966 -24.898 1.00 95.12 346 SER A O 1
ATOM 2755 N N . GLN A 1 347 ? 0.608 11.586 -24.192 1.00 96.56 347 GLN A N 1
ATOM 2756 C CA . GLN A 1 347 ? 0.973 12.009 -25.551 1.00 96.56 347 GLN A CA 1
ATOM 2757 C C . GLN A 1 347 ? 1.814 10.962 -26.305 1.00 96.56 347 GLN A C 1
ATOM 2759 O O . GLN A 1 347 ? 1.845 10.965 -27.537 1.00 96.56 347 GLN A O 1
ATOM 2764 N N . TYR A 1 348 ? 2.523 10.098 -25.574 1.00 96.75 348 TYR A N 1
ATOM 2765 C CA . TYR A 1 348 ? 3.307 8.993 -26.121 1.00 96.75 348 TYR A CA 1
ATOM 2766 C C . TYR A 1 348 ? 2.548 7.677 -26.018 1.00 96.75 348 TYR A C 1
ATOM 2768 O O . TYR A 1 348 ? 2.614 6.875 -26.950 1.00 96.75 348 TYR A O 1
ATOM 2776 N N . ASP A 1 349 ? 1.850 7.479 -24.900 1.00 96.50 349 ASP A N 1
ATOM 2777 C CA . ASP A 1 349 ? 1.161 6.241 -24.583 1.00 96.50 349 ASP A CA 1
ATOM 2778 C C . ASP A 1 349 ? -0.041 6.479 -23.639 1.00 96.50 349 ASP A C 1
ATOM 2780 O O . ASP A 1 349 ? 0.124 6.506 -22.419 1.00 96.50 349 ASP A O 1
ATOM 2784 N N . PRO A 1 350 ? -1.249 6.715 -24.182 1.00 95.06 350 PRO A N 1
ATOM 2785 C CA . PRO A 1 350 ? -2.427 7.080 -23.389 1.00 95.06 350 PRO A CA 1
ATOM 2786 C C . PRO A 1 350 ? -3.021 5.933 -22.568 1.00 95.06 350 PRO A C 1
ATOM 2788 O O . PRO A 1 350 ? -3.757 6.197 -21.621 1.00 95.06 350 PRO A O 1
ATOM 2791 N N . GLU A 1 351 ? -2.715 4.681 -22.910 1.00 95.62 351 GLU A N 1
ATOM 2792 C CA . GLU A 1 351 ? -3.271 3.507 -22.228 1.00 95.62 351 GLU A CA 1
ATOM 2793 C C . GLU A 1 351 ? -2.291 2.915 -21.204 1.00 95.62 351 GLU A C 1
ATOM 2795 O O . GLU A 1 351 ? -2.636 1.962 -20.517 1.00 95.62 351 GLU A O 1
ATOM 2800 N N . LEU A 1 352 ? -1.093 3.497 -21.046 1.00 96.00 352 LEU A N 1
ATOM 2801 C CA . LEU A 1 352 ? -0.036 2.948 -20.193 1.00 96.00 352 LEU A CA 1
ATOM 2802 C C . LEU A 1 352 ? -0.518 2.615 -18.774 1.00 96.00 352 LEU A C 1
ATOM 2804 O O . LEU A 1 352 ? -0.294 1.507 -18.299 1.00 96.00 352 LEU A O 1
ATOM 2808 N N . TYR A 1 353 ? -1.188 3.555 -18.100 1.00 95.62 353 TYR A N 1
ATOM 2809 C CA . TYR A 1 353 ? -1.652 3.354 -16.723 1.00 95.62 353 TYR A CA 1
ATOM 2810 C C . TYR A 1 353 ? -2.662 2.199 -16.611 1.00 95.62 353 TYR A C 1
ATOM 2812 O O . TYR A 1 353 ? -2.576 1.388 -15.692 1.00 95.62 353 TYR A O 1
ATOM 2820 N N . LYS A 1 354 ? -3.569 2.078 -17.586 1.00 96.19 354 LYS A N 1
ATOM 2821 C CA . LYS A 1 354 ? -4.562 1.000 -17.666 1.00 96.19 354 LYS A CA 1
ATOM 2822 C C . LYS A 1 354 ? -3.908 -0.344 -17.910 1.00 96.19 354 LYS A C 1
ATOM 2824 O O . LYS A 1 354 ? -4.210 -1.301 -17.212 1.00 96.19 354 LYS A O 1
ATOM 2829 N N . ASP A 1 355 ? -2.963 -0.385 -18.844 1.00 96.38 355 ASP A N 1
ATOM 2830 C CA . ASP A 1 355 ? -2.216 -1.596 -19.154 1.00 96.38 355 ASP A CA 1
ATOM 2831 C C . ASP A 1 355 ? -1.423 -2.072 -17.929 1.00 96.38 355 ASP A C 1
ATOM 2833 O O . ASP A 1 355 ? -1.388 -3.268 -17.655 1.00 96.38 355 ASP A O 1
ATOM 2837 N N . PHE A 1 356 ? -0.859 -1.163 -17.123 1.00 97.38 356 PHE A N 1
ATOM 2838 C CA . PHE A 1 356 ? -0.258 -1.526 -15.837 1.00 97.38 356 PHE A CA 1
ATOM 2839 C C . PHE A 1 356 ? -1.281 -2.082 -14.833 1.00 97.38 356 PHE A C 1
ATOM 2841 O O . PHE A 1 356 ? -0.990 -3.086 -14.179 1.00 97.38 356 PHE A O 1
ATOM 2848 N N . ILE A 1 357 ? -2.461 -1.468 -14.709 1.00 97.06 357 ILE A N 1
ATOM 2849 C CA . ILE A 1 357 ? -3.541 -1.953 -13.829 1.00 97.06 357 ILE A CA 1
ATOM 2850 C C . ILE A 1 357 ? -4.026 -3.348 -14.257 1.00 97.06 357 ILE A C 1
ATOM 2852 O O . ILE A 1 357 ? -4.237 -4.223 -13.415 1.00 97.06 357 ILE A O 1
ATOM 2856 N N . ASP A 1 358 ? -4.166 -3.587 -15.559 1.00 96.50 358 ASP A N 1
ATOM 2857 C CA . ASP A 1 358 ? -4.626 -4.863 -16.108 1.00 96.50 358 ASP A CA 1
ATOM 2858 C C . ASP A 1 358 ? -3.559 -5.954 -16.018 1.00 96.50 358 ASP A C 1
ATOM 2860 O O . ASP A 1 358 ? -3.873 -7.119 -15.759 1.00 96.50 358 ASP A O 1
ATOM 2864 N N . LEU A 1 359 ? -2.290 -5.578 -16.195 1.00 97.12 359 LEU A N 1
ATOM 2865 C CA . LEU A 1 359 ? -1.159 -6.492 -16.133 1.00 97.12 359 LEU A CA 1
ATOM 2866 C C . LEU A 1 359 ? -0.935 -7.050 -14.725 1.00 97.12 359 LEU A C 1
ATOM 2868 O O . LEU A 1 359 ? -0.467 -8.186 -14.610 1.00 97.12 359 LEU A O 1
ATOM 2872 N N . ASN A 1 360 ? -1.246 -6.287 -13.674 1.00 97.81 360 ASN A N 1
ATOM 2873 C CA . ASN A 1 360 ? -1.049 -6.673 -12.276 1.00 97.81 360 ASN A CA 1
ATOM 2874 C C . ASN A 1 360 ? -2.340 -7.216 -11.630 1.00 97.81 360 ASN A C 1
ATOM 2876 O O . ASN A 1 360 ? -3.461 -6.941 -12.070 1.00 97.81 360 ASN A O 1
ATOM 2880 N N . ASP A 1 361 ? -2.176 -7.998 -10.561 1.00 97.56 361 ASP A N 1
ATOM 2881 C CA . ASP A 1 361 ? -3.299 -8.482 -9.751 1.00 97.56 361 ASP A CA 1
ATOM 2882 C C . ASP A 1 361 ? -3.847 -7.354 -8.861 1.00 97.56 361 ASP A C 1
ATOM 2884 O O . ASP A 1 361 ? -5.050 -7.288 -8.633 1.00 97.56 361 ASP A O 1
ATOM 2888 N N . TYR A 1 362 ? -2.975 -6.434 -8.439 1.00 98.00 362 TYR A N 1
ATOM 2889 C CA . TYR A 1 362 ? -3.302 -5.172 -7.771 1.00 98.00 362 TYR A CA 1
ATOM 2890 C C . TYR A 1 362 ? -2.231 -4.110 -8.074 1.00 98.00 362 TYR A C 1
ATOM 2892 O O . TYR A 1 362 ? -1.123 -4.430 -8.506 1.00 98.00 362 TYR A O 1
ATOM 2900 N N . VAL A 1 363 ? -2.524 -2.834 -7.845 1.00 98.38 363 VAL A N 1
ATOM 2901 C CA . VAL A 1 363 ? -1.550 -1.741 -7.953 1.00 98.38 363 VAL A CA 1
ATOM 2902 C C . VAL A 1 363 ? -1.645 -0.827 -6.745 1.00 98.38 363 VAL A C 1
ATOM 2904 O O . VAL A 1 363 ? -2.728 -0.620 -6.208 1.00 98.38 363 VAL A O 1
ATOM 2907 N N . SER A 1 364 ? -0.522 -0.234 -6.357 1.00 98.50 364 SER A N 1
ATOM 2908 C CA . SER A 1 364 ? -0.488 0.797 -5.323 1.00 98.50 364 SER A CA 1
ATOM 2909 C C . SER A 1 364 ? -0.101 2.124 -5.966 1.00 98.50 364 SER A C 1
ATOM 2911 O O . SER A 1 364 ? 1.036 2.323 -6.393 1.00 98.50 364 SER A O 1
ATOM 2913 N N . ILE A 1 365 ? -1.060 3.038 -6.066 1.00 98.44 365 ILE A N 1
ATOM 2914 C CA . ILE A 1 365 ? -0.854 4.357 -6.659 1.00 98.44 365 ILE A CA 1
ATOM 2915 C C . ILE A 1 365 ? -0.203 5.251 -5.619 1.00 98.44 365 ILE A C 1
ATOM 2917 O O . ILE A 1 365 ? -0.791 5.518 -4.576 1.00 98.44 365 ILE A O 1
ATOM 2921 N N . MET A 1 366 ? 0.999 5.744 -5.896 1.00 98.31 366 MET A N 1
ATOM 2922 C CA . MET A 1 366 ? 1.743 6.661 -5.033 1.00 98.31 366 MET A CA 1
ATOM 2923 C C . MET A 1 366 ? 1.125 8.066 -5.065 1.00 98.31 366 MET A C 1
ATOM 2925 O O . MET A 1 366 ? 1.718 9.022 -5.566 1.00 98.31 366 MET A O 1
ATOM 2929 N N . ALA A 1 367 ? -0.096 8.191 -4.545 1.00 98.06 367 ALA A N 1
ATOM 2930 C CA . ALA A 1 367 ? -0.901 9.405 -4.476 1.00 98.06 367 ALA A CA 1
ATOM 2931 C C . ALA A 1 367 ? -0.428 10.330 -3.341 1.00 98.06 367 ALA A C 1
ATOM 2933 O O . ALA A 1 367 ? -1.205 10.782 -2.502 1.00 98.06 367 ALA A O 1
ATOM 2934 N N . TYR A 1 368 ? 0.876 10.611 -3.313 1.00 97.81 368 TYR A N 1
ATOM 2935 C CA . TYR A 1 368 ? 1.547 11.299 -2.215 1.00 97.81 368 TYR A CA 1
ATOM 2936 C C . TYR A 1 368 ? 1.115 12.758 -2.101 1.00 97.81 368 TYR A C 1
ATOM 2938 O O . TYR A 1 368 ? 1.678 13.660 -2.731 1.00 97.81 368 TYR A O 1
ATOM 2946 N N . ARG A 1 369 ? 0.085 12.972 -1.288 1.00 98.19 369 ARG A N 1
ATOM 2947 C CA . ARG A 1 369 ? -0.413 14.256 -0.809 1.00 98.19 369 ARG A CA 1
ATOM 2948 C C . ARG A 1 369 ? -0.788 14.126 0.661 1.00 98.19 369 ARG A C 1
ATOM 2950 O O . ARG A 1 369 ? -1.100 13.034 1.121 1.00 98.19 369 ARG A O 1
ATOM 2957 N N . ASP A 1 370 ? -0.789 15.241 1.378 1.00 97.06 370 ASP A N 1
ATOM 2958 C CA . ASP A 1 370 ? -1.174 15.303 2.794 1.00 97.06 370 ASP A CA 1
ATOM 2959 C C . ASP A 1 370 ? -2.633 15.748 3.015 1.00 97.06 370 ASP A C 1
ATOM 2961 O O . ASP A 1 370 ? -3.054 15.973 4.147 1.00 97.06 370 ASP A O 1
ATOM 2965 N N . THR A 1 371 ? -3.400 15.906 1.932 1.00 97.94 371 THR A N 1
ATOM 2966 C CA . THR A 1 371 ? -4.788 16.381 1.948 1.00 97.94 371 THR A CA 1
ATOM 2967 C C . THR A 1 371 ? -5.660 15.447 1.116 1.00 97.94 371 THR A C 1
ATOM 2969 O O . THR A 1 371 ? -5.361 15.200 -0.053 1.00 97.94 371 THR A O 1
ATOM 2972 N N . ALA A 1 372 ? -6.754 14.951 1.688 1.00 97.94 372 ALA A N 1
ATOM 2973 C CA . ALA A 1 372 ? -7.645 13.973 1.077 1.00 97.94 372 ALA A CA 1
ATOM 2974 C C . ALA A 1 372 ? -8.417 14.540 -0.114 1.00 97.94 372 ALA A C 1
ATOM 2976 O O . ALA A 1 372 ? -8.390 13.960 -1.198 1.00 97.94 372 ALA A O 1
ATOM 2977 N N . LEU A 1 373 ? -9.068 15.694 0.069 1.00 97.44 373 LEU A N 1
ATOM 2978 C CA . LEU A 1 373 ? -10.050 16.256 -0.865 1.00 97.44 373 LEU A CA 1
ATOM 2979 C C . LEU A 1 373 ? -9.598 17.589 -1.474 1.00 97.44 373 LEU A C 1
ATOM 2981 O O . LEU A 1 373 ? -8.830 18.340 -0.874 1.00 97.44 373 LEU A O 1
ATOM 2985 N N . GLY A 1 374 ? -10.138 17.913 -2.649 1.00 96.00 374 GLY A N 1
ATOM 2986 C CA . GLY A 1 374 ? -9.898 19.176 -3.346 1.00 96.00 374 GLY A CA 1
ATOM 2987 C C . GLY A 1 374 ? -9.001 19.033 -4.572 1.00 96.00 374 GLY A C 1
ATOM 2988 O O . GLY A 1 374 ? -8.795 17.952 -5.106 1.00 96.00 374 GLY A O 1
ATOM 2989 N N . SER A 1 375 ? -8.492 20.158 -5.070 1.00 94.62 375 SER A N 1
ATOM 2990 C CA . SER A 1 375 ? -7.568 20.144 -6.206 1.00 94.62 375 SER A CA 1
ATOM 2991 C C . SER A 1 375 ? -6.190 19.672 -5.755 1.00 94.62 375 SER A C 1
ATOM 2993 O O . SER A 1 375 ? -5.665 20.207 -4.782 1.00 94.62 375 SER A O 1
ATOM 2995 N N . ASN A 1 376 ? -5.562 18.770 -6.518 1.00 95.25 376 ASN A N 1
ATOM 2996 C CA . ASN A 1 376 ? -4.231 18.232 -6.205 1.00 95.25 376 ASN A CA 1
ATOM 2997 C C . ASN A 1 376 ? -4.183 17.525 -4.831 1.00 95.25 376 ASN A C 1
ATOM 2999 O O . ASN A 1 376 ? -3.151 17.530 -4.163 1.00 95.25 376 ASN A O 1
ATOM 3003 N N . SER A 1 377 ? -5.314 16.950 -4.423 1.00 98.06 377 SER A N 1
ATOM 3004 C CA . SER A 1 377 ? -5.490 16.111 -3.240 1.00 98.06 377 SER A CA 1
ATOM 3005 C C . SER A 1 377 ? -5.281 14.633 -3.572 1.00 98.06 377 SER A C 1
ATOM 3007 O O . SER A 1 377 ? -5.271 14.277 -4.752 1.00 98.06 377 SER A O 1
ATOM 3009 N N . ILE A 1 378 ? -5.185 13.783 -2.544 1.00 98.62 378 ILE A N 1
ATOM 3010 C CA . ILE A 1 378 ? -5.049 12.324 -2.680 1.00 98.62 378 ILE A CA 1
ATOM 3011 C C . ILE A 1 378 ? -6.137 11.756 -3.602 1.00 98.62 378 ILE A C 1
ATOM 3013 O O . ILE A 1 378 ? -5.817 11.073 -4.571 1.00 98.62 378 ILE A O 1
ATOM 3017 N N . THR A 1 379 ? -7.414 12.069 -3.348 1.00 97.88 379 THR A N 1
ATOM 3018 C CA . THR A 1 379 ? -8.513 11.533 -4.165 1.00 97.88 379 THR A CA 1
ATOM 3019 C C . THR A 1 379 ? -8.442 12.035 -5.602 1.00 97.88 379 THR A C 1
ATOM 3021 O O . THR A 1 379 ? -8.539 11.241 -6.527 1.00 97.88 379 THR A O 1
ATOM 3024 N N . SER A 1 380 ? -8.173 13.328 -5.811 1.00 96.88 380 SER A N 1
ATOM 3025 C CA . SER A 1 380 ? -8.161 13.916 -7.157 1.00 96.88 380 SER A CA 1
ATOM 3026 C C . SER A 1 380 ? -7.077 13.361 -8.083 1.00 96.88 380 SER A C 1
ATOM 3028 O O . SER A 1 380 ? -7.244 13.427 -9.297 1.00 96.88 380 SER A O 1
ATOM 3030 N N . ILE A 1 381 ? -5.969 12.861 -7.526 1.00 97.44 381 ILE A N 1
ATOM 3031 C CA . ILE A 1 381 ? -4.845 12.323 -8.302 1.00 97.44 381 ILE A CA 1
ATOM 3032 C C . ILE A 1 381 ? -4.864 10.797 -8.419 1.00 97.44 381 ILE A C 1
ATOM 3034 O O . ILE A 1 381 ? -4.004 10.261 -9.098 1.00 97.44 381 ILE A O 1
ATOM 3038 N N . ALA A 1 382 ? -5.788 10.116 -7.738 1.00 97.06 382 ALA A N 1
ATOM 3039 C CA . ALA A 1 382 ? -5.983 8.668 -7.840 1.00 97.06 382 ALA A CA 1
ATOM 3040 C C . ALA A 1 382 ? -7.328 8.297 -8.496 1.00 97.06 382 ALA A C 1
ATOM 3042 O O . ALA A 1 382 ? -7.604 7.121 -8.726 1.00 97.06 382 ALA A O 1
ATOM 3043 N N . ASP A 1 383 ? -8.190 9.287 -8.758 1.00 94.19 383 ASP A N 1
ATOM 3044 C CA . ASP A 1 383 ? -9.557 9.094 -9.253 1.00 94.19 383 ASP A CA 1
ATOM 3045 C C . ASP A 1 383 ? -9.594 8.311 -10.572 1.00 94.19 383 ASP A C 1
ATOM 3047 O O . ASP A 1 383 ? -10.397 7.393 -10.733 1.00 94.19 383 ASP A O 1
ATOM 3051 N N . GLY A 1 384 ? -8.683 8.626 -11.499 1.00 93.06 384 GLY A N 1
ATOM 3052 C CA . GLY A 1 384 ? -8.609 7.970 -12.803 1.00 93.06 384 GLY A CA 1
ATOM 3053 C C . GLY A 1 384 ? -8.286 6.480 -12.699 1.00 93.06 384 GLY A C 1
ATOM 3054 O O . GLY A 1 384 ? -8.915 5.657 -13.370 1.00 93.06 384 GLY A O 1
ATOM 3055 N N . GLU A 1 385 ? -7.335 6.122 -11.839 1.00 95.50 385 GLU A N 1
ATOM 3056 C CA . GLU A 1 385 ? -6.919 4.745 -11.599 1.00 95.50 385 GLU A CA 1
ATOM 3057 C C . GLU A 1 385 ? -7.998 3.959 -10.858 1.00 95.50 385 GLU A C 1
ATOM 3059 O O . GLU A 1 385 ? -8.366 2.871 -11.302 1.00 95.50 385 GLU A O 1
ATOM 3064 N N . VAL A 1 386 ? -8.550 4.515 -9.773 1.00 95.50 386 VAL A N 1
ATOM 3065 C CA . VAL A 1 386 ? -9.600 3.855 -8.980 1.00 95.50 386 VAL A CA 1
ATOM 3066 C C . VAL A 1 386 ? -10.861 3.640 -9.821 1.00 95.50 386 VAL A C 1
ATOM 3068 O O . VAL A 1 386 ? -11.434 2.551 -9.793 1.00 95.50 386 VAL A O 1
ATOM 3071 N N . ALA A 1 387 ? -11.265 4.621 -10.633 1.00 92.38 387 ALA A N 1
ATOM 3072 C CA . ALA A 1 387 ? -12.399 4.470 -11.542 1.00 92.38 387 ALA A CA 1
ATOM 3073 C C . ALA A 1 387 ? -12.145 3.418 -12.637 1.00 92.38 387 ALA A C 1
ATOM 3075 O O . ALA A 1 387 ? -13.078 2.731 -13.056 1.00 92.38 387 ALA A O 1
ATOM 3076 N N . TYR A 1 388 ? -10.899 3.272 -13.107 1.00 92.88 388 TYR A N 1
ATOM 3077 C CA . TYR A 1 388 ? -10.550 2.266 -14.114 1.00 92.88 388 TYR A CA 1
ATOM 3078 C C . TYR A 1 388 ? -10.472 0.845 -13.547 1.00 92.88 388 TYR A C 1
ATOM 3080 O O . TYR A 1 388 ? -10.869 -0.095 -14.232 1.00 92.88 388 TYR A O 1
ATOM 3088 N N . GLY A 1 389 ? -9.985 0.686 -12.310 1.00 81.81 389 GLY A N 1
ATOM 3089 C CA . GLY A 1 389 ? -9.668 -0.612 -11.704 1.00 81.81 389 GLY A CA 1
ATOM 3090 C C . GLY A 1 389 ? -10.789 -1.651 -11.792 1.00 81.81 389 GLY A C 1
ATOM 3091 O O . GLY A 1 389 ? -10.500 -2.841 -11.906 1.00 81.81 389 GLY A O 1
ATOM 3092 N N . GLY A 1 390 ? -12.055 -1.211 -11.811 1.00 70.81 390 GLY A N 1
ATOM 3093 C CA . GLY A 1 390 ? -13.248 -1.999 -12.147 1.00 70.81 390 GLY A CA 1
ATOM 3094 C C . GLY A 1 390 ? -13.651 -3.070 -11.123 1.00 70.81 390 GLY A C 1
ATOM 3095 O O . GLY A 1 390 ? -14.839 -3.323 -10.944 1.00 70.81 390 GLY A O 1
ATOM 3096 N N . ARG A 1 391 ? -12.677 -3.696 -10.460 1.00 72.12 391 ARG A N 1
ATOM 3097 C CA . ARG A 1 391 ? -12.775 -4.590 -9.299 1.00 72.12 391 ARG A CA 1
ATOM 3098 C C . ARG A 1 391 ? -11.614 -4.248 -8.375 1.00 72.12 391 ARG A C 1
ATOM 3100 O O . ARG A 1 391 ? -10.567 -3.886 -8.896 1.00 72.12 391 ARG A O 1
ATOM 3107 N N . GLU A 1 392 ? -11.805 -4.369 -7.067 1.00 82.69 392 GLU A N 1
ATOM 3108 C CA . GLU A 1 392 ? -10.897 -3.967 -5.982 1.00 82.69 392 GLU A CA 1
ATOM 3109 C C . GLU A 1 392 ? -9.426 -4.309 -6.283 1.00 82.69 392 GLU A C 1
ATOM 3111 O O . GLU A 1 392 ? -8.924 -5.383 -5.961 1.00 82.69 392 GLU A O 1
ATOM 3116 N N . LYS A 1 393 ? -8.726 -3.394 -6.957 1.00 93.44 393 LYS A N 1
ATOM 3117 C CA . LYS A 1 393 ? -7.358 -3.587 -7.463 1.00 93.44 393 LYS A CA 1
ATOM 3118 C C . LYS A 1 393 ? -6.437 -2.451 -7.069 1.00 93.44 393 LYS A C 1
ATOM 3120 O O . LYS A 1 393 ? -5.223 -2.621 -7.101 1.00 93.44 393 LYS A O 1
ATOM 3125 N N . VAL A 1 394 ? -6.995 -1.286 -6.768 1.00 97.50 394 VAL A N 1
ATOM 3126 C CA . VAL A 1 394 ? -6.247 -0.044 -6.637 1.00 97.50 394 VAL A CA 1
ATOM 3127 C C . VAL A 1 394 ? -6.129 0.312 -5.170 1.00 97.50 394 VAL A C 1
ATOM 3129 O O . VAL A 1 394 ? -7.108 0.609 -4.488 1.00 97.50 394 VAL A O 1
ATOM 3132 N N . GLU A 1 395 ? -4.899 0.290 -4.689 1.00 97.75 395 GLU A N 1
ATOM 3133 C CA . GLU A 1 395 ? -4.527 0.738 -3.362 1.00 97.75 395 GLU A CA 1
ATOM 3134 C C . GLU A 1 395 ? -3.957 2.151 -3.456 1.00 97.75 395 GLU A C 1
ATOM 3136 O O . GLU A 1 395 ? -3.218 2.481 -4.384 1.00 97.75 395 GLU A O 1
ATOM 3141 N N . ILE A 1 396 ? -4.276 3.001 -2.487 1.00 98.50 396 ILE A N 1
ATOM 3142 C CA . ILE A 1 396 ? -3.842 4.399 -2.489 1.00 98.50 396 ILE A CA 1
ATOM 3143 C C . ILE A 1 396 ? -2.691 4.568 -1.503 1.00 98.50 396 ILE A C 1
ATOM 3145 O O . ILE A 1 396 ? -2.866 4.446 -0.293 1.00 98.50 396 ILE A O 1
ATOM 3149 N N . GLY A 1 397 ? -1.507 4.850 -2.030 1.00 98.44 397 GLY A N 1
ATOM 3150 C CA . GLY A 1 397 ? -0.287 5.116 -1.282 1.00 98.44 397 GLY A CA 1
ATOM 3151 C C . GLY A 1 397 ? -0.247 6.528 -0.698 1.00 98.44 397 GLY A C 1
ATOM 3152 O O . GLY A 1 397 ? -0.395 7.505 -1.433 1.00 98.44 397 GLY A O 1
ATOM 3153 N N . ILE A 1 398 ? 0.034 6.641 0.601 1.00 98.50 398 ILE A N 1
ATOM 3154 C CA . ILE A 1 398 ? 0.330 7.909 1.287 1.00 98.50 398 ILE A CA 1
ATOM 3155 C C . ILE A 1 398 ? 1.770 7.931 1.809 1.00 98.50 398 ILE A C 1
ATOM 3157 O O . ILE A 1 398 ? 2.320 6.890 2.152 1.00 98.50 398 ILE A O 1
ATOM 3161 N N . GLU A 1 399 ? 2.370 9.118 1.900 1.00 97.88 399 GLU A N 1
ATOM 3162 C CA . GLU A 1 399 ? 3.762 9.307 2.326 1.00 97.88 399 GLU A CA 1
ATOM 3163 C C . GLU A 1 399 ? 3.837 9.934 3.723 1.00 97.88 399 GLU A C 1
ATOM 3165 O O . GLU A 1 399 ? 3.171 10.929 4.008 1.00 97.88 399 GLU A O 1
ATOM 3170 N N . LEU A 1 400 ? 4.682 9.377 4.586 1.00 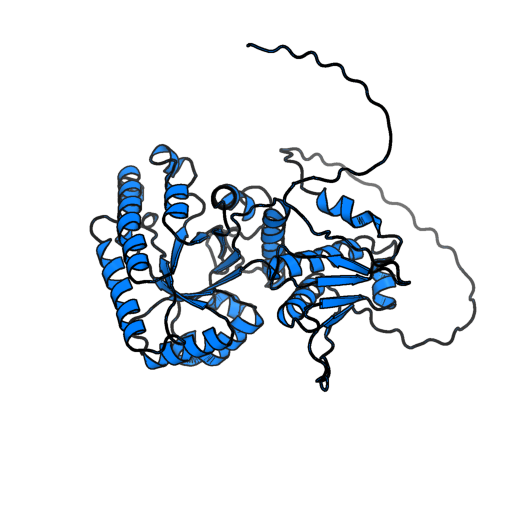97.12 400 LEU A N 1
ATOM 3171 C CA . LEU A 1 400 ? 4.971 9.854 5.937 1.00 97.12 400 LEU A CA 1
ATOM 3172 C C . LEU A 1 400 ? 6.400 10.390 6.063 1.00 97.12 400 LEU A C 1
ATOM 3174 O O . LEU A 1 400 ? 6.672 11.158 6.990 1.00 97.12 400 LEU A O 1
ATOM 3178 N N . LYS A 1 401 ? 7.313 10.022 5.152 1.00 94.81 401 LYS A N 1
ATOM 3179 C CA . LYS A 1 401 ? 8.702 10.495 5.174 1.00 94.81 401 LYS A CA 1
ATOM 3180 C C . LYS A 1 401 ? 8.793 11.975 4.850 1.00 94.81 401 LYS A C 1
ATOM 3182 O O . LYS A 1 401 ? 8.052 12.463 3.994 1.00 94.81 401 LYS A O 1
ATOM 3187 N N . PRO A 1 402 ? 9.744 12.704 5.456 1.00 93.19 402 PRO A N 1
ATOM 3188 C CA . PRO A 1 402 ? 10.017 14.083 5.084 1.00 93.19 402 PRO A CA 1
ATOM 3189 C C . PRO A 1 402 ? 10.245 14.238 3.582 1.00 93.19 402 PRO A C 1
ATOM 3191 O O . PRO A 1 402 ? 11.090 13.566 2.990 1.00 93.19 402 PRO A O 1
ATOM 3194 N N . TYR A 1 403 ? 9.519 15.176 2.981 1.00 91.62 403 TYR A N 1
ATOM 3195 C CA . TYR A 1 403 ? 9.650 15.508 1.571 1.00 91.62 403 TYR A CA 1
ATOM 3196 C C . TYR A 1 403 ? 10.006 16.984 1.394 1.00 91.62 403 TYR A C 1
ATOM 3198 O O . TYR A 1 403 ? 9.763 17.814 2.269 1.00 91.62 403 TYR A O 1
ATOM 3206 N N . LYS A 1 404 ? 10.610 17.329 0.251 1.00 90.44 404 LYS A N 1
ATOM 3207 C CA . LYS A 1 404 ? 11.046 18.712 -0.028 1.00 90.44 404 LYS A CA 1
ATOM 3208 C C . LYS A 1 404 ? 9.881 19.692 -0.169 1.00 90.44 404 LYS A C 1
ATOM 3210 O O . LYS A 1 404 ? 10.072 20.891 0.006 1.00 90.44 404 LYS A O 1
ATOM 3215 N N . VAL A 1 405 ? 8.720 19.178 -0.553 1.00 91.06 405 VAL A N 1
ATOM 3216 C CA . VAL A 1 405 ? 7.499 19.938 -0.803 1.00 91.06 405 VAL A CA 1
ATOM 3217 C C . VAL A 1 405 ? 6.499 19.565 0.285 1.00 91.06 405 VAL A C 1
ATOM 3219 O O . VAL A 1 405 ? 6.260 18.381 0.514 1.00 91.06 405 VAL A O 1
ATOM 3222 N N . ASP A 1 406 ? 5.962 20.573 0.965 1.00 89.69 406 ASP A N 1
ATOM 3223 C CA . ASP A 1 406 ? 5.204 20.451 2.216 1.00 89.69 406 ASP A CA 1
ATOM 3224 C C . ASP A 1 406 ? 3.889 19.676 2.083 1.00 89.69 406 ASP A C 1
ATOM 3226 O O . ASP A 1 406 ? 3.529 18.951 3.000 1.00 89.69 406 ASP A O 1
ATOM 3230 N N . TYR A 1 407 ? 3.216 19.766 0.936 1.00 92.81 407 TYR A N 1
ATOM 3231 C CA . TYR A 1 407 ? 1.939 19.089 0.692 1.00 92.81 407 TYR A CA 1
ATOM 3232 C C . TYR A 1 407 ? 2.063 17.630 0.224 1.00 92.81 407 TYR A C 1
ATOM 3234 O O . TYR A 1 407 ? 1.050 17.004 -0.075 1.00 92.81 407 TYR A O 1
ATOM 3242 N N . VAL A 1 408 ? 3.276 17.090 0.051 1.00 95.19 408 VAL A N 1
ATOM 3243 C CA . VAL A 1 408 ? 3.478 15.735 -0.513 1.00 95.19 408 VAL A CA 1
ATOM 3244 C C . VAL A 1 408 ? 3.361 14.644 0.550 1.00 95.19 408 VAL A C 1
ATOM 3246 O O . VAL A 1 408 ? 3.046 13.504 0.228 1.00 95.19 408 VAL A O 1
ATOM 3249 N N . SER A 1 409 ? 3.612 14.982 1.812 1.00 96.56 409 SER A N 1
ATOM 3250 C CA . SER A 1 409 ? 3.799 14.010 2.883 1.00 96.56 409 SER A CA 1
ATOM 3251 C C . SER A 1 409 ? 3.161 14.478 4.182 1.00 96.56 409 SER A C 1
ATOM 3253 O O . SER A 1 409 ? 3.182 15.662 4.508 1.00 96.56 409 SER A O 1
ATOM 3255 N N . PHE A 1 410 ? 2.692 13.525 4.983 1.00 96.94 410 PHE A N 1
ATOM 3256 C CA . PHE A 1 410 ? 2.247 13.735 6.360 1.00 96.94 410 PHE A CA 1
ATOM 3257 C C . PHE A 1 410 ? 3.406 13.882 7.364 1.00 96.94 410 PHE A C 1
ATOM 3259 O O . PHE A 1 410 ? 3.215 13.850 8.588 1.00 96.94 410 PHE A O 1
ATOM 3266 N N . SER A 1 411 ? 4.639 14.047 6.891 1.00 95.12 411 SER A N 1
ATOM 3267 C CA . SER A 1 411 ? 5.766 14.445 7.729 1.00 95.12 411 SER A CA 1
ATOM 3268 C C . SER A 1 411 ? 5.439 15.738 8.483 1.00 95.12 411 SER A C 1
ATOM 3270 O O . SER A 1 411 ? 5.045 16.743 7.898 1.00 95.12 411 SER A O 1
ATOM 3272 N N . GLY A 1 412 ? 5.617 15.726 9.805 1.00 90.88 412 GLY A N 1
ATOM 3273 C CA . GLY A 1 412 ? 5.286 16.862 10.674 1.00 90.88 412 GLY A CA 1
ATOM 3274 C C . GLY A 1 412 ? 3.797 17.026 11.009 1.00 90.88 412 GLY A C 1
ATOM 3275 O O . GLY A 1 412 ? 3.479 17.863 11.849 1.00 90.88 412 GLY A O 1
ATOM 3276 N N . LYS A 1 413 ? 2.900 16.221 10.423 1.00 94.12 413 LYS A N 1
ATOM 3277 C CA . LYS A 1 413 ? 1.497 16.102 10.855 1.00 94.12 413 LYS A CA 1
ATOM 3278 C C . LYS A 1 413 ? 1.371 15.087 11.988 1.00 94.12 413 LYS A C 1
ATOM 3280 O O . LYS A 1 413 ? 2.152 14.128 12.057 1.00 94.12 413 LYS A O 1
ATOM 3285 N N . SER A 1 414 ? 0.394 15.286 12.865 1.00 94.50 414 SER A N 1
ATOM 3286 C CA . SER A 1 414 ? 0.059 14.306 13.900 1.00 94.50 414 SER A CA 1
ATOM 3287 C C . SER A 1 414 ? -0.535 13.032 13.293 1.00 94.50 414 SER A C 1
ATOM 3289 O O . SER A 1 414 ? -1.100 13.059 12.201 1.00 94.50 414 SER A O 1
ATOM 3291 N N . LEU A 1 415 ? -0.441 11.913 14.019 1.00 92.25 415 LEU A N 1
ATOM 3292 C CA . LEU A 1 415 ? -1.091 10.664 13.613 1.00 92.25 415 LEU A CA 1
ATOM 3293 C C . LEU A 1 415 ? -2.610 10.843 13.464 1.00 92.25 415 LEU A C 1
ATOM 3295 O O . LEU A 1 415 ? -3.193 10.351 12.507 1.00 92.25 415 LEU A O 1
ATOM 3299 N N . THR A 1 416 ? -3.236 11.612 14.361 1.00 93.69 416 THR A N 1
ATOM 3300 C CA . THR A 1 416 ? -4.661 11.959 14.284 1.00 93.69 416 THR A CA 1
ATOM 3301 C C . THR A 1 416 ? -5.013 12.649 12.968 1.00 93.69 416 THR A C 1
ATOM 3303 O O . THR A 1 416 ? -6.001 12.286 12.341 1.00 93.69 416 THR A O 1
ATOM 3306 N N . GLU A 1 417 ? -4.216 13.627 12.529 1.00 95.12 417 GLU A N 1
ATOM 3307 C CA . GLU A 1 417 ? -4.442 14.302 11.244 1.00 95.12 417 GLU A CA 1
ATOM 3308 C C . GLU A 1 417 ? -4.294 13.335 10.066 1.00 95.12 417 GLU A C 1
ATOM 3310 O O . GLU A 1 417 ? -5.145 13.339 9.180 1.00 95.12 417 GLU A O 1
ATOM 3315 N N . THR A 1 418 ? -3.267 12.476 10.070 1.00 96.06 418 THR A N 1
ATOM 3316 C CA . THR A 1 418 ? -3.101 11.443 9.035 1.00 96.06 418 THR A CA 1
ATOM 3317 C C . THR A 1 418 ? -4.320 10.526 8.959 1.00 96.06 418 THR A C 1
ATOM 3319 O O . THR A 1 418 ? -4.855 10.325 7.874 1.00 96.06 418 THR A O 1
ATOM 3322 N N . GLU A 1 419 ? -4.788 10.012 10.097 1.00 95.88 419 GLU A N 1
ATOM 3323 C CA . GLU A 1 419 ? -5.926 9.086 10.168 1.00 95.88 419 GLU A CA 1
ATOM 3324 C C . GLU A 1 419 ? -7.253 9.734 9.745 1.00 95.88 419 GLU A C 1
ATOM 3326 O O . GLU A 1 419 ? -8.090 9.101 9.103 1.00 95.88 419 GLU A O 1
ATOM 3331 N N . LEU A 1 420 ? -7.455 11.016 10.061 1.00 95.50 420 LEU A N 1
ATOM 3332 C CA . LEU A 1 420 ? -8.640 11.747 9.611 1.00 95.50 420 LEU A CA 1
ATOM 3333 C C . LEU A 1 420 ? -8.628 11.972 8.094 1.00 95.50 420 LEU A C 1
ATOM 3335 O O . LEU A 1 420 ? -9.672 11.859 7.454 1.00 95.50 420 LEU A O 1
ATOM 3339 N N . GLU A 1 421 ? -7.475 12.285 7.499 1.00 97.56 421 GLU A N 1
ATOM 3340 C CA . GLU A 1 421 ? -7.376 12.445 6.045 1.00 97.56 421 GLU A CA 1
ATOM 3341 C C . GLU A 1 421 ? -7.524 11.101 5.314 1.00 97.56 421 GLU A C 1
ATOM 3343 O O . GLU A 1 421 ? -8.280 11.020 4.347 1.00 97.56 421 GLU A O 1
ATOM 3348 N N . THR A 1 422 ? -6.913 10.012 5.789 1.00 97.25 422 THR A N 1
ATOM 3349 C CA . THR A 1 422 ? -7.096 8.681 5.174 1.00 97.25 422 THR A CA 1
ATOM 3350 C C . THR A 1 422 ? -8.539 8.187 5.276 1.00 97.25 422 THR A C 1
ATOM 3352 O O . THR A 1 422 ? -9.057 7.611 4.317 1.00 97.25 422 THR A O 1
ATOM 3355 N N . ALA A 1 423 ? -9.231 8.463 6.385 1.00 96.19 423 ALA A N 1
ATOM 3356 C CA . ALA A 1 423 ? -10.646 8.139 6.532 1.00 96.19 423 ALA A CA 1
ATOM 3357 C C . ALA A 1 423 ? -11.527 8.885 5.512 1.00 96.19 423 ALA A C 1
ATOM 3359 O O . ALA A 1 423 ? -12.437 8.290 4.931 1.00 96.19 423 ALA A O 1
ATOM 3360 N N . LYS A 1 424 ? -11.219 10.157 5.219 1.00 96.75 424 LYS A N 1
ATOM 3361 C CA . LYS A 1 424 ? -11.899 10.926 4.160 1.00 96.75 424 LYS A CA 1
ATOM 3362 C C . LYS A 1 424 ? -11.646 10.348 2.768 1.00 96.75 424 LYS A C 1
ATOM 3364 O O . LYS A 1 424 ? -12.566 10.347 1.956 1.00 96.75 424 LYS A O 1
ATOM 3369 N N . VAL A 1 425 ? -10.432 9.860 2.488 1.00 97.75 425 VAL A N 1
ATOM 3370 C CA . VAL A 1 425 ? -10.108 9.206 1.205 1.00 97.75 425 VAL A CA 1
ATOM 3371 C C . VAL A 1 425 ? -10.962 7.955 1.008 1.00 97.75 425 VAL A C 1
ATOM 3373 O O . VAL A 1 425 ? -11.583 7.817 -0.042 1.00 97.75 425 VAL A O 1
ATOM 3376 N N . ARG A 1 426 ? -11.046 7.076 2.019 1.00 95.25 426 ARG A N 1
ATOM 3377 C CA . ARG A 1 426 ? -11.905 5.880 1.952 1.00 95.25 426 ARG A CA 1
ATOM 3378 C C . ARG A 1 426 ? -13.356 6.257 1.707 1.00 95.25 426 ARG A C 1
ATOM 3380 O O . ARG A 1 426 ? -13.954 5.774 0.755 1.00 95.25 426 ARG A O 1
ATOM 3387 N N . ARG A 1 427 ? -13.885 7.171 2.529 1.00 92.69 427 ARG A N 1
ATOM 3388 C CA . ARG A 1 427 ? -15.267 7.640 2.413 1.00 92.69 427 ARG A CA 1
ATOM 3389 C C . ARG A 1 427 ? -15.576 8.136 1.002 1.00 92.69 427 ARG A C 1
ATOM 3391 O O . ARG A 1 427 ? -16.559 7.701 0.425 1.00 92.69 427 ARG A O 1
ATOM 3398 N N . TYR A 1 428 ? -14.711 8.981 0.438 1.00 95.12 428 TYR A N 1
ATOM 3399 C CA . TYR A 1 428 ? -14.897 9.533 -0.905 1.00 95.12 428 TYR A CA 1
ATOM 3400 C C . TYR A 1 428 ? -15.124 8.452 -1.968 1.00 95.12 428 TYR A C 1
ATOM 3402 O O . TYR A 1 428 ? -16.044 8.568 -2.770 1.00 95.12 428 TYR A O 1
ATOM 3410 N N . PHE A 1 429 ? -14.295 7.408 -1.977 1.00 93.69 429 PHE A N 1
ATOM 3411 C CA . PHE A 1 429 ? -14.377 6.358 -2.990 1.00 93.69 429 PHE A CA 1
ATOM 3412 C C . PHE A 1 429 ? -15.477 5.331 -2.702 1.00 93.69 429 PHE A C 1
ATOM 3414 O O . PHE A 1 429 ? -16.133 4.887 -3.640 1.00 93.69 429 PHE A O 1
ATOM 3421 N N . VAL A 1 430 ? -15.720 4.990 -1.432 1.00 86.25 430 VAL A N 1
ATOM 3422 C CA . VAL A 1 430 ? -16.807 4.073 -1.048 1.00 86.25 430 VAL A CA 1
ATOM 3423 C C . VAL A 1 430 ? -18.173 4.686 -1.363 1.00 86.25 430 VAL A C 1
ATOM 3425 O O . VAL A 1 430 ? -18.995 4.045 -2.009 1.00 86.25 430 VAL A O 1
ATOM 3428 N N . GLU A 1 431 ? -18.402 5.951 -1.000 1.00 85.38 431 GLU A N 1
ATOM 3429 C CA . GLU A 1 431 ? -19.662 6.652 -1.297 1.00 85.38 431 GLU A CA 1
ATOM 3430 C C . GLU A 1 431 ? -19.851 6.927 -2.795 1.00 85.38 431 GLU A C 1
ATOM 3432 O O . GLU A 1 431 ? -20.980 7.044 -3.266 1.00 85.38 431 GLU A O 1
ATOM 3437 N N . ALA A 1 432 ? -18.759 7.003 -3.561 1.00 86.00 432 ALA A N 1
ATOM 3438 C CA . ALA A 1 432 ? -18.809 7.075 -5.018 1.00 86.00 432 ALA A CA 1
ATOM 3439 C C . ALA A 1 432 ? -19.067 5.710 -5.690 1.00 86.00 432 ALA A C 1
ATOM 3441 O O . ALA A 1 432 ? -19.046 5.641 -6.920 1.00 86.00 432 ALA A O 1
ATOM 3442 N N . GLU A 1 433 ? -19.267 4.637 -4.912 1.00 83.31 433 GLU A N 1
ATOM 3443 C CA . GLU A 1 433 ? -19.385 3.251 -5.387 1.00 83.31 433 GLU A CA 1
ATOM 3444 C C . GLU A 1 433 ? -18.209 2.847 -6.297 1.00 83.31 433 GLU A C 1
ATOM 3446 O O . GLU A 1 433 ? -18.351 2.104 -7.275 1.00 83.31 433 GLU A O 1
ATOM 3451 N N . ALA A 1 434 ? -17.015 3.371 -6.003 1.00 84.31 434 ALA A N 1
ATOM 3452 C CA . ALA A 1 434 ? -15.837 3.182 -6.831 1.00 84.31 434 ALA A CA 1
ATOM 3453 C C . ALA A 1 434 ? -15.232 1.790 -6.591 1.00 84.31 434 ALA A C 1
ATOM 3455 O O . ALA A 1 434 ? -14.270 1.627 -5.841 1.00 84.31 434 ALA A O 1
ATOM 3456 N N . ALA A 1 435 ? -15.782 0.788 -7.282 1.00 84.44 435 ALA A N 1
ATOM 3457 C CA . ALA A 1 435 ? -15.444 -0.632 -7.137 1.00 84.44 435 ALA A CA 1
ATOM 3458 C C . ALA A 1 435 ? -13.960 -0.987 -7.357 1.00 84.44 435 ALA A C 1
ATOM 3460 O O . ALA A 1 435 ? -13.565 -2.122 -7.114 1.00 84.44 435 ALA A O 1
ATOM 3461 N N . GLY A 1 436 ? -13.134 -0.065 -7.862 1.00 92.25 436 GLY A N 1
ATOM 3462 C CA . GLY A 1 436 ? -11.698 -0.281 -8.010 1.00 92.25 436 GLY A CA 1
ATOM 3463 C C . GLY A 1 436 ? -10.893 -0.082 -6.725 1.00 92.25 436 GLY A C 1
ATOM 3464 O O . GLY A 1 436 ? -9.763 -0.573 -6.675 1.00 92.25 436 GLY A O 1
ATOM 3465 N N . LEU A 1 437 ? -11.431 0.600 -5.702 1.00 95.31 437 LEU A N 1
ATOM 3466 C CA . LEU A 1 437 ? -10.713 0.827 -4.446 1.00 95.31 437 LEU A CA 1
ATOM 3467 C C . LEU A 1 437 ? -10.528 -0.500 -3.711 1.00 95.31 437 LEU A C 1
ATOM 3469 O O . LEU A 1 437 ? -11.496 -1.156 -3.360 1.00 95.31 437 LEU A O 1
ATOM 3473 N N . LYS A 1 438 ? -9.276 -0.847 -3.428 1.00 95.38 438 LYS A N 1
ATOM 3474 C CA . LYS A 1 438 ? -8.904 -2.007 -2.612 1.00 95.38 438 LYS A CA 1
ATOM 3475 C C . LYS A 1 438 ? -8.529 -1.613 -1.187 1.00 95.38 438 LYS A C 1
ATOM 3477 O O . LYS A 1 438 ? -8.864 -2.301 -0.229 1.00 95.38 438 LYS A O 1
ATOM 3482 N N . GLY A 1 439 ? -7.841 -0.481 -1.026 1.00 95.94 439 GLY A N 1
ATOM 3483 C CA . GLY A 1 439 ? -7.381 -0.046 0.288 1.00 95.94 439 GLY A CA 1
ATOM 3484 C C . GLY A 1 439 ? -6.423 1.134 0.277 1.00 95.94 439 GLY A C 1
ATOM 3485 O O . GLY A 1 439 ? -6.230 1.807 -0.736 1.00 95.94 439 GLY A O 1
ATOM 3486 N N . ILE A 1 440 ? -5.808 1.380 1.432 1.00 98.06 440 ILE A N 1
ATOM 3487 C CA . ILE A 1 440 ? -4.805 2.433 1.642 1.00 98.06 440 ILE A CA 1
ATOM 3488 C C . ILE A 1 440 ? -3.467 1.781 1.994 1.00 98.06 440 ILE A C 1
ATOM 3490 O O . ILE A 1 440 ? -3.416 0.910 2.859 1.00 98.06 440 ILE A O 1
ATOM 3494 N N . THR A 1 441 ? -2.375 2.232 1.374 1.00 98.62 441 THR A N 1
ATOM 3495 C CA . THR A 1 441 ? -1.010 1.778 1.679 1.00 98.62 441 THR A CA 1
ATOM 3496 C C . THR A 1 441 ? -0.184 2.899 2.305 1.00 98.62 441 THR A C 1
ATOM 3498 O O . THR A 1 441 ? -0.141 4.017 1.795 1.00 98.62 441 THR A O 1
ATOM 3501 N N . ILE A 1 442 ? 0.502 2.615 3.409 1.00 98.50 442 ILE A N 1
ATOM 3502 C CA . ILE A 1 442 ? 1.316 3.589 4.144 1.00 98.50 442 ILE A CA 1
ATOM 3503 C C . ILE A 1 442 ? 2.792 3.455 3.745 1.00 98.50 442 ILE A C 1
ATOM 3505 O O . ILE A 1 442 ? 3.396 2.390 3.900 1.00 98.50 442 ILE A O 1
ATOM 3509 N N . HIS A 1 443 ? 3.394 4.545 3.267 1.00 97.62 443 HIS A N 1
ATOM 3510 C CA . HIS A 1 443 ? 4.835 4.680 3.059 1.00 97.62 443 HIS A CA 1
ATOM 3511 C C . HIS A 1 443 ? 5.423 5.557 4.180 1.00 97.62 443 HIS A C 1
ATOM 3513 O O . HIS A 1 443 ? 5.116 6.733 4.266 1.00 97.62 443 HIS A O 1
ATOM 3519 N N . ASP A 1 444 ? 6.228 5.056 5.112 1.00 95.25 444 ASP A N 1
ATOM 3520 C CA . ASP A 1 444 ? 6.582 3.655 5.340 1.00 95.25 444 ASP A CA 1
ATOM 3521 C C . ASP A 1 444 ? 6.410 3.253 6.812 1.00 95.25 444 ASP A C 1
ATOM 3523 O O . ASP A 1 444 ? 6.130 4.090 7.675 1.00 95.25 444 ASP A O 1
ATOM 3527 N N . TYR A 1 445 ? 6.596 1.959 7.095 1.00 97.94 445 TYR A N 1
ATOM 3528 C CA . TYR A 1 445 ? 6.529 1.383 8.440 1.00 97.94 445 TYR A CA 1
ATOM 3529 C C . TYR A 1 445 ? 7.377 2.136 9.476 1.00 97.94 445 TYR A C 1
ATOM 3531 O O . TYR A 1 445 ? 6.916 2.358 10.592 1.00 97.94 445 TYR A O 1
ATOM 3539 N N . THR A 1 446 ? 8.605 2.535 9.126 1.00 96.19 446 THR A N 1
ATOM 3540 C CA . THR A 1 446 ? 9.539 3.146 10.086 1.00 96.19 446 THR A CA 1
ATOM 3541 C C . THR A 1 446 ? 8.996 4.483 10.569 1.00 96.19 446 THR A C 1
ATOM 3543 O O . THR A 1 446 ? 8.927 4.733 11.771 1.00 96.19 446 THR A O 1
ATOM 3546 N N . GLU A 1 447 ? 8.576 5.338 9.638 1.00 96.38 447 GLU A N 1
ATOM 3547 C CA . GLU A 1 447 ? 8.019 6.645 9.992 1.00 96.38 447 GLU A CA 1
ATOM 3548 C C . GLU A 1 447 ? 6.663 6.522 10.684 1.00 96.38 447 GLU A C 1
ATOM 3550 O O . GLU A 1 447 ? 6.348 7.314 11.572 1.00 96.38 447 GLU A O 1
ATOM 3555 N N . TRP A 1 448 ? 5.867 5.516 10.317 1.00 96.31 448 TRP A N 1
ATOM 3556 C CA . TRP A 1 448 ? 4.587 5.270 10.967 1.00 96.31 448 TRP A CA 1
ATOM 3557 C C . TRP A 1 448 ? 4.754 4.824 12.421 1.00 96.31 448 TRP A C 1
ATOM 3559 O O . TRP A 1 448 ? 4.135 5.401 13.314 1.00 96.31 448 TRP A O 1
ATOM 3569 N N . LYS A 1 449 ? 5.642 3.857 12.673 1.00 95.50 449 LYS A N 1
ATOM 3570 C CA . LYS A 1 449 ? 5.966 3.368 14.017 1.00 95.50 449 LYS A CA 1
ATOM 3571 C C . LYS A 1 449 ? 6.517 4.486 14.908 1.00 95.50 449 LYS A C 1
ATOM 3573 O O . LYS A 1 449 ? 6.134 4.568 16.068 1.00 95.50 449 LYS A O 1
ATOM 3578 N N . ASN A 1 450 ? 7.341 5.382 14.360 1.00 93.44 450 ASN A N 1
ATOM 3579 C CA . ASN A 1 450 ? 7.908 6.526 15.087 1.00 93.44 450 ASN A CA 1
ATOM 3580 C C . ASN A 1 450 ? 6.890 7.629 15.442 1.00 93.44 450 ASN A C 1
ATOM 3582 O O . ASN A 1 450 ? 7.228 8.537 16.203 1.00 93.44 450 ASN A O 1
ATOM 3586 N N . LYS A 1 451 ? 5.685 7.611 14.855 1.00 89.56 451 LYS A N 1
ATOM 3587 C CA . LYS A 1 451 ? 4.616 8.589 15.127 1.00 89.56 451 LYS A CA 1
ATOM 3588 C C . LYS A 1 451 ? 3.690 8.192 16.284 1.00 89.56 451 LYS A C 1
ATOM 3590 O O . LYS A 1 451 ? 2.884 9.037 16.679 1.00 89.56 451 LYS A O 1
ATOM 3595 N N . GLN A 1 452 ? 3.773 6.953 16.773 1.00 78.12 452 GLN A N 1
ATOM 3596 C CA . GLN A 1 452 ? 3.105 6.519 18.009 1.00 78.12 452 GLN A CA 1
ATOM 3597 C C . GLN A 1 452 ? 3.854 7.049 19.232 1.00 78.12 452 GLN A C 1
ATOM 3599 O O . GLN A 1 452 ? 3.174 7.404 20.222 1.00 78.12 452 GLN A O 1
#

Secondary structure (DSSP, 8-state):
-------------------------S----------SS-EEEE--SSTTS-EEEEEE--GGGTTTHHHHTT------------------------------------PPP-EEEEES-HHHHHHHHHHHHHTT--EEEPPPP---S----S-EEEEEEE-HHHHHHHT-GGGTTHHHHHHHHHHHHHHHHSSEEEEEE--SHHHHT-HHHHHHHHHHTT--EEEEE--TTS-HHHHHHHHHHHHHTT-EEEEEE--GGGGSTTTTHHHHHHHHHHHHHHTTS-GGGS--EEEE---GGGSHHHHH-HHHHHHHHHHHHHHHHHHHHTTT-EEEEEEETTTTSHHHHTT-TTHHHHHHHHSSEEEEE---S-SSSTTSHHHHHHHHHHHH-SS-EEEEEE-S--SSGGG--TTS-HHHHHHHHHHHHHHHHHTT-TTEEEEEEE-HHHHHTT-

Organism: NCBI:txid1385510

pLDDT: mean 77.37, std 28.0, range [19.86, 98.94]

Radius of gyration: 26.64 Å; chains: 1; bounding box: 69×67×84 Å